Protein AF-0000000067104467 (afdb_homodimer)

Organism: Sus scrofa (NCBI:txid9823)

Sequence (482 aa):
MIQTPDADLDVTNIIQAEEPAALATSAFDLNSVLGKDYGALKDIVINANPASPPLSLLVLHRLLCDHYRVLSAVHTHSAVQRVPPHLLKCFGEQKQQPRHEYQLGFTLIWKDVPKTQMKFSVQTMCPIEGEGNIARFLFSLFGRKQDAVSLTLMDSWVDTAVFQLKEGSSKEKAAVFRSMNSALGKSPWLVGNELTVADVVLWSALRQTGACGAVVPASVQKWMGACENLAPFHTALQLLRMIQTPDADLDVTNIIQAEEPAALATSAFDLNSVLGKDYGALKDIVINANPASPPLSLLVLHRLLCDHYRVLSAVHTHSAVQRVPPHLLKCFGEQKQQPRHEYQLGFTLIWKDVPKTQMKFSVQTMCPIEGEGNIARFLFSLFGRKQDAVSLTLMDSWVDTAVFQLKEGSSKEKAAVFRSMNSALGKSPWLVGNELTVADVVLWSALRQTGACGAVVPASVQKWMGACENLAPFHTALQLLR

Foldseek 3Di:
DPPPPPPVVPPPPVPPPPPPPPPVLVLQPLCVQVNDPQPQEKEKEKEDALVDDLLLVLLLLVVVVVRFQEAEEEEEDPPDDDHDPCVRCSNDDDDDDDPSRGRYYYYYYHDPDPWMWMDIRDPPDDIDTHSLVVLVVSQCSVVDDDDPVLVVQLSVLSCLLRPQCQPHDPVSVVVNLVLQCVCLVVALENRHDDDGSSLSSNLSSPLVNDCPPPDRDPSRVSSNVVQCVDPSSVSSNVSVD/DPPPPPPPPPPPPVPPPPPPPPPVLVLLPLCVQVNDPQPQEKEKEKEDALVDDLLLVLLLLVVVVVRFQEAEEEEEDPPDDDHDPCVRQSNHDDDDDDPSRGRYYYYYYHDPDPWMWMDIRDPPDDIDTHSLVVLVVSQCSVVDDDDPVLVVQLSVLSCLLRPQLLPHDPVSVVVNLVLQCVCLVVALENRHDDDGSSLSSNLSSPLVNDCPPPDRDPSRVSSNVVQCVDPSSVSSNVSVD

Structure (mmCIF, N/CA/C/O backbone):
data_AF-0000000067104467-model_v1
#
loop_
_entity.id
_entity.type
_entity.pdbx_description
1 polymer 'Aminoacyl tRNA synthase complex-interacting multifunctional protein 2'
#
loop_
_atom_site.group_PDB
_atom_site.id
_atom_site.type_symbol
_atom_site.label_atom_id
_atom_site.label_alt_id
_atom_site.label_comp_id
_atom_site.label_asym_id
_atom_site.label_entity_id
_atom_site.label_seq_id
_atom_site.pdbx_PDB_ins_code
_atom_site.Cartn_x
_atom_site.Cartn_y
_atom_site.Cartn_z
_atom_site.occupancy
_atom_site.B_iso_or_equiv
_atom_site.auth_seq_id
_atom_site.auth_comp_id
_atom_site.auth_asym_id
_atom_site.auth_atom_id
_atom_site.pdbx_PDB_model_num
ATOM 1 N N . MET A 1 1 ? 65.875 -35.188 -55.344 1 22.16 1 MET A N 1
ATOM 2 C CA . MET A 1 1 ? 65 -35.75 -54.375 1 22.16 1 MET A CA 1
ATOM 3 C C . MET A 1 1 ? 64.625 -34.719 -53.281 1 22.16 1 MET A C 1
ATOM 5 O O . MET A 1 1 ? 65.438 -34.406 -52.438 1 22.16 1 MET A O 1
ATOM 9 N N . ILE A 1 2 ? 63.969 -33.656 -53.719 1 28.28 2 ILE A N 1
ATOM 10 C CA . ILE A 1 2 ? 63.625 -32.406 -53.094 1 28.28 2 ILE A CA 1
ATOM 11 C C . ILE A 1 2 ? 62.781 -32.656 -51.844 1 28.28 2 ILE A C 1
ATOM 13 O O . ILE A 1 2 ? 61.719 -33.312 -51.938 1 28.28 2 ILE A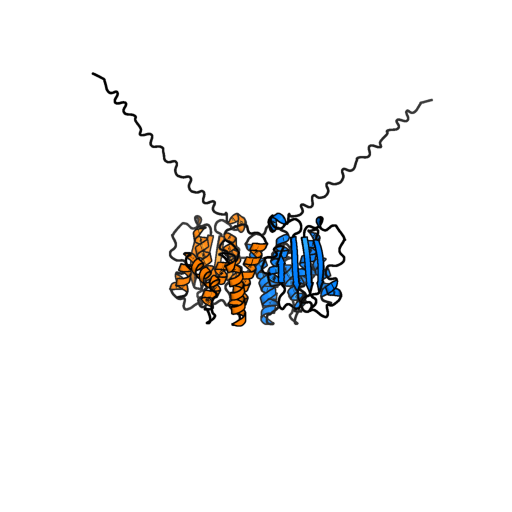 O 1
ATOM 17 N N . GLN A 1 3 ? 63.531 -32.969 -50.781 1 27.98 3 GLN A N 1
ATOM 18 C CA . GLN A 1 3 ? 62.969 -33.375 -49.5 1 27.98 3 GLN A CA 1
ATOM 19 C C . GLN A 1 3 ? 62 -32.312 -48.938 1 27.98 3 GLN A C 1
ATOM 21 O O . GLN A 1 3 ? 62.375 -31.156 -48.812 1 27.98 3 GLN A O 1
ATOM 26 N N . THR A 1 4 ? 60.844 -32.375 -49.5 1 33.62 4 THR A N 1
ATOM 27 C CA . THR A 1 4 ? 59.781 -31.406 -49.188 1 33.62 4 THR A CA 1
ATOM 28 C C . THR A 1 4 ? 59.562 -31.328 -47.688 1 33.62 4 THR A C 1
ATOM 30 O O . THR A 1 4 ? 59.344 -32.344 -47.031 1 33.62 4 THR A O 1
ATOM 33 N N . PRO A 1 5 ? 60.25 -30.391 -47.094 1 32.81 5 PRO A N 1
ATOM 34 C CA . PRO A 1 5 ? 60.188 -30.234 -45.625 1 32.81 5 PRO A CA 1
ATOM 35 C C . PRO A 1 5 ? 58.781 -30.266 -45.094 1 32.81 5 PRO A C 1
ATOM 37 O O . PRO A 1 5 ? 57.875 -29.641 -45.656 1 32.81 5 PRO A O 1
ATOM 40 N N . ASP A 1 6 ? 58.188 -31.406 -44.812 1 25.41 6 ASP A N 1
ATOM 41 C CA . ASP A 1 6 ? 56.875 -31.625 -44.281 1 25.41 6 ASP A CA 1
ATOM 42 C C . ASP A 1 6 ? 56.656 -30.812 -43 1 25.41 6 ASP A C 1
ATOM 44 O O . ASP A 1 6 ? 57.281 -31.094 -41.969 1 25.41 6 ASP A O 1
ATOM 48 N N . ALA A 1 7 ? 56.906 -29.484 -43 1 32.59 7 ALA A N 1
ATOM 49 C CA . ALA A 1 7 ? 56.656 -28.625 -41.844 1 32.59 7 ALA A CA 1
ATOM 50 C C . ALA A 1 7 ? 55.344 -28.984 -41.188 1 32.59 7 ALA A C 1
ATOM 52 O O . ALA A 1 7 ? 54.281 -28.797 -41.812 1 32.59 7 ALA A O 1
ATOM 53 N N . ASP A 1 8 ? 55.156 -30.141 -40.594 1 26.92 8 ASP A N 1
ATOM 54 C CA . ASP A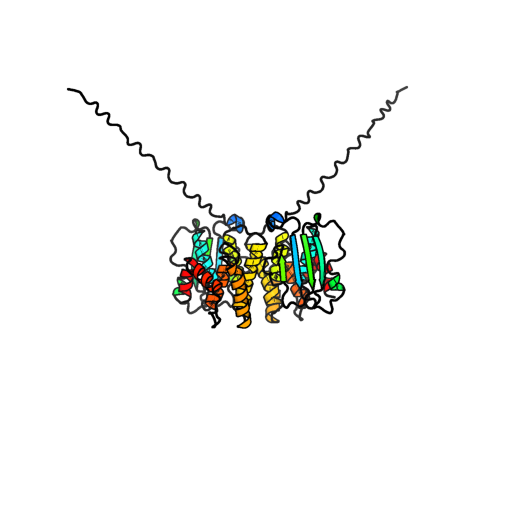 1 8 ? 54 -30.547 -39.812 1 26.92 8 ASP A CA 1
ATOM 55 C C . ASP A 1 8 ? 53.594 -29.438 -38.844 1 26.92 8 ASP A C 1
ATOM 57 O O . ASP A 1 8 ? 54.344 -29.109 -37.906 1 26.92 8 ASP A O 1
ATOM 61 N N . LEU A 1 9 ? 53.188 -28.297 -39.312 1 29.83 9 LEU A N 1
ATOM 62 C CA . LEU A 1 9 ? 52.688 -27.203 -38.5 1 29.83 9 LEU A CA 1
ATOM 63 C C . LEU A 1 9 ? 51.719 -27.703 -37.438 1 29.83 9 LEU A C 1
ATOM 65 O O . LEU A 1 9 ? 50.719 -28.359 -37.75 1 29.83 9 LEU A O 1
ATOM 69 N N . ASP A 1 10 ? 52.188 -28.141 -36.281 1 28.56 10 ASP A N 1
ATOM 70 C CA . ASP A 1 10 ? 51.438 -28.531 -35.094 1 28.56 10 ASP A CA 1
ATOM 71 C C . ASP A 1 10 ? 50.406 -27.484 -34.719 1 28.56 10 ASP A C 1
ATOM 73 O O . ASP A 1 10 ? 50.75 -26.406 -34.219 1 28.56 10 ASP A O 1
ATOM 77 N N . VAL A 1 11 ? 49.406 -27.109 -35.438 1 30.52 11 VAL A N 1
ATOM 78 C CA . VAL A 1 11 ? 48.344 -26.141 -35.281 1 30.52 11 VAL A CA 1
ATOM 79 C C . VAL A 1 11 ? 47.562 -26.438 -33.969 1 30.52 11 VAL A C 1
ATOM 81 O O . VAL A 1 11 ? 46.562 -25.812 -33.688 1 30.52 11 VAL A O 1
ATOM 84 N N . THR A 1 12 ? 47.781 -27.484 -33.25 1 28.33 12 THR A N 1
ATOM 85 C CA . THR A 1 12 ? 46.688 -27.75 -32.344 1 28.33 12 THR A CA 1
ATOM 86 C C . THR A 1 12 ? 46.531 -26.609 -31.328 1 28.33 12 THR A C 1
ATOM 88 O O . THR A 1 12 ? 47.219 -26.594 -30.281 1 28.33 12 THR A O 1
ATOM 91 N N . ASN A 1 13 ? 47 -25.422 -31.578 1 32.75 13 ASN A N 1
ATOM 92 C CA . ASN A 1 13 ? 46.688 -24.516 -30.469 1 32.75 13 ASN A CA 1
ATOM 93 C C . ASN A 1 13 ? 45.219 -24.531 -30.109 1 32.75 13 ASN A C 1
ATOM 95 O O . ASN A 1 13 ? 44.406 -23.984 -30.844 1 32.75 13 ASN A O 1
ATOM 99 N N . ILE A 1 14 ? 44.719 -25.547 -29.469 1 28.72 14 ILE A N 1
ATOM 100 C CA . ILE A 1 14 ? 43.344 -25.578 -28.953 1 28.72 14 ILE A CA 1
ATOM 101 C C . ILE A 1 14 ? 43.094 -24.312 -28.125 1 28.72 14 ILE A C 1
ATOM 103 O O . ILE A 1 14 ? 43.781 -24.062 -27.141 1 28.72 14 ILE A O 1
ATOM 107 N N . ILE A 1 15 ? 42.719 -23.188 -28.703 1 32.84 15 ILE A N 1
ATOM 108 C CA . ILE A 1 15 ? 42.219 -22.047 -27.969 1 32.84 15 ILE A CA 1
ATOM 109 C C . ILE A 1 15 ? 41.312 -22.531 -26.844 1 32.84 15 ILE A C 1
ATOM 111 O O . ILE A 1 15 ? 40.344 -23.25 -27.078 1 32.84 15 ILE A O 1
ATOM 115 N N . GLN A 1 16 ? 41.875 -22.781 -25.719 1 33.44 16 GLN A N 1
ATOM 116 C CA . GLN A 1 16 ? 41.062 -22.984 -24.516 1 33.44 16 GLN A CA 1
ATOM 117 C C . GLN A 1 16 ? 39.938 -21.969 -24.422 1 33.44 16 GLN A C 1
ATOM 119 O O . GLN A 1 16 ? 40.188 -20.766 -24.375 1 33.44 16 GLN A O 1
ATOM 124 N N . ALA A 1 17 ? 38.812 -22.219 -25.141 1 33 17 ALA A N 1
ATOM 125 C CA . ALA A 1 17 ? 37.594 -21.453 -24.922 1 33 17 ALA A CA 1
ATOM 126 C C . ALA A 1 17 ? 37.469 -21.047 -23.453 1 33 17 ALA A C 1
ATOM 128 O O . ALA A 1 17 ? 37.5 -21.906 -22.562 1 33 17 ALA A O 1
ATOM 129 N N . GLU A 1 18 ? 38.031 -19.953 -23.109 1 33.34 18 GLU A N 1
ATOM 130 C CA . GLU A 1 18 ? 37.719 -19.375 -21.797 1 33.34 18 GLU A CA 1
ATOM 131 C C . GLU A 1 18 ? 36.281 -19.672 -21.422 1 33.34 18 GLU A C 1
ATOM 133 O O . GLU A 1 18 ? 35.375 -19.641 -22.266 1 33.34 18 GLU A O 1
ATOM 138 N N . GLU A 1 19 ? 36.094 -20.547 -20.484 1 31.89 19 GLU A N 1
ATOM 139 C CA . GLU A 1 19 ? 34.75 -20.766 -19.938 1 31.89 19 GLU A CA 1
ATOM 140 C C . GLU A 1 19 ? 33.969 -19.453 -19.891 1 31.89 19 GLU A C 1
ATOM 142 O O . GLU A 1 19 ? 34.531 -18.406 -19.531 1 31.89 19 GLU A O 1
ATOM 147 N N . PRO A 1 20 ? 33 -19.234 -20.906 1 31.38 20 PRO A N 1
ATOM 148 C CA . PRO A 1 20 ? 32.25 -18 -20.703 1 31.38 20 PRO A CA 1
ATOM 149 C C . PRO A 1 20 ? 32.094 -17.625 -19.234 1 31.38 20 PRO A C 1
ATOM 151 O O . PRO A 1 20 ? 32.125 -18.5 -18.359 1 31.38 20 PRO A O 1
ATOM 154 N N . ALA A 1 21 ? 32.562 -16.438 -18.859 1 31.23 21 ALA A N 1
ATOM 155 C CA . ALA A 1 21 ? 32.219 -15.836 -17.578 1 31.23 21 ALA A CA 1
ATOM 156 C C . ALA A 1 21 ? 30.812 -16.234 -17.156 1 31.23 21 ALA A C 1
ATOM 158 O O . ALA A 1 21 ? 29.844 -16.047 -17.906 1 31.23 21 ALA A O 1
ATOM 159 N N . ALA A 1 22 ? 30.594 -17.359 -16.547 1 32.41 22 ALA A N 1
ATOM 160 C CA . ALA A 1 22 ? 29.297 -17.547 -15.906 1 32.41 22 ALA A CA 1
ATOM 161 C C . ALA A 1 22 ? 28.594 -16.219 -15.68 1 32.41 22 ALA A C 1
ATOM 163 O O . ALA A 1 22 ? 29.219 -15.25 -15.242 1 32.41 22 ALA A O 1
ATOM 164 N N . LEU A 1 23 ? 27.75 -15.773 -16.547 1 32.22 23 LEU A N 1
ATOM 165 C CA . LEU A 1 23 ? 26.891 -14.617 -16.312 1 32.22 23 LEU A CA 1
ATOM 166 C C . LEU A 1 23 ? 26.734 -14.359 -14.812 1 32.22 23 LEU A C 1
ATOM 168 O O . LEU A 1 23 ? 26.281 -15.234 -14.062 1 32.22 23 LEU A O 1
ATOM 172 N N . ALA A 1 24 ? 27.719 -13.828 -14.211 1 35.34 24 ALA A N 1
ATOM 173 C CA . ALA A 1 24 ? 27.484 -13.203 -12.914 1 35.34 24 ALA A CA 1
ATOM 174 C C . ALA A 1 24 ? 26.016 -12.773 -12.773 1 35.34 24 ALA A C 1
ATOM 176 O O . ALA A 1 24 ? 25.609 -11.766 -13.352 1 35.34 24 ALA A O 1
ATOM 177 N N . THR A 1 25 ? 24.969 -13.57 -13.242 1 38.25 25 THR A N 1
ATOM 178 C CA . THR A 1 25 ? 23.609 -13.211 -12.875 1 38.25 25 THR A CA 1
ATOM 179 C C . THR A 1 25 ? 23.594 -12.422 -11.57 1 38.25 25 THR A C 1
ATOM 181 O O . THR A 1 25 ? 23.953 -12.945 -10.516 1 38.25 25 THR A O 1
ATOM 184 N N . SER A 1 26 ? 24.062 -11.43 -11.461 1 40.94 26 SER A N 1
ATOM 185 C CA . SER A 1 26 ? 24.016 -10.5 -10.336 1 40.94 26 SER A CA 1
ATOM 186 C C . SER A 1 26 ? 22.797 -10.758 -9.461 1 40.94 26 SER A C 1
ATOM 188 O O . SER A 1 26 ? 21.656 -10.477 -9.859 1 40.94 26 SER A O 1
ATOM 190 N N . ALA A 1 27 ? 22.5 -11.969 -8.992 1 47.16 27 ALA A N 1
ATOM 191 C CA . ALA A 1 27 ? 21.516 -12.398 -7.992 1 47.16 27 ALA A CA 1
ATOM 192 C C . ALA A 1 27 ? 21.172 -11.258 -7.043 1 47.16 27 ALA A C 1
ATOM 194 O O . ALA A 1 27 ? 22.031 -10.727 -6.355 1 47.16 27 ALA A O 1
ATOM 195 N N . PHE A 1 28 ? 20.312 -10.352 -7.477 1 59.84 28 PHE A N 1
ATOM 196 C CA . PHE A 1 28 ? 19.812 -9.367 -6.523 1 59.84 28 PHE A CA 1
ATOM 197 C C . PHE A 1 28 ? 19.781 -9.945 -5.113 1 59.84 28 PHE A C 1
ATOM 199 O O . PHE A 1 28 ? 19.328 -11.078 -4.91 1 59.84 28 PHE A O 1
ATOM 206 N N . ASP A 1 29 ? 20.594 -9.516 -4.305 1 76.44 29 ASP A N 1
ATOM 207 C CA . ASP A 1 29 ? 20.812 -9.914 -2.918 1 76.44 29 ASP A CA 1
ATOM 208 C C . ASP A 1 29 ? 19.562 -9.656 -2.068 1 76.44 29 ASP A C 1
ATOM 210 O O . ASP A 1 29 ? 19.203 -8.5 -1.836 1 76.44 29 ASP A O 1
ATOM 214 N N . LEU A 1 30 ? 18.844 -10.758 -1.812 1 85.81 30 LEU A N 1
ATOM 215 C CA . LEU A 1 30 ? 17.688 -10.68 -0.934 1 85.81 30 LEU A CA 1
ATOM 216 C C . LEU A 1 30 ? 18.031 -9.945 0.358 1 85.81 30 LEU A C 1
ATOM 218 O O . LEU A 1 30 ? 17.156 -9.336 0.977 1 85.81 30 LEU A O 1
ATOM 222 N N . ASN A 1 31 ? 19.297 -9.914 0.617 1 82.12 31 ASN A N 1
ATOM 223 C CA . ASN A 1 31 ? 19.719 -9.242 1.839 1 82.12 31 ASN A CA 1
ATOM 224 C C . ASN A 1 31 ? 19.562 -7.727 1.728 1 82.12 31 ASN A C 1
ATOM 226 O O . ASN A 1 31 ? 19.359 -7.047 2.732 1 82.12 31 ASN A O 1
ATOM 230 N N . SER A 1 32 ? 19.656 -7.336 0.573 1 82.62 32 SER A N 1
ATOM 231 C CA . SER A 1 32 ? 19.516 -5.898 0.367 1 82.62 32 SER A CA 1
ATOM 232 C C . SER A 1 32 ? 18.078 -5.449 0.537 1 82.62 32 SER A C 1
ATOM 234 O O . SER A 1 32 ? 17.812 -4.289 0.849 1 82.62 32 SER A O 1
ATOM 236 N N . VAL A 1 33 ? 17.141 -6.348 0.404 1 85.56 33 VAL A N 1
ATOM 237 C CA . VAL A 1 33 ? 15.727 -6.016 0.457 1 85.56 33 VAL A CA 1
ATOM 238 C C . VAL A 1 33 ? 15.164 -6.363 1.833 1 85.56 33 VAL A C 1
ATOM 240 O O . VAL A 1 33 ? 14.398 -5.586 2.412 1 85.56 33 VAL A O 1
ATOM 243 N N . LEU A 1 34 ? 15.648 -7.465 2.35 1 85.12 34 LEU A N 1
ATOM 244 C CA . LEU A 1 34 ? 15.062 -7.98 3.584 1 85.12 34 LEU A CA 1
ATOM 245 C C . LEU A 1 34 ? 15.922 -7.605 4.789 1 85.12 34 LEU A C 1
ATOM 247 O O . LEU A 1 34 ? 15.438 -7.621 5.926 1 85.12 34 LEU A O 1
ATOM 251 N N . GLY A 1 35 ? 17.094 -7.301 4.574 1 76.94 35 GLY A N 1
ATOM 252 C CA . GLY A 1 35 ? 18.047 -7.117 5.66 1 76.94 35 GLY A CA 1
ATOM 253 C C . GLY A 1 35 ? 18.875 -8.359 5.941 1 76.94 35 GLY A C 1
ATOM 254 O O . GLY A 1 35 ? 18.641 -9.414 5.352 1 76.94 35 GLY A O 1
ATOM 255 N N . LYS A 1 36 ? 19.844 -8.266 6.812 1 71.19 36 LYS A N 1
ATOM 256 C CA . LYS A 1 36 ? 20.844 -9.305 7.02 1 71.19 36 LYS A CA 1
ATOM 257 C C . LYS A 1 36 ? 20.469 -10.211 8.188 1 71.19 36 LYS A C 1
ATOM 259 O O . LYS A 1 36 ? 21.109 -11.242 8.422 1 71.19 36 LYS A O 1
ATOM 264 N N . ASP A 1 37 ? 19.328 -9.953 8.703 1 68.88 37 ASP A N 1
ATOM 265 C CA . ASP A 1 37 ? 19.062 -10.586 9.992 1 68.88 37 ASP A CA 1
ATOM 266 C C . ASP A 1 37 ? 18.25 -11.859 9.812 1 68.88 37 ASP A C 1
ATOM 268 O O . ASP A 1 37 ? 17.875 -12.508 10.797 1 68.88 37 ASP A O 1
ATOM 272 N N . TYR A 1 38 ? 18.016 -12.328 8.602 1 68.88 38 TYR A N 1
ATOM 273 C CA . TYR A 1 38 ? 17.047 -13.414 8.484 1 68.88 38 TYR A CA 1
ATOM 274 C C . TYR A 1 38 ? 17.734 -14.703 8.031 1 68.88 38 TYR A C 1
ATOM 276 O O . TYR A 1 38 ? 17.062 -15.648 7.617 1 68.88 38 TYR A O 1
ATOM 284 N N . GLY A 1 39 ? 19 -14.922 8.352 1 65.38 39 GLY A N 1
ATOM 285 C CA . GLY A 1 39 ? 19.688 -16.172 8.07 1 65.38 39 GLY A CA 1
ATOM 286 C C . GLY A 1 39 ? 19.844 -16.453 6.59 1 65.38 39 GLY A C 1
ATOM 287 O O . GLY A 1 39 ? 19.547 -15.602 5.754 1 65.38 39 GLY A O 1
ATOM 288 N N . ALA A 1 40 ? 20.219 -17.75 6.375 1 64.81 40 ALA A N 1
ATOM 289 C CA . ALA A 1 40 ? 20.578 -18.156 5.02 1 64.81 40 ALA A CA 1
ATOM 290 C C . ALA A 1 40 ? 19.344 -18.375 4.164 1 64.81 40 ALA A C 1
ATOM 292 O O . ALA A 1 40 ? 19.266 -17.906 3.023 1 64.81 40 ALA A O 1
ATOM 293 N N . LEU A 1 41 ? 18.391 -19.125 4.754 1 74.94 41 LEU A N 1
ATOM 294 C CA . LEU A 1 41 ? 17.141 -19.344 4.016 1 74.94 41 LEU A CA 1
ATOM 295 C C . LEU A 1 41 ? 16 -18.531 4.625 1 74.94 41 LEU A C 1
ATOM 297 O O . LEU A 1 41 ? 15.695 -18.688 5.809 1 74.94 41 LEU A O 1
ATOM 301 N N . LYS A 1 42 ? 15.477 -17.641 3.844 1 84.62 42 LYS A N 1
ATOM 302 C CA . LYS A 1 42 ? 14.32 -16.828 4.242 1 84.62 42 LYS A CA 1
ATOM 303 C C . LYS A 1 42 ? 13.016 -17.531 3.893 1 84.62 42 LYS A C 1
ATOM 305 O O . LYS A 1 42 ? 12.734 -17.781 2.717 1 84.62 42 LYS A O 1
ATOM 310 N N . ASP A 1 43 ? 12.234 -17.812 4.859 1 89.5 43 ASP A N 1
ATOM 311 C CA . ASP A 1 43 ? 11.047 -18.625 4.629 1 89.5 43 ASP A CA 1
ATOM 312 C C . ASP A 1 43 ? 9.789 -17.781 4.605 1 89.5 43 ASP A C 1
ATOM 314 O O . ASP A 1 43 ? 9.531 -17.016 5.539 1 89.5 43 ASP A O 1
ATOM 318 N N . ILE A 1 44 ? 9.086 -17.953 3.584 1 93.75 44 ILE A N 1
ATOM 319 C CA . ILE A 1 44 ? 7.762 -17.359 3.445 1 93.75 44 ILE A CA 1
ATOM 320 C C . ILE A 1 44 ? 6.695 -18.453 3.518 1 93.75 44 ILE A C 1
ATOM 322 O O . ILE A 1 44 ? 6.758 -19.438 2.781 1 93.75 44 ILE A O 1
ATOM 326 N N . VAL A 1 45 ? 5.77 -18.266 4.418 1 95.44 45 VAL A N 1
ATOM 327 C CA . VAL A 1 45 ? 4.664 -19.219 4.551 1 95.44 45 VAL A CA 1
ATOM 328 C C . VAL A 1 45 ? 3.34 -18.5 4.289 1 95.44 45 VAL A C 1
ATOM 330 O O . VAL A 1 45 ? 3.035 -17.484 4.926 1 95.44 45 VAL A O 1
ATOM 333 N N . ILE A 1 46 ? 2.572 -19.031 3.385 1 97 46 ILE A N 1
ATOM 334 C CA . ILE A 1 46 ? 1.296 -18.422 3.012 1 97 46 ILE A CA 1
ATOM 335 C C . ILE A 1 46 ? 0.161 -19.406 3.311 1 97 46 ILE A C 1
ATOM 337 O O . ILE A 1 46 ? 0.197 -20.562 2.877 1 97 46 ILE A O 1
ATOM 341 N N . ASN A 1 47 ? -0.807 -18.969 4.086 1 97.19 47 ASN A N 1
ATOM 342 C CA . ASN A 1 47 ? -2.064 -19.688 4.281 1 97.19 47 ASN A CA 1
ATOM 343 C C . ASN A 1 47 ? -3.156 -19.156 3.355 1 97.19 47 ASN A C 1
ATOM 345 O O . ASN A 1 47 ? -3.438 -17.969 3.338 1 97.19 47 ASN A O 1
ATOM 349 N N . ALA A 1 48 ? -3.746 -20 2.572 1 97.69 48 ALA A N 1
ATOM 350 C CA . ALA A 1 48 ? -4.785 -19.578 1.631 1 97.69 48 ALA A CA 1
ATOM 351 C C . ALA A 1 48 ? -5.926 -20.594 1.597 1 97.69 48 ALA A C 1
ATOM 353 O O . ALA A 1 48 ? -5.719 -21.781 1.875 1 97.69 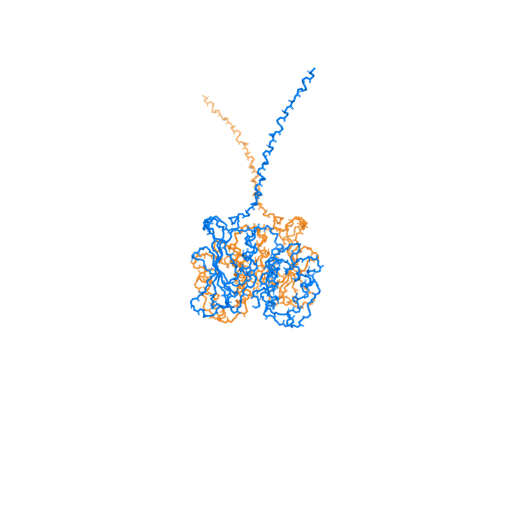48 ALA A O 1
ATOM 354 N N . ASN A 1 49 ? -7.094 -20.109 1.292 1 96.69 49 ASN A N 1
ATOM 355 C CA . ASN A 1 49 ? -8.281 -20.938 1.159 1 96.69 49 ASN A CA 1
ATOM 356 C C . ASN A 1 49 ? -8.359 -21.609 -0.216 1 96.69 49 ASN A C 1
ATOM 358 O O . ASN A 1 49 ? -8.328 -20.922 -1.239 1 96.69 49 ASN A O 1
ATOM 362 N N . PRO A 1 50 ? -8.5 -22.922 -0.249 1 95.38 50 PRO A N 1
ATOM 363 C CA . PRO A 1 50 ? -8.578 -23.594 -1.552 1 95.38 50 PRO A CA 1
ATOM 364 C C . PRO A 1 50 ? -9.82 -23.203 -2.348 1 95.38 50 PRO A C 1
ATOM 366 O O . PRO A 1 50 ? -9.844 -23.344 -3.572 1 95.38 50 PRO A O 1
ATOM 369 N N . ALA A 1 51 ? -10.812 -22.703 -1.683 1 93.44 51 ALA A N 1
ATOM 370 C CA . ALA A 1 51 ? -12.031 -22.281 -2.357 1 93.44 51 ALA A CA 1
ATOM 371 C C . ALA A 1 51 ? -11.82 -20.953 -3.084 1 93.44 51 ALA A C 1
ATOM 373 O O . ALA A 1 51 ? -12.602 -20.578 -3.961 1 93.44 51 ALA A O 1
ATOM 374 N N . SER A 1 52 ? -10.797 -20.203 -2.695 1 93.25 52 SER A N 1
ATOM 375 C CA . SER A 1 52 ? -10.43 -18.922 -3.318 1 93.25 52 SER A CA 1
ATOM 376 C C . SER A 1 52 ? -8.922 -18.797 -3.477 1 93.25 52 SER A C 1
ATOM 378 O O . SER A 1 52 ? -8.297 -17.953 -2.838 1 93.25 52 SER A O 1
ATOM 380 N N . PRO A 1 53 ? -8.406 -19.578 -4.391 1 95.5 53 PRO A N 1
ATOM 381 C CA . PRO A 1 53 ? -6.949 -19.578 -4.555 1 95.5 53 PRO A CA 1
ATOM 382 C C . PRO A 1 53 ? -6.402 -18.203 -4.957 1 95.5 53 PRO A C 1
ATOM 384 O O . PRO A 1 53 ? -6.953 -17.562 -5.848 1 95.5 53 PRO A O 1
ATOM 387 N N . PRO A 1 54 ? -5.359 -17.734 -4.301 1 96.94 54 PRO A N 1
ATOM 388 C CA . PRO A 1 54 ? -4.777 -16.438 -4.637 1 96.94 54 PRO A CA 1
ATOM 389 C C . PRO A 1 54 ? -3.957 -16.469 -5.922 1 96.94 54 PRO A C 1
ATOM 391 O O . PRO A 1 54 ? -2.734 -16.625 -5.875 1 96.94 54 PRO A O 1
ATOM 394 N N . LEU A 1 55 ? -4.574 -16.219 -7.004 1 96.88 55 LEU A N 1
ATOM 395 C CA . LEU A 1 55 ? -3.982 -16.344 -8.336 1 96.88 55 LEU A CA 1
ATOM 396 C C . LEU A 1 55 ? -2.762 -15.438 -8.469 1 96.88 55 LEU A C 1
ATOM 398 O O . LEU A 1 55 ? -1.75 -15.836 -9.055 1 96.88 55 LEU A O 1
ATOM 402 N N . SER A 1 56 ? -2.852 -14.211 -7.961 1 98.38 56 SER A N 1
ATOM 403 C CA . SER A 1 56 ? -1.743 -13.266 -8.055 1 98.38 56 SER A CA 1
ATOM 404 C C . SER A 1 56 ? -0.492 -13.812 -7.375 1 98.38 56 SER A C 1
ATOM 406 O O . SER A 1 56 ? 0.621 -13.625 -7.871 1 98.38 56 SER A O 1
ATOM 408 N N . LEU A 1 57 ? -0.667 -14.492 -6.258 1 98.31 57 LEU A N 1
ATOM 409 C CA . LEU A 1 57 ? 0.477 -15.008 -5.516 1 98.31 57 LEU A CA 1
ATOM 410 C C . LEU A 1 57 ? 1.113 -16.188 -6.246 1 98.31 57 LEU A C 1
ATOM 412 O O . LEU A 1 57 ? 2.33 -16.375 -6.184 1 98.31 57 LEU A O 1
ATOM 416 N N . LEU A 1 58 ? 0.305 -16.938 -6.949 1 97.62 58 LEU A N 1
ATOM 417 C CA . LEU A 1 58 ? 0.836 -18.031 -7.758 1 97.62 58 LEU A CA 1
ATOM 418 C C . LEU A 1 58 ? 1.669 -17.5 -8.914 1 97.62 58 LEU A C 1
ATOM 420 O O . LEU A 1 58 ? 2.736 -18.031 -9.219 1 97.62 58 LEU A O 1
ATOM 424 N N . VAL A 1 59 ? 1.233 -16.422 -9.555 1 98.31 59 VAL A N 1
ATOM 425 C CA . VAL A 1 59 ? 1.993 -15.781 -10.617 1 98.31 59 VAL A CA 1
ATOM 426 C C . VAL A 1 59 ? 3.307 -15.234 -10.055 1 98.31 59 VAL A C 1
ATOM 428 O O . VAL A 1 59 ? 4.371 -15.438 -10.648 1 98.31 59 VAL A O 1
ATOM 431 N N . LEU A 1 60 ? 3.219 -14.594 -8.922 1 98.62 60 LEU A N 1
ATOM 432 C CA . LEU A 1 60 ? 4.402 -14 -8.312 1 98.62 60 LEU A CA 1
ATOM 433 C C . LEU A 1 60 ? 5.41 -15.07 -7.91 1 98.62 60 LEU A C 1
ATOM 435 O O . LEU A 1 60 ? 6.621 -14.859 -8.016 1 98.62 60 LEU A O 1
ATOM 439 N N . HIS A 1 61 ? 4.898 -16.203 -7.387 1 97.69 61 HIS A N 1
ATOM 440 C CA . HIS A 1 61 ? 5.785 -17.312 -7.078 1 97.69 61 HIS A CA 1
ATOM 441 C C . HIS A 1 61 ? 6.602 -17.719 -8.297 1 97.69 61 HIS A C 1
ATOM 443 O O . HIS A 1 61 ? 7.816 -17.922 -8.203 1 97.69 61 HIS A O 1
ATOM 449 N N . ARG A 1 62 ? 5.969 -17.844 -9.406 1 96.94 62 ARG A N 1
ATOM 450 C CA . ARG A 1 62 ? 6.656 -18.25 -10.633 1 96.94 62 ARG A CA 1
ATOM 451 C C . ARG A 1 62 ? 7.676 -17.203 -11.062 1 96.94 62 ARG A C 1
ATOM 453 O O . ARG A 1 62 ? 8.773 -17.547 -11.5 1 96.94 62 ARG A O 1
ATOM 460 N N . LEU A 1 63 ? 7.285 -15.961 -10.992 1 97.31 63 LEU A N 1
ATOM 461 C CA . LEU A 1 63 ? 8.219 -14.891 -11.328 1 97.31 63 LEU A CA 1
ATOM 462 C C . LEU A 1 63 ? 9.445 -14.945 -10.422 1 97.31 63 LEU A C 1
ATOM 464 O O . LEU A 1 63 ? 10.57 -14.742 -10.891 1 97.31 63 LEU A O 1
ATOM 468 N N . LEU A 1 64 ? 9.227 -15.203 -9.141 1 96.25 64 LEU A N 1
ATOM 469 C CA . LEU A 1 64 ? 10.328 -15.289 -8.195 1 96.25 64 LEU A CA 1
ATOM 470 C C . LEU A 1 64 ? 11.234 -16.469 -8.523 1 96.25 64 LEU A C 1
ATOM 472 O O . LEU A 1 64 ? 12.461 -16.375 -8.391 1 96.25 64 LEU A O 1
ATOM 476 N N . CYS A 1 65 ? 10.641 -17.562 -8.953 1 94.88 65 CYS A N 1
ATOM 477 C CA . CYS A 1 65 ? 11.414 -18.734 -9.32 1 94.88 65 CYS A CA 1
ATOM 478 C C . CYS A 1 65 ? 12.305 -18.453 -10.516 1 94.88 65 CYS A C 1
ATOM 480 O O . CYS A 1 65 ? 13.328 -19.125 -10.703 1 94.88 65 CYS A O 1
ATOM 482 N N . ASP A 1 66 ? 11.93 -17.5 -11.336 1 94.06 66 ASP A N 1
ATOM 483 C CA . ASP A 1 66 ? 12.742 -17.109 -12.477 1 94.06 66 ASP A CA 1
ATOM 484 C C . ASP A 1 66 ? 13.945 -16.281 -12.039 1 94.06 66 ASP A C 1
ATOM 486 O O . ASP A 1 66 ? 14.906 -16.125 -12.797 1 94.06 66 ASP A O 1
ATOM 490 N N . HIS A 1 67 ? 13.883 -15.812 -10.836 1 92.31 67 HIS A N 1
ATOM 491 C CA . HIS A 1 67 ? 14.891 -14.852 -10.414 1 92.31 67 HIS A CA 1
ATOM 492 C C . HIS A 1 67 ? 15.758 -15.422 -9.289 1 92.31 67 HIS A C 1
ATOM 494 O O . HIS A 1 67 ? 16.891 -14.984 -9.102 1 92.31 67 HIS A O 1
ATOM 500 N N . TYR A 1 68 ? 15.141 -16.359 -8.523 1 91.94 68 TYR A N 1
ATOM 501 C CA . TYR A 1 68 ? 15.805 -16.969 -7.379 1 91.94 68 TYR A CA 1
ATOM 502 C C . TYR A 1 68 ? 15.68 -18.484 -7.414 1 91.94 68 TYR A C 1
ATOM 504 O O . TYR A 1 68 ? 14.805 -19.031 -8.086 1 91.94 68 TYR A O 1
ATOM 512 N N . ARG A 1 69 ? 16.688 -19.109 -6.676 1 92.75 69 ARG A N 1
ATOM 513 C CA . ARG A 1 69 ? 16.469 -20.516 -6.352 1 92.75 69 ARG A CA 1
ATOM 514 C C . ARG A 1 69 ? 15.508 -20.656 -5.184 1 92.75 69 ARG A C 1
ATOM 516 O O . ARG A 1 69 ? 15.875 -20.438 -4.031 1 92.75 69 ARG A O 1
ATOM 523 N N . VAL A 1 70 ? 14.289 -21.062 -5.523 1 94.25 70 VAL A N 1
ATOM 524 C CA . VAL A 1 70 ? 13.211 -21.078 -4.539 1 94.25 70 VAL A CA 1
ATOM 525 C C . VAL A 1 70 ? 12.852 -22.531 -4.191 1 94.25 70 VAL A C 1
ATOM 527 O O . VAL A 1 70 ? 12.602 -23.344 -5.082 1 94.25 70 VAL A O 1
ATOM 530 N N . LEU A 1 71 ? 12.977 -22.812 -2.887 1 94.44 71 LEU A N 1
ATOM 531 C CA . LEU A 1 71 ? 12.445 -24.078 -2.391 1 94.44 71 LEU A CA 1
ATOM 532 C C . LEU A 1 71 ? 10.945 -23.984 -2.146 1 94.44 71 LEU A C 1
ATOM 534 O O . LEU A 1 71 ? 10.508 -23.375 -1.168 1 94.44 71 LEU A O 1
ATOM 538 N N . SER A 1 72 ? 10.141 -24.656 -3.018 1 96.06 72 SER A N 1
ATOM 539 C CA . SER A 1 72 ? 8.688 -24.531 -2.961 1 96.06 72 SER A CA 1
ATOM 540 C C . SER A 1 72 ? 8.055 -25.766 -2.338 1 96.06 72 SER A C 1
ATOM 542 O O . SER A 1 72 ? 8.484 -26.891 -2.59 1 96.06 72 SER A O 1
ATOM 544 N N . ALA A 1 73 ? 7.086 -25.516 -1.465 1 95.31 73 ALA A N 1
ATOM 545 C CA . ALA A 1 73 ? 6.344 -26.609 -0.845 1 95.31 73 ALA A CA 1
ATOM 546 C C . ALA A 1 73 ? 4.859 -26.266 -0.733 1 95.31 73 ALA A C 1
ATOM 548 O O . ALA A 1 73 ? 4.496 -25.109 -0.508 1 95.31 73 ALA A O 1
ATOM 549 N N . VAL A 1 74 ? 4.02 -27.297 -0.951 1 96.5 74 VAL A N 1
ATOM 550 C CA . VAL A 1 74 ? 2.576 -27.172 -0.769 1 96.5 74 VAL A CA 1
ATOM 551 C C . VAL A 1 74 ? 2.102 -28.172 0.285 1 96.5 74 VAL A C 1
ATOM 553 O O . VAL A 1 74 ? 2.434 -29.359 0.219 1 96.5 74 VAL A O 1
ATOM 556 N N . HIS A 1 75 ? 1.368 -27.625 1.281 1 96.88 75 HIS A N 1
ATOM 557 C CA . HIS A 1 75 ? 0.773 -28.469 2.314 1 96.88 75 HIS A CA 1
ATOM 558 C C . HIS A 1 75 ? -0.723 -28.203 2.445 1 96.88 75 HIS A C 1
ATOM 560 O O . HIS A 1 75 ? -1.227 -27.203 1.942 1 96.88 75 HIS A O 1
ATOM 566 N N . THR A 1 76 ? -1.421 -29.156 2.943 1 97.06 76 THR A N 1
ATOM 567 C CA . THR A 1 76 ? -2.832 -29.016 3.289 1 97.06 76 THR A CA 1
ATOM 568 C C . THR A 1 76 ? -3.029 -29.109 4.801 1 97.06 76 THR A C 1
ATOM 570 O O . THR A 1 76 ? -2.525 -30.031 5.445 1 97.06 76 THR A O 1
ATOM 573 N N . HIS A 1 77 ? -3.691 -28.047 5.289 1 96.06 77 HIS A N 1
ATOM 574 C CA . HIS A 1 77 ? -4.008 -28.078 6.715 1 96.06 77 HIS A CA 1
ATOM 575 C C . HIS A 1 77 ? -4.922 -29.25 7.051 1 96.06 77 HIS A C 1
ATOM 577 O O . HIS A 1 77 ? -5.824 -29.578 6.273 1 96.06 77 HIS A O 1
ATOM 583 N N . SER A 1 78 ? -4.793 -29.875 8.203 1 90.75 78 SER A N 1
ATOM 584 C CA . SER A 1 78 ? -5.473 -31.109 8.602 1 90.75 78 SER A CA 1
ATOM 585 C C . SER A 1 78 ? -6.984 -30.922 8.641 1 90.75 78 SER A C 1
ATOM 587 O O . SER A 1 78 ? -7.742 -31.859 8.406 1 90.75 78 SER A O 1
ATOM 589 N N . ALA A 1 79 ? -7.402 -29.609 8.812 1 92.62 79 ALA A N 1
ATOM 590 C CA . ALA A 1 79 ? -8.828 -29.328 8.953 1 92.62 79 ALA A CA 1
ATOM 591 C C . ALA A 1 79 ? -9.5 -29.219 7.59 1 92.62 79 ALA A C 1
ATOM 593 O O . ALA A 1 79 ? -10.727 -29.141 7.5 1 92.62 79 ALA A O 1
ATOM 594 N N . VAL A 1 80 ? -8.695 -29.141 6.574 1 93.38 80 VAL A N 1
ATOM 595 C CA . VAL A 1 80 ? -9.242 -29.031 5.227 1 93.38 80 VAL A CA 1
ATOM 596 C C . VAL A 1 80 ? -9.461 -30.422 4.633 1 93.38 80 VAL A C 1
ATOM 598 O O . VAL A 1 80 ? -8.539 -31.219 4.566 1 93.38 80 VAL A O 1
ATOM 601 N N . GLN A 1 81 ? -10.648 -30.703 4.215 1 87.19 81 GLN A N 1
ATOM 602 C CA . GLN A 1 81 ? -11.039 -32.031 3.812 1 87.19 81 GLN A CA 1
ATOM 603 C C . GLN A 1 81 ? -10.656 -32.312 2.361 1 87.19 81 GLN A C 1
ATOM 605 O O . GLN A 1 81 ? -10.188 -33.406 2.035 1 87.19 81 GLN A O 1
ATOM 610 N N . ARG A 1 82 ? -10.945 -31.375 1.499 1 90.69 82 ARG A N 1
ATOM 611 C CA . ARG A 1 82 ? -10.719 -31.641 0.081 1 90.69 82 ARG A CA 1
ATOM 612 C C . ARG A 1 82 ? -10.039 -30.453 -0.591 1 90.69 82 ARG A C 1
ATOM 614 O O . ARG A 1 82 ? -10.516 -29.312 -0.492 1 90.69 82 ARG A O 1
ATOM 621 N N . VAL A 1 83 ? -8.906 -30.734 -1.195 1 94.88 83 VAL A N 1
ATOM 622 C CA . VAL A 1 83 ? -8.211 -29.766 -2.045 1 94.88 83 VAL A CA 1
ATOM 623 C C . VAL A 1 83 ? -8.07 -30.344 -3.455 1 94.88 83 VAL A C 1
ATOM 625 O O . VAL A 1 83 ? -7.551 -31.438 -3.635 1 94.88 83 VAL A O 1
ATOM 628 N N . PRO A 1 84 ? -8.57 -29.641 -4.477 1 93.81 84 PRO A N 1
ATOM 629 C CA . PRO A 1 84 ? -8.414 -30.125 -5.844 1 93.81 84 PRO A CA 1
ATOM 630 C C . PRO A 1 84 ? -6.965 -30.469 -6.188 1 93.81 84 PRO A C 1
ATOM 632 O O . PRO A 1 84 ? -6.043 -29.766 -5.773 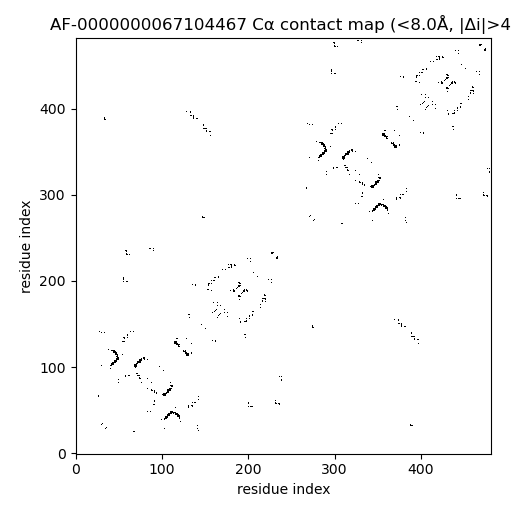1 93.81 84 PRO A O 1
ATOM 635 N N . PRO A 1 85 ? -6.773 -31.5 -6.98 1 92.81 85 PRO A N 1
ATOM 636 C CA . PRO A 1 85 ? -5.422 -31.969 -7.305 1 92.81 85 PRO A CA 1
ATOM 637 C C . PRO A 1 85 ? -4.582 -30.906 -8 1 92.81 85 PRO A C 1
ATOM 639 O O . PRO A 1 85 ? -3.373 -30.828 -7.781 1 92.81 85 PRO A O 1
ATOM 642 N N . HIS A 1 86 ? -5.211 -30.094 -8.844 1 92.12 86 HIS A N 1
ATOM 643 C CA . HIS A 1 86 ? -4.441 -29.094 -9.57 1 92.12 86 HIS A CA 1
ATOM 644 C C . HIS A 1 86 ? -3.881 -28.031 -8.617 1 92.12 86 HIS A C 1
ATOM 646 O O . HIS A 1 86 ? -2.842 -27.438 -8.898 1 92.12 86 HIS A O 1
ATOM 652 N N . LEU A 1 87 ? -4.531 -27.812 -7.477 1 94.88 87 LEU A N 1
ATOM 653 C CA . LEU A 1 87 ? -4.039 -26.859 -6.488 1 94.88 87 LEU A CA 1
ATOM 654 C C . LEU A 1 87 ? -2.881 -27.453 -5.691 1 94.88 87 LEU A C 1
ATOM 656 O O . LEU A 1 87 ? -1.975 -26.719 -5.277 1 94.88 87 LEU A O 1
ATOM 660 N N . LEU A 1 88 ? -2.9 -28.766 -5.523 1 94.38 88 LEU A N 1
ATOM 661 C CA . LEU A 1 88 ? -1.834 -29.453 -4.797 1 94.38 88 LEU A CA 1
ATOM 662 C C . LEU A 1 88 ? -0.542 -29.453 -5.605 1 94.38 88 LEU A C 1
ATOM 664 O O . LEU A 1 88 ? 0.551 -29.531 -5.039 1 94.38 88 LEU A O 1
ATOM 668 N N . LYS A 1 89 ? -0.645 -29.266 -6.883 1 93.44 89 LYS A N 1
ATOM 669 C CA . LYS A 1 89 ? 0.509 -29.297 -7.777 1 93.44 89 LYS A CA 1
ATOM 670 C C . LYS A 1 89 ? 0.766 -27.922 -8.383 1 93.44 89 LYS A C 1
ATOM 672 O O . LYS A 1 89 ? 1.365 -27.797 -9.453 1 93.44 89 LYS A O 1
ATOM 677 N N . CYS A 1 90 ? 0.276 -26.891 -7.711 1 94.81 90 CYS A N 1
ATOM 678 C CA . CYS A 1 90 ? 0.265 -25.562 -8.312 1 94.81 90 CYS A CA 1
ATOM 679 C C . CYS A 1 90 ? 1.683 -25.016 -8.469 1 94.81 90 CYS A C 1
ATOM 681 O O . CYS A 1 90 ? 1.925 -24.125 -9.281 1 94.81 90 CYS A O 1
ATOM 683 N N . PHE A 1 91 ? 2.713 -25.516 -7.727 1 95.12 91 PHE A N 1
ATOM 684 C CA . PHE A 1 91 ? 4.086 -25.031 -7.855 1 95.12 91 PHE A CA 1
ATOM 685 C C . PHE A 1 91 ? 4.875 -25.906 -8.812 1 95.12 91 PHE A C 1
ATOM 687 O O . PHE A 1 91 ? 6.023 -25.609 -9.148 1 95.12 91 PHE A O 1
ATOM 694 N N . GLY A 1 92 ? 4.305 -26.906 -9.32 1 87.75 92 GLY A N 1
ATOM 695 C CA . GLY A 1 92 ? 4.977 -27.797 -10.25 1 87.75 92 GLY A CA 1
ATOM 696 C C . GLY A 1 92 ? 6.02 -28.688 -9.586 1 87.75 92 GLY A C 1
ATOM 697 O O . GLY A 1 92 ? 6.125 -28.703 -8.359 1 87.75 92 GLY A O 1
ATOM 698 N N . GLU A 1 93 ? 6.77 -29.391 -10.383 1 84.12 93 GLU A N 1
ATOM 699 C CA . GLU A 1 93 ? 7.82 -30.281 -9.891 1 84.12 93 GLU A CA 1
ATOM 700 C C . GLU A 1 93 ? 9.062 -29.484 -9.492 1 84.12 93 GLU A C 1
ATOM 702 O O . GLU A 1 93 ? 9.43 -28.516 -10.156 1 84.12 93 GLU A O 1
ATOM 707 N N . GLN A 1 94 ? 9.477 -29.828 -8.289 1 80.12 94 GLN A N 1
ATOM 708 C CA . GLN A 1 94 ? 10.664 -29.125 -7.805 1 80.12 94 GLN A CA 1
ATOM 709 C C . GLN A 1 94 ? 11.898 -30.016 -7.906 1 80.12 94 GLN A C 1
ATOM 711 O O . GLN A 1 94 ? 11.812 -31.234 -7.723 1 80.12 94 GLN A O 1
ATOM 716 N N . LYS A 1 95 ? 12.953 -29.344 -8.281 1 75.56 95 LYS A N 1
ATOM 717 C CA . LYS A 1 95 ? 14.219 -30.078 -8.297 1 75.56 95 LYS A CA 1
ATOM 718 C C . LYS A 1 95 ? 14.758 -30.266 -6.879 1 75.56 95 LYS A C 1
ATOM 720 O O . LYS A 1 95 ? 14.633 -29.391 -6.031 1 75.56 95 LYS A O 1
ATOM 725 N N . GLN A 1 96 ? 15.094 -31.469 -6.625 1 77.88 96 GLN A N 1
ATOM 726 C CA . GLN A 1 96 ? 15.625 -31.781 -5.297 1 77.88 96 GLN A CA 1
ATOM 727 C C . GLN A 1 96 ? 17.062 -31.312 -5.156 1 77.88 96 GLN A C 1
ATOM 729 O O . GLN A 1 96 ? 17.953 -31.797 -5.844 1 77.88 96 GLN A O 1
ATOM 734 N N . GLN A 1 97 ? 17.266 -30.188 -4.637 1 84 97 GLN A N 1
ATOM 735 C CA . GLN A 1 97 ? 18.578 -29.672 -4.23 1 84 97 GLN A CA 1
ATOM 736 C C . GLN A 1 97 ? 18.672 -29.547 -2.715 1 84 97 GLN A C 1
ATOM 738 O O . GLN A 1 97 ? 17.656 -29.5 -2.021 1 84 97 GLN A O 1
ATOM 743 N N . PRO A 1 98 ? 19.984 -29.609 -2.309 1 86.19 98 PRO A N 1
ATOM 744 C CA . PRO A 1 98 ? 20.125 -29.375 -0.869 1 86.19 98 PRO A CA 1
ATOM 745 C C . PRO A 1 98 ? 19.562 -28.031 -0.425 1 86.19 98 PRO A C 1
ATOM 747 O O . PRO A 1 98 ? 19.656 -27.047 -1.156 1 86.19 98 PRO A O 1
ATOM 750 N N . ARG A 1 99 ? 18.984 -28 0.68 1 85.69 99 ARG A N 1
ATOM 751 C CA . ARG A 1 99 ? 18.25 -26.844 1.21 1 85.69 99 ARG A CA 1
ATOM 752 C C . ARG A 1 99 ? 19.141 -25.609 1.22 1 85.69 99 ARG A C 1
ATOM 754 O O . ARG A 1 99 ? 18.656 -24.5 0.958 1 85.69 99 ARG A O 1
ATOM 761 N N . HIS A 1 100 ? 20.422 -25.812 1.493 1 84.56 100 HIS A N 1
ATOM 762 C CA . HIS A 1 100 ? 21.328 -24.688 1.656 1 84.56 100 HIS A CA 1
ATOM 763 C C . HIS A 1 100 ? 21.594 -24 0.319 1 84.56 100 HIS A C 1
ATOM 765 O O . HIS A 1 100 ? 22.141 -22.891 0.281 1 84.56 100 HIS A O 1
ATOM 771 N N . GLU A 1 101 ? 21.172 -24.641 -0.738 1 88.19 101 GLU A N 1
ATOM 772 C CA . GLU A 1 101 ? 21.391 -24.078 -2.066 1 88.19 101 GLU A CA 1
ATOM 773 C C . GLU A 1 101 ? 20.281 -23.109 -2.455 1 88.19 101 GLU A C 1
ATOM 775 O O . GLU A 1 101 ? 20.438 -22.312 -3.391 1 88.19 101 GLU A O 1
ATOM 780 N N . TYR A 1 102 ? 19.25 -23.188 -1.733 1 90.44 102 TYR A N 1
ATOM 781 C CA . TYR A 1 102 ? 18.125 -22.312 -2.047 1 90.44 102 TYR A CA 1
ATOM 782 C C . TYR A 1 102 ? 18.266 -20.969 -1.364 1 90.44 102 TYR A C 1
ATOM 784 O O . TYR A 1 102 ? 18.875 -20.859 -0.3 1 90.44 102 TYR A O 1
ATOM 792 N N . GLN A 1 103 ? 17.734 -19.953 -1.978 1 89.31 103 GLN A N 1
ATOM 793 C CA . GLN A 1 103 ? 17.797 -18.594 -1.463 1 89.31 103 GLN A CA 1
ATOM 794 C C . GLN A 1 103 ? 16.531 -18.219 -0.71 1 89.31 103 GLN A C 1
ATOM 796 O O . GLN A 1 103 ? 16.547 -17.391 0.198 1 89.31 103 GLN A O 1
ATOM 801 N N . LEU A 1 104 ? 15.461 -18.812 -1.161 1 92.06 104 LEU A N 1
ATOM 802 C CA . LEU A 1 104 ? 14.148 -18.484 -0.619 1 92.06 104 LEU A CA 1
ATOM 803 C C . LEU A 1 104 ? 13.297 -19.734 -0.451 1 92.06 104 LEU A C 1
ATOM 805 O O . LEU A 1 104 ? 13.258 -20.594 -1.34 1 92.06 104 LEU A O 1
ATOM 809 N N . GLY A 1 105 ? 12.781 -19.844 0.747 1 93.12 105 GLY A N 1
ATOM 810 C CA . GLY A 1 105 ? 11.734 -20.844 0.951 1 93.12 105 GLY A CA 1
ATOM 811 C C . GLY A 1 105 ? 10.336 -20.281 0.756 1 93.12 105 GLY A C 1
ATOM 812 O O . GLY A 1 105 ? 10.031 -19.188 1.22 1 93.12 105 GLY A O 1
ATOM 813 N N . PHE A 1 106 ? 9.484 -20.984 0.014 1 95.38 106 PHE A N 1
ATOM 814 C CA . PHE A 1 106 ? 8.117 -20.578 -0.289 1 95.38 106 PHE A CA 1
ATOM 815 C C . PHE A 1 106 ? 7.148 -21.719 -0.045 1 95.38 106 PHE A C 1
ATOM 817 O O . PHE A 1 106 ? 7.105 -22.688 -0.82 1 95.38 106 PHE A O 1
ATOM 824 N N . THR A 1 107 ? 6.371 -21.562 1.043 1 96.12 107 THR A N 1
ATOM 825 C CA . THR A 1 107 ? 5.461 -22.641 1.433 1 96.12 107 THR A CA 1
ATOM 826 C C . THR A 1 107 ? 4.008 -22.172 1.354 1 96.12 107 THR A C 1
ATOM 828 O O . THR A 1 107 ? 3.658 -21.125 1.896 1 96.12 107 THR A O 1
ATOM 831 N N . LEU A 1 108 ? 3.215 -22.891 0.647 1 97.75 108 LEU A N 1
ATOM 832 C CA . LEU A 1 108 ? 1.776 -22.656 0.587 1 97.75 108 LEU A CA 1
ATOM 833 C C . LEU A 1 108 ? 1.022 -23.703 1.396 1 97.75 108 LEU A C 1
ATOM 835 O O . LEU A 1 108 ? 1.244 -24.906 1.225 1 97.75 108 LEU A O 1
ATOM 839 N N . ILE A 1 109 ? 0.25 -23.25 2.322 1 97.5 109 ILE A N 1
ATOM 840 C CA . ILE A 1 109 ? -0.608 -24.141 3.107 1 97.5 109 ILE A CA 1
ATOM 841 C C . ILE A 1 109 ? -2.074 -23.844 2.791 1 97.5 109 ILE A C 1
ATOM 843 O O . ILE A 1 109 ? -2.572 -22.75 3.074 1 97.5 109 ILE A O 1
ATOM 847 N N . TRP A 1 110 ? -2.756 -24.844 2.174 1 98.19 110 TRP A N 1
ATOM 848 C CA . TRP A 1 110 ? -4.199 -24.734 1.998 1 98.19 110 TRP A CA 1
ATOM 849 C C . TRP A 1 110 ? -4.926 -24.906 3.33 1 98.19 110 TRP A C 1
ATOM 851 O O . TRP A 1 110 ? -4.812 -25.938 3.979 1 98.19 110 TRP A O 1
ATOM 861 N N . LYS A 1 111 ? -5.523 -23.875 3.764 1 97.44 111 LYS A N 1
ATOM 862 C CA . LYS A 1 111 ? -6.2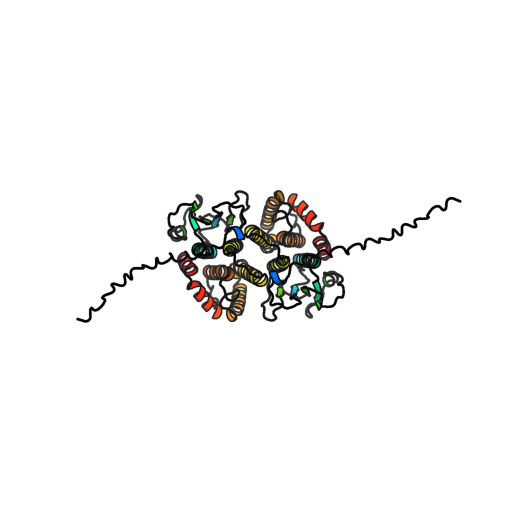07 -23.781 5.051 1 97.44 111 LYS A CA 1
ATOM 863 C C . LYS A 1 111 ? -7.516 -23 4.926 1 97.44 111 LYS A C 1
ATOM 865 O O . LYS A 1 111 ? -7.637 -22.125 4.078 1 97.44 111 LYS A O 1
ATOM 870 N N . ASP A 1 112 ? -8.57 -23.375 5.746 1 96.06 112 ASP A N 1
ATOM 871 C CA . ASP A 1 112 ? -9.836 -22.656 5.734 1 96.06 112 ASP A CA 1
ATOM 872 C C . ASP A 1 112 ? -9.711 -21.312 6.469 1 96.06 112 ASP A C 1
ATOM 874 O O . ASP A 1 112 ? -10.141 -21.188 7.617 1 96.06 112 ASP A O 1
ATOM 878 N N . VAL A 1 113 ? -9.125 -20.344 5.781 1 95.31 113 VAL A N 1
ATOM 879 C CA . VAL A 1 113 ? -8.945 -19 6.328 1 95.31 113 VAL A CA 1
ATOM 880 C C . VAL A 1 113 ? -9.82 -18.016 5.562 1 95.31 113 VAL A C 1
ATOM 882 O O . VAL A 1 113 ? -9.969 -18.125 4.344 1 95.31 113 VAL A O 1
ATOM 885 N N . PRO A 1 114 ? -10.383 -17.078 6.281 1 91.5 114 PRO A N 1
ATOM 886 C CA . PRO A 1 114 ? -11.227 -16.094 5.598 1 91.5 114 PRO A CA 1
ATOM 887 C C . PRO A 1 114 ? -10.422 -15.148 4.711 1 91.5 114 PRO A C 1
ATOM 889 O O . PRO A 1 114 ? -10.93 -14.656 3.695 1 91.5 114 PRO A O 1
ATOM 892 N N . LYS A 1 115 ? -9.156 -14.867 5.125 1 92.5 115 LYS A N 1
ATOM 893 C CA . LYS A 1 115 ? -8.234 -14.023 4.371 1 92.5 115 LYS A CA 1
ATOM 894 C C . LYS A 1 115 ? -6.883 -14.703 4.195 1 92.5 115 LYS A C 1
ATOM 896 O O . LYS A 1 115 ? -6.406 -15.398 5.098 1 92.5 115 LYS A O 1
ATOM 901 N N . THR A 1 116 ? -6.34 -14.492 2.99 1 96.88 116 THR A N 1
ATOM 902 C CA . THR A 1 116 ? -4.98 -14.984 2.783 1 96.88 116 THR A CA 1
ATOM 903 C C . THR A 1 116 ? -4.02 -14.344 3.779 1 96.88 116 THR A C 1
ATOM 905 O O . THR A 1 116 ? -4.098 -13.141 4.043 1 96.88 116 THR A O 1
ATOM 908 N N . GLN A 1 117 ? -3.068 -15.18 4.332 1 95.5 117 GLN A N 1
ATOM 909 C CA . GLN A 1 117 ? -2.135 -14.703 5.352 1 95.5 117 GLN A CA 1
ATOM 910 C C . GLN A 1 117 ? -0.704 -15.117 5.02 1 95.5 117 GLN A C 1
ATOM 912 O O . GLN A 1 117 ? -0.479 -16.172 4.426 1 95.5 117 GLN A O 1
ATOM 917 N N . MET A 1 118 ? 0.193 -14.266 5.477 1 95.62 118 MET A N 1
ATOM 918 C CA . MET A 1 118 ? 1.605 -14.562 5.258 1 95.62 118 MET A CA 1
ATOM 919 C C . MET A 1 118 ? 2.402 -14.406 6.547 1 95.62 118 MET A C 1
ATOM 921 O O . MET A 1 118 ? 2.182 -13.453 7.305 1 95.62 118 MET A O 1
ATOM 925 N N . LYS A 1 119 ? 3.303 -15.32 6.754 1 91.06 119 LYS A N 1
ATOM 926 C CA . LYS A 1 119 ? 4.316 -15.219 7.797 1 91.06 119 LYS A CA 1
ATOM 927 C C . LYS A 1 119 ? 5.723 -15.273 7.207 1 91.06 119 LYS A C 1
ATOM 929 O O . LYS A 1 119 ? 5.988 -16.062 6.301 1 91.06 119 LYS A O 1
ATOM 934 N N . PHE A 1 120 ? 6.535 -14.328 7.617 1 85.5 120 PHE A N 1
ATOM 935 C CA . PHE A 1 120 ? 7.926 -14.289 7.18 1 85.5 120 PHE A CA 1
ATOM 936 C C . PHE A 1 120 ? 8.867 -14.531 8.352 1 85.5 120 PHE A C 1
ATOM 938 O O . PHE A 1 120 ? 8.781 -13.852 9.375 1 85.5 120 PHE A O 1
ATOM 945 N N . SER A 1 121 ? 9.977 -15.5 8.062 1 67.44 121 SER A N 1
ATOM 946 C CA . SER A 1 121 ? 11.102 -15.961 8.875 1 67.44 121 SER A CA 1
ATOM 947 C C . SER A 1 121 ? 10.742 -15.969 10.359 1 67.44 121 SER A C 1
ATOM 949 O O . SER A 1 121 ? 11.055 -16.922 11.07 1 67.44 121 SER A O 1
ATOM 951 N N . VAL A 1 122 ? 10.273 -14.734 11.031 1 57.66 122 VAL A N 1
ATOM 952 C CA . VAL A 1 122 ? 10.43 -14.57 12.477 1 57.66 122 VAL A CA 1
ATOM 953 C C . VAL A 1 122 ? 9.211 -15.133 13.195 1 57.66 122 VAL A C 1
ATOM 955 O O . VAL A 1 122 ? 8.086 -15.008 12.703 1 57.66 122 VAL A O 1
ATOM 958 N N . GLN A 1 123 ? 9.5 -16.234 13.82 1 53.53 123 GLN A N 1
ATOM 959 C CA . GLN A 1 123 ? 8.539 -16.906 14.688 1 53.53 123 GLN A CA 1
ATOM 960 C C . GLN A 1 123 ? 7.672 -15.883 15.43 1 53.53 123 GLN A C 1
ATOM 962 O O . GLN A 1 123 ? 6.547 -16.188 15.828 1 53.53 123 GLN A O 1
ATOM 967 N N . THR A 1 124 ? 8.133 -14.656 15.492 1 54.25 124 THR A N 1
ATOM 968 C CA . THR A 1 124 ? 7.398 -13.797 16.422 1 54.25 124 THR A CA 1
ATOM 969 C C . THR A 1 124 ? 6.625 -12.719 15.664 1 54.25 124 THR A C 1
ATOM 971 O O . THR A 1 124 ? 5.988 -11.859 16.281 1 54.25 124 THR A O 1
ATOM 974 N N . MET A 1 125 ? 6.516 -13.008 14.281 1 60.97 125 MET A N 1
ATOM 975 C CA . MET A 1 125 ? 5.867 -11.898 13.586 1 60.97 125 MET A CA 1
ATOM 976 C C . MET A 1 125 ? 4.383 -12.188 13.375 1 60.97 125 MET A C 1
ATOM 978 O O . MET A 1 125 ? 3.994 -13.336 13.156 1 60.97 125 MET A O 1
ATOM 982 N N . CYS A 1 126 ? 3.631 -11.211 13.742 1 69.25 126 CYS A N 1
ATOM 983 C CA . CYS A 1 126 ? 2.213 -11.289 13.414 1 69.25 126 CYS A CA 1
ATOM 984 C C . CYS A 1 126 ? 2.01 -11.461 11.914 1 69.25 126 CYS A C 1
ATOM 986 O O . CYS A 1 126 ? 2.74 -10.875 11.109 1 69.25 126 CYS A O 1
ATOM 988 N N . PRO A 1 127 ? 1.068 -12.328 11.547 1 85.75 127 PRO A N 1
ATOM 989 C CA . PRO A 1 127 ? 0.82 -12.57 10.125 1 85.75 127 PRO A CA 1
ATOM 990 C C . PRO A 1 127 ? 0.348 -11.32 9.391 1 85.75 127 PRO A C 1
ATOM 992 O O . PRO A 1 127 ? -0.381 -10.5 9.961 1 85.75 127 PRO A O 1
ATOM 995 N N . ILE A 1 128 ? 0.893 -11.125 8.242 1 90.62 128 ILE A N 1
ATOM 996 C CA . ILE A 1 128 ? 0.373 -10.125 7.316 1 90.62 128 ILE A CA 1
ATOM 997 C C . ILE A 1 128 ? -0.841 -10.68 6.578 1 90.62 128 ILE A C 1
ATOM 999 O O . ILE A 1 128 ? -0.793 -11.789 6.039 1 90.62 128 ILE A O 1
ATOM 1003 N N . GLU A 1 129 ? -1.88 -9.891 6.613 1 93.12 129 GLU A N 1
ATOM 1004 C CA . GLU A 1 129 ? -3.098 -10.383 5.977 1 93.12 129 GLU A CA 1
ATOM 1005 C C . GLU A 1 129 ? -3.395 -9.617 4.691 1 93.12 129 GLU A C 1
ATOM 1007 O O . GLU A 1 129 ? -3.047 -8.438 4.566 1 93.12 129 GLU A O 1
ATOM 1012 N N . GLY A 1 130 ? -4.129 -10.344 3.758 1 95.38 130 GLY A N 1
ATOM 1013 C CA . GLY A 1 130 ? -4.605 -9.719 2.531 1 95.38 130 GLY A CA 1
ATOM 1014 C C . GLY A 1 130 ? -3.711 -9.992 1.339 1 95.38 130 GLY A C 1
ATOM 1015 O O . GLY A 1 130 ? -2.508 -9.727 1.387 1 95.38 130 GLY A O 1
ATOM 1016 N N . GLU A 1 131 ? -4.328 -10.422 0.318 1 97.12 131 GLU A N 1
ATOM 1017 C CA . GLU A 1 131 ? -3.602 -10.797 -0.889 1 97.12 131 GLU A CA 1
ATOM 1018 C C . GLU A 1 131 ? -2.83 -9.617 -1.464 1 97.12 131 GLU A C 1
ATOM 1020 O O . GLU A 1 131 ? -1.706 -9.773 -1.945 1 97.12 131 GLU A O 1
ATOM 1025 N N . GLY A 1 132 ? -3.412 -8.406 -1.419 1 97.5 132 GLY A N 1
ATOM 1026 C CA . GLY A 1 132 ? -2.734 -7.219 -1.914 1 97.5 132 GLY A CA 1
ATOM 1027 C C . GLY A 1 132 ? -1.439 -6.922 -1.181 1 97.5 132 GLY A C 1
ATOM 1028 O O . GLY A 1 132 ? -0.414 -6.648 -1.807 1 97.5 132 GLY A O 1
ATOM 1029 N N . ASN A 1 133 ? -1.44 -6.965 0.138 1 96.62 133 ASN A N 1
ATOM 1030 C CA . ASN A 1 133 ? -0.252 -6.73 0.951 1 96.62 133 ASN A CA 1
ATOM 1031 C C . ASN A 1 133 ? 0.824 -7.777 0.687 1 96.62 133 ASN A C 1
ATOM 1033 O O . ASN A 1 133 ? 2.006 -7.449 0.58 1 96.62 133 ASN A O 1
ATOM 1037 N N . ILE A 1 134 ? 0.384 -8.984 0.589 1 97.56 134 ILE A N 1
ATOM 1038 C CA . ILE A 1 134 ? 1.32 -10.078 0.364 1 97.56 134 ILE A CA 1
ATOM 1039 C C . ILE A 1 134 ? 1.953 -9.945 -1.019 1 97.56 134 ILE A C 1
ATOM 1041 O O . ILE A 1 134 ? 3.158 -10.148 -1.181 1 97.56 134 ILE A O 1
ATOM 1045 N N . ALA A 1 135 ? 1.136 -9.539 -1.979 1 98.5 135 ALA A N 1
ATOM 1046 C CA . ALA A 1 135 ? 1.65 -9.336 -3.33 1 98.5 135 ALA A CA 1
ATOM 1047 C C . ALA A 1 135 ? 2.693 -8.219 -3.355 1 98.5 135 ALA A C 1
ATOM 1049 O O . ALA A 1 135 ? 3.73 -8.344 -4.008 1 98.5 135 ALA A O 1
ATOM 1050 N N . ARG A 1 136 ? 2.422 -7.113 -2.664 1 97.31 136 ARG A N 1
ATOM 1051 C CA . ARG A 1 136 ? 3.387 -6.023 -2.568 1 97.31 136 ARG A CA 1
ATOM 1052 C C . ARG A 1 136 ? 4.707 -6.508 -1.981 1 97.31 136 ARG A C 1
ATOM 1054 O O . ARG A 1 136 ? 5.781 -6.18 -2.494 1 97.31 136 ARG A O 1
ATOM 1061 N N . PHE A 1 137 ? 4.664 -7.32 -0.979 1 96.25 137 PHE A N 1
ATOM 1062 C CA . PHE A 1 137 ? 5.855 -7.863 -0.337 1 96.25 137 PHE A CA 1
ATOM 1063 C C . PHE A 1 137 ? 6.656 -8.719 -1.314 1 96.25 137 PHE A C 1
ATOM 1065 O O . PHE A 1 137 ? 7.852 -8.492 -1.506 1 96.25 137 PHE A O 1
ATOM 1072 N N . LEU A 1 138 ? 5.973 -9.672 -1.918 1 97.19 138 LEU A N 1
ATOM 1073 C CA . LEU A 1 138 ? 6.652 -10.586 -2.824 1 97.19 138 LEU A CA 1
ATOM 1074 C C . LEU A 1 138 ? 7.305 -9.836 -3.977 1 97.19 138 LEU A C 1
ATOM 1076 O O . LEU A 1 138 ? 8.438 -10.125 -4.359 1 97.19 138 LEU A O 1
ATOM 1080 N N . PHE A 1 139 ? 6.613 -8.852 -4.496 1 97.38 139 PHE A N 1
ATOM 1081 C CA . PHE A 1 139 ? 7.164 -8.094 -5.609 1 97.38 139 PHE A CA 1
ATOM 1082 C C . PHE A 1 139 ? 8.375 -7.277 -5.168 1 97.38 139 PHE A C 1
ATOM 1084 O O . PHE A 1 139 ? 9.328 -7.105 -5.93 1 97.38 139 PHE A O 1
ATOM 1091 N N . SER A 1 140 ? 8.367 -6.809 -3.967 1 94.88 140 SER A N 1
ATOM 1092 C CA . SER A 1 140 ? 9.477 -6.008 -3.461 1 94.88 140 SER A CA 1
ATOM 1093 C C . SER A 1 140 ? 10.766 -6.816 -3.416 1 94.88 140 SER A C 1
ATOM 1095 O O . SER A 1 140 ? 11.859 -6.25 -3.393 1 94.88 140 SER A O 1
ATOM 1097 N N . LEU A 1 141 ? 10.68 -8.094 -3.408 1 94.19 141 LEU A N 1
ATOM 1098 C CA . LEU A 1 141 ? 11.852 -8.953 -3.301 1 94.19 141 LEU A CA 1
ATOM 1099 C C . LEU A 1 141 ? 12.695 -8.875 -4.566 1 94.19 141 LEU A C 1
ATOM 1101 O O . LEU A 1 141 ? 13.852 -9.305 -4.57 1 94.19 141 LEU A O 1
ATOM 1105 N N . PHE A 1 142 ? 12.148 -8.352 -5.652 1 94.44 142 PHE A N 1
ATOM 1106 C CA . PHE A 1 142 ? 12.922 -8.211 -6.875 1 94.44 142 PHE A CA 1
ATOM 1107 C C . PHE A 1 142 ? 13.953 -7.09 -6.738 1 94.44 142 PHE A C 1
ATOM 1109 O O . PHE A 1 142 ? 14.898 -7.012 -7.523 1 94.44 142 PHE A O 1
ATOM 1116 N N . GLY A 1 143 ? 13.805 -6.195 -5.801 1 89.06 143 GLY A N 1
ATOM 1117 C CA . GLY A 1 143 ? 14.812 -5.223 -5.414 1 89.06 143 GLY A CA 1
ATOM 1118 C C . GLY A 1 143 ? 14.961 -4.086 -6.406 1 89.06 143 GLY A C 1
ATOM 1119 O O . GLY A 1 143 ? 15.945 -3.35 -6.371 1 89.06 143 GLY A O 1
ATOM 1120 N N . ARG A 1 144 ? 14.062 -3.943 -7.266 1 85.69 144 ARG A N 1
ATOM 1121 C CA . ARG A 1 144 ? 14.156 -2.857 -8.234 1 85.69 144 ARG A CA 1
ATOM 1122 C C . ARG A 1 144 ? 13.852 -1.514 -7.586 1 85.69 144 ARG A C 1
ATOM 1124 O O . ARG A 1 144 ? 12.875 -1.388 -6.836 1 85.69 144 ARG A O 1
ATOM 1131 N N . LYS A 1 145 ? 14.719 -0.668 -7.844 1 83.38 145 LYS A N 1
ATOM 1132 C CA . LYS A 1 145 ? 14.484 0.68 -7.336 1 83.38 145 LYS A CA 1
ATOM 1133 C C . LYS A 1 145 ? 13.344 1.355 -8.086 1 83.38 145 LYS A C 1
ATOM 1135 O O . LYS A 1 145 ? 13.312 1.348 -9.32 1 83.38 145 LYS A O 1
ATOM 1140 N N . GLN A 1 146 ? 12.375 1.783 -7.375 1 86.81 146 GLN A N 1
ATOM 1141 C CA . GLN A 1 146 ? 11.234 2.516 -7.922 1 86.81 146 GLN A CA 1
ATOM 1142 C C . GLN A 1 146 ? 11.133 3.91 -7.312 1 86.81 146 GLN A C 1
ATOM 1144 O O . GLN A 1 146 ? 11.438 4.102 -6.133 1 86.81 146 GLN A O 1
ATOM 1149 N N . ASP A 1 147 ? 10.852 4.902 -8.18 1 88.75 147 ASP A N 1
ATOM 1150 C CA . ASP A 1 147 ? 10.609 6.23 -7.629 1 88.75 147 ASP A CA 1
ATOM 1151 C C . ASP A 1 147 ? 9.281 6.285 -6.887 1 88.75 147 ASP A C 1
ATOM 1153 O O . ASP A 1 147 ? 8.438 5.402 -7.047 1 88.75 147 ASP A O 1
ATOM 1157 N N . ALA A 1 148 ? 9.062 7.297 -6.102 1 90.25 148 ALA A N 1
ATOM 1158 C CA . ALA A 1 148 ? 7.91 7.43 -5.219 1 90.25 148 ALA A CA 1
ATOM 1159 C C . ALA A 1 148 ? 6.609 7.461 -6.016 1 90.25 148 ALA A C 1
ATOM 1161 O O . ALA A 1 148 ? 5.598 6.898 -5.586 1 90.25 148 ALA A O 1
ATOM 1162 N N . VAL A 1 149 ? 6.617 8.07 -7.148 1 89.12 149 VAL A N 1
ATOM 1163 C CA . VAL A 1 149 ? 5.414 8.18 -7.965 1 89.12 149 VAL A CA 1
ATOM 1164 C C . VAL A 1 149 ? 5.008 6.805 -8.484 1 89.12 149 VAL A C 1
ATOM 1166 O O . VAL A 1 149 ? 3.846 6.406 -8.375 1 89.12 149 VAL A O 1
ATOM 1169 N N . SER A 1 150 ? 5.969 6.082 -8.977 1 91.75 150 SER A N 1
ATOM 1170 C CA . SER A 1 150 ? 5.695 4.746 -9.492 1 91.75 150 SER A CA 1
ATOM 1171 C C . SER A 1 150 ? 5.184 3.822 -8.391 1 91.75 150 SER A C 1
ATOM 1173 O O . SER A 1 150 ? 4.234 3.064 -8.602 1 91.75 150 SER A O 1
ATOM 1175 N N . LEU A 1 151 ? 5.801 3.914 -7.258 1 92.69 151 LEU A N 1
ATOM 1176 C CA . LEU A 1 151 ? 5.379 3.09 -6.129 1 92.69 151 LEU A CA 1
ATOM 1177 C C . LEU A 1 151 ? 3.941 3.404 -5.734 1 92.69 151 LEU A C 1
ATOM 1179 O O . LEU A 1 151 ? 3.156 2.494 -5.457 1 92.69 151 LEU A O 1
ATOM 1183 N N . THR A 1 152 ? 3.598 4.59 -5.758 1 93.62 152 THR A N 1
ATOM 1184 C CA . THR A 1 152 ? 2.252 5.02 -5.391 1 93.62 152 THR A CA 1
ATOM 1185 C C . THR A 1 152 ? 1.229 4.531 -6.41 1 93.62 152 THR A C 1
ATOM 1187 O O . THR A 1 152 ? 0.141 4.086 -6.043 1 93.62 152 THR A O 1
ATOM 1190 N N . LEU A 1 153 ? 1.606 4.641 -7.672 1 94.12 153 LEU A N 1
ATOM 1191 C CA . LEU A 1 153 ? 0.712 4.16 -8.719 1 94.12 153 LEU A CA 1
ATOM 1192 C C . LEU A 1 153 ? 0.485 2.658 -8.594 1 94.12 153 LEU A C 1
ATOM 1194 O O . LEU A 1 153 ? -0.647 2.186 -8.719 1 94.12 153 LEU A O 1
ATOM 1198 N N . MET A 1 154 ? 1.511 1.952 -8.305 1 96.5 154 MET A N 1
ATOM 1199 C CA . MET A 1 154 ? 1.387 0.515 -8.078 1 96.5 154 MET A CA 1
ATOM 1200 C C . MET A 1 154 ? 0.417 0.224 -6.941 1 96.5 154 MET A C 1
ATOM 1202 O O . MET A 1 154 ? -0.505 -0.579 -7.094 1 96.5 154 MET A O 1
ATOM 1206 N N . ASP A 1 155 ? 0.623 0.897 -5.848 1 95.44 155 ASP A N 1
ATOM 1207 C CA . ASP A 1 155 ? -0.226 0.704 -4.676 1 95.44 155 ASP A CA 1
ATOM 1208 C C . ASP A 1 155 ? -1.683 1.035 -4.992 1 95.44 155 ASP A C 1
ATOM 1210 O O . ASP A 1 155 ? -2.594 0.331 -4.555 1 95.44 155 ASP A O 1
ATOM 1214 N N . SER A 1 156 ? -1.869 2.072 -5.727 1 95.56 156 SER A N 1
ATOM 1215 C CA . SER A 1 156 ? -3.219 2.496 -6.082 1 95.56 156 SER A CA 1
ATOM 1216 C C . SER A 1 156 ? -3.926 1.437 -6.922 1 95.56 156 SER A C 1
ATOM 1218 O O . SER A 1 156 ? -5.102 1.141 -6.699 1 95.56 156 SER A O 1
ATOM 1220 N N . TRP A 1 157 ? -3.256 0.866 -7.867 1 97.5 157 TRP A N 1
ATOM 1221 C CA . TRP A 1 157 ? -3.844 -0.169 -8.711 1 97.5 157 TRP A CA 1
ATOM 1222 C C . TRP A 1 157 ? -4.129 -1.433 -7.91 1 97.5 157 TRP A C 1
ATOM 1224 O O . TRP A 1 157 ? -5.145 -2.096 -8.125 1 97.5 157 TRP A O 1
ATOM 1234 N N . VAL A 1 158 ? -3.201 -1.776 -6.988 1 97.56 158 VAL A N 1
ATOM 1235 C CA . VAL A 1 158 ? -3.424 -2.941 -6.141 1 97.56 158 VAL A CA 1
ATOM 1236 C C . VAL A 1 158 ? -4.684 -2.738 -5.301 1 97.56 158 VAL A C 1
ATOM 1238 O O . VAL A 1 158 ? -5.527 -3.633 -5.211 1 97.56 158 VAL A O 1
ATOM 1241 N N . ASP A 1 159 ? -4.828 -1.547 -4.754 1 95.06 159 ASP A N 1
ATOM 1242 C CA . ASP A 1 159 ? -6.023 -1.233 -3.977 1 95.06 159 ASP A CA 1
ATOM 1243 C C . ASP A 1 159 ? -7.277 -1.301 -4.844 1 95.06 159 ASP A C 1
ATOM 1245 O O . ASP A 1 159 ? -8.305 -1.837 -4.422 1 95.06 159 ASP A O 1
ATOM 1249 N N . THR A 1 160 ? -7.195 -0.77 -6.016 1 95.38 160 THR A N 1
ATOM 1250 C CA . THR A 1 160 ? -8.312 -0.789 -6.953 1 95.38 160 THR A CA 1
ATOM 1251 C C . THR A 1 160 ? -8.734 -2.223 -7.266 1 95.38 160 THR A C 1
ATOM 1253 O O . THR A 1 160 ? -9.93 -2.533 -7.285 1 95.38 160 THR A O 1
ATOM 1256 N N . ALA A 1 161 ? -7.766 -3.057 -7.434 1 96.75 161 ALA A N 1
ATOM 1257 C CA . ALA A 1 161 ? -8.047 -4.453 -7.758 1 96.75 161 ALA A CA 1
ATOM 1258 C C . ALA A 1 161 ? -8.734 -5.16 -6.594 1 96.75 161 ALA A C 1
ATOM 1260 O O . ALA A 1 161 ? -9.75 -5.828 -6.777 1 96.75 161 ALA A O 1
ATOM 1261 N N . VAL A 1 162 ? -8.195 -4.926 -5.391 1 95.06 162 VAL A N 1
ATOM 1262 C CA . VAL A 1 162 ? -8.586 -5.715 -4.227 1 95.06 162 VAL A CA 1
ATOM 1263 C C . VAL A 1 162 ? -9.883 -5.172 -3.643 1 95.06 162 VAL A C 1
ATOM 1265 O O . VAL A 1 162 ? -10.781 -5.938 -3.283 1 95.06 162 VAL A O 1
ATOM 1268 N N . PHE A 1 163 ? -10.078 -3.842 -3.682 1 90.62 163 PHE A N 1
ATOM 1269 C CA . PHE A 1 163 ? -11.156 -3.275 -2.879 1 90.62 163 PHE A CA 1
ATOM 1270 C C . PHE A 1 163 ? -12.234 -2.68 -3.77 1 90.62 163 PHE A C 1
ATOM 1272 O O . PHE A 1 163 ? -13.344 -2.396 -3.307 1 90.62 163 PHE A O 1
ATOM 1279 N N . GLN A 1 164 ? -11.938 -2.484 -4.992 1 92.31 164 GLN A N 1
ATOM 1280 C CA . GLN A 1 164 ? -12.945 -1.904 -5.879 1 92.31 164 GLN A CA 1
ATOM 1281 C C . GLN A 1 164 ? -13.422 -2.922 -6.91 1 92.31 164 GLN A C 1
ATOM 1283 O O . GLN A 1 164 ? -14.625 -3.129 -7.074 1 92.31 164 GLN A O 1
ATOM 1288 N N . LEU A 1 165 ? -12.562 -3.59 -7.582 1 94.75 165 LEU A N 1
ATOM 1289 C CA . LEU A 1 165 ? -12.906 -4.504 -8.664 1 94.75 165 LEU A CA 1
ATOM 1290 C C . LEU A 1 165 ? -13.547 -5.777 -8.117 1 94.75 165 LEU A C 1
ATOM 1292 O O . LEU A 1 165 ? -14.656 -6.145 -8.516 1 94.75 165 LEU A O 1
ATOM 1296 N N . LYS A 1 166 ? -12.898 -6.418 -7.152 1 92.31 166 LYS A N 1
ATOM 1297 C CA . LYS A 1 166 ? -13.336 -7.719 -6.652 1 92.31 166 LYS A CA 1
ATOM 1298 C C . LYS A 1 166 ? -14.641 -7.594 -5.867 1 92.31 166 LYS A C 1
ATOM 1300 O O . LYS A 1 166 ? -15.492 -8.484 -5.934 1 92.31 166 LYS A O 1
ATOM 1305 N N . GLU A 1 167 ? -14.852 -6.469 -5.191 1 86 167 GLU A N 1
ATOM 1306 C CA . GLU A 1 167 ? -15.977 -6.336 -4.27 1 86 167 GLU A CA 1
ATOM 1307 C C . GLU A 1 167 ? -17 -5.344 -4.793 1 86 167 GLU A C 1
ATOM 1309 O O . GLU A 1 167 ? -18.047 -5.141 -4.172 1 86 167 GLU A O 1
ATOM 1314 N N . GLY A 1 168 ? -16.75 -4.816 -5.98 1 88 168 GLY A N 1
ATOM 1315 C CA . GLY A 1 168 ? -17.531 -3.66 -6.379 1 88 168 GLY A CA 1
ATOM 1316 C C . GLY A 1 168 ? -18.734 -4.02 -7.234 1 88 168 GLY A C 1
ATOM 1317 O O . GLY A 1 168 ? -18.844 -5.148 -7.719 1 88 168 GLY A O 1
ATOM 1318 N N . SER A 1 169 ? -19.641 -3.053 -7.348 1 90.94 169 SER A N 1
ATOM 1319 C CA . SER A 1 169 ? -20.812 -3.129 -8.227 1 90.94 169 SER A CA 1
ATOM 1320 C C . SER A 1 169 ? -20.391 -3.064 -9.695 1 90.94 169 SER A C 1
ATOM 1322 O O . SER A 1 169 ? -19.234 -2.83 -10.008 1 90.94 169 SER A O 1
ATOM 1324 N N . SER A 1 170 ? -21.391 -3.287 -10.539 1 90.75 170 SER A N 1
ATOM 1325 C CA . SER A 1 170 ? -21.156 -3.16 -11.977 1 90.75 170 SER A CA 1
ATOM 1326 C C . SER A 1 170 ? -20.672 -1.762 -12.336 1 90.75 170 SER A C 1
ATOM 1328 O O . SER A 1 170 ? -19.828 -1.602 -13.227 1 90.75 170 SER A O 1
ATOM 1330 N N . LYS A 1 171 ? -21.156 -0.836 -11.578 1 90.94 171 LYS A N 1
ATOM 1331 C CA . LYS A 1 171 ? -20.75 0.543 -11.82 1 90.94 171 LYS A CA 1
ATOM 1332 C C . LYS A 1 171 ? -19.281 0.749 -11.445 1 90.94 171 LYS A C 1
ATOM 1334 O O . LYS A 1 171 ? -18.531 1.412 -12.172 1 90.94 171 LYS A O 1
ATOM 1339 N N . GLU A 1 172 ? -18.844 0.163 -10.359 1 91.25 172 GLU A N 1
ATOM 1340 C CA . GLU A 1 172 ? -17.469 0.249 -9.906 1 91.25 172 GLU A CA 1
ATOM 1341 C C . GLU A 1 172 ? -16.516 -0.468 -10.875 1 91.25 172 GLU A C 1
ATOM 1343 O O . GLU A 1 172 ? -15.438 0.034 -11.18 1 91.25 172 GLU A O 1
ATOM 1348 N N . LYS A 1 173 ? -17 -1.537 -11.352 1 93.31 173 LYS A N 1
ATOM 1349 C CA . LYS A 1 173 ? -16.203 -2.297 -12.305 1 93.31 173 LYS A CA 1
ATOM 1350 C C . LYS A 1 173 ? -16.016 -1.523 -13.609 1 93.31 173 LYS A C 1
ATOM 1352 O O . LYS A 1 173 ? -14.922 -1.501 -14.172 1 93.31 173 LYS A O 1
ATOM 1357 N N . ALA A 1 174 ? -17.047 -0.877 -14.039 1 93.19 174 ALA A N 1
ATOM 1358 C CA . ALA A 1 174 ? -16.969 -0.053 -15.242 1 93.19 174 ALA A CA 1
ATOM 1359 C C . ALA A 1 174 ? -15.984 1.098 -15.055 1 93.19 174 ALA A C 1
ATOM 1361 O O . ALA A 1 174 ? -15.242 1.443 -15.977 1 93.19 174 ALA A O 1
ATOM 1362 N N . ALA A 1 175 ? -15.984 1.67 -13.852 1 92.56 175 ALA A N 1
ATOM 1363 C CA . ALA A 1 175 ? -15.055 2.758 -13.555 1 92.56 175 ALA A CA 1
ATOM 1364 C C . ALA A 1 175 ? -13.609 2.271 -13.586 1 92.56 175 ALA A C 1
ATOM 1366 O O . ALA A 1 175 ? -12.719 2.984 -14.055 1 92.56 175 ALA A O 1
ATOM 1367 N N . VAL A 1 176 ? -13.391 1.095 -13.141 1 95.06 176 VAL A N 1
ATOM 1368 C CA . VAL A 1 176 ? -12.055 0.515 -13.164 1 95.06 176 VAL A CA 1
ATOM 1369 C C . VAL A 1 176 ? -11.602 0.31 -14.609 1 95.06 176 VAL A C 1
ATOM 1371 O O . VAL A 1 176 ? -10.477 0.656 -14.977 1 95.06 176 VAL A O 1
ATOM 1374 N N . PHE A 1 177 ? -12.5 -0.183 -15.461 1 95.31 177 PHE A N 1
ATOM 1375 C CA . PHE A 1 177 ? -12.172 -0.403 -16.859 1 95.31 177 PHE A CA 1
ATOM 1376 C C . PHE A 1 177 ? -11.828 0.913 -17.547 1 95.31 177 PHE A C 1
ATOM 1378 O O . PHE A 1 177 ? -10.906 0.97 -18.375 1 95.31 177 PHE A O 1
ATOM 1385 N N . ARG A 1 178 ? -12.484 1.906 -17.188 1 94.5 178 ARG A N 1
ATOM 1386 C CA . ARG A 1 178 ? -12.188 3.213 -17.766 1 94.5 178 ARG A CA 1
ATOM 1387 C C . ARG A 1 178 ? -10.797 3.693 -17.344 1 94.5 178 ARG A C 1
ATOM 1389 O O . ARG A 1 178 ? -10.031 4.184 -18.188 1 94.5 178 ARG A O 1
ATOM 1396 N N . SER A 1 179 ? -10.547 3.537 -16.109 1 94.75 179 SER A N 1
ATOM 1397 C CA . SER A 1 179 ? -9.234 3.932 -15.602 1 94.75 179 SER A CA 1
ATOM 1398 C C . SER A 1 179 ? -8.125 3.109 -16.25 1 94.75 179 SER A C 1
ATOM 1400 O O . SER A 1 179 ? -7.078 3.65 -16.609 1 94.75 179 SER A O 1
ATOM 1402 N N . MET A 1 180 ? -8.344 1.854 -16.391 1 96.62 180 MET A N 1
ATOM 1403 C CA . MET A 1 180 ? -7.367 0.981 -17.031 1 96.62 180 MET A CA 1
ATOM 1404 C C . MET A 1 180 ? -7.148 1.392 -18.484 1 96.62 180 MET A C 1
ATOM 1406 O O . MET A 1 180 ? -6.008 1.474 -18.953 1 96.62 180 MET A O 1
ATOM 1410 N N . ASN A 1 181 ? -8.266 1.586 -19.125 1 96.62 181 ASN A N 1
ATOM 1411 C CA . ASN A 1 181 ? -8.18 1.969 -20.531 1 96.62 181 ASN A CA 1
ATOM 1412 C C . ASN A 1 181 ? -7.371 3.248 -20.719 1 96.62 181 ASN A C 1
ATOM 1414 O O . ASN A 1 181 ? -6.574 3.354 -21.656 1 96.62 181 ASN A O 1
ATOM 1418 N N . SER A 1 182 ? -7.582 4.184 -19.875 1 94.5 182 SER A N 1
ATOM 1419 C CA . SER A 1 182 ? -6.84 5.441 -19.922 1 94.5 182 SER A CA 1
ATOM 1420 C C . SER A 1 182 ? -5.348 5.207 -19.703 1 94.5 182 SER A C 1
ATOM 1422 O O . SER A 1 182 ? -4.52 5.73 -20.453 1 94.5 182 SER A O 1
ATOM 1424 N N . ALA A 1 183 ? -4.961 4.418 -18.766 1 95.31 183 ALA A N 1
ATOM 1425 C CA . ALA A 1 183 ? -3.561 4.137 -18.453 1 95.31 183 ALA A CA 1
ATOM 1426 C C . ALA A 1 183 ? -2.91 3.33 -19.578 1 95.31 183 ALA A C 1
ATOM 1428 O O . ALA A 1 183 ? -1.805 3.65 -20.016 1 95.31 183 ALA A O 1
ATOM 1429 N N . LEU A 1 184 ? -3.621 2.371 -20.062 1 97.69 184 LEU A N 1
ATOM 1430 C CA . LEU A 1 184 ? -3.076 1.425 -21.031 1 97.69 184 LEU A CA 1
ATOM 1431 C C . LEU A 1 184 ? -3.109 2.006 -22.438 1 97.69 184 LEU A C 1
ATOM 1433 O O . LEU A 1 184 ? -2.506 1.449 -23.359 1 97.69 184 LEU A O 1
ATOM 1437 N N . GLY A 1 185 ? -3.814 3.033 -22.562 1 95.62 185 GLY A N 1
ATOM 1438 C CA . GLY A 1 185 ? -3.725 3.791 -23.797 1 95.62 185 GLY A CA 1
ATOM 1439 C C . GLY A 1 185 ? -2.404 4.523 -23.969 1 95.62 185 GLY A C 1
ATOM 1440 O O . GLY A 1 185 ? -1.997 4.844 -25.078 1 95.62 185 GLY A O 1
ATOM 1441 N N . LYS A 1 186 ? -1.716 4.746 -22.891 1 93.56 186 LYS A N 1
ATOM 1442 C CA . LYS A 1 186 ? -0.503 5.562 -22.875 1 93.56 186 LYS A CA 1
ATOM 1443 C C . LYS A 1 186 ? 0.741 4.691 -22.719 1 93.56 186 LYS A C 1
ATOM 1445 O O . LYS A 1 186 ? 1.839 5.09 -23.109 1 93.56 186 LYS A O 1
ATOM 1450 N N . SER A 1 187 ? 0.605 3.539 -22.109 1 96.12 187 SER A N 1
ATOM 1451 C CA . SER A 1 187 ? 1.744 2.678 -21.797 1 96.12 187 SER A CA 1
ATOM 1452 C C . SER A 1 187 ? 1.371 1.204 -21.938 1 96.12 187 SER A C 1
ATOM 1454 O O . SER A 1 187 ? 0.193 0.849 -21.859 1 96.12 187 SER A O 1
ATOM 1456 N N . PRO A 1 188 ? 2.328 0.353 -22.172 1 97.81 188 PRO A N 1
ATOM 1457 C CA . PRO A 1 188 ? 2.023 -1.067 -22.359 1 97.81 188 PRO A CA 1
ATOM 1458 C C . PRO A 1 188 ? 1.562 -1.746 -21.062 1 97.81 188 PRO A C 1
ATOM 1460 O O . PRO A 1 188 ? 0.837 -2.742 -21.109 1 97.81 188 PRO A O 1
ATOM 1463 N N . TRP A 1 189 ? 2.049 -1.231 -19.922 1 98.44 189 TRP A N 1
ATOM 1464 C CA . TRP A 1 189 ? 1.657 -1.769 -18.609 1 98.44 189 TRP A CA 1
ATOM 1465 C C . TRP A 1 189 ? 0.961 -0.704 -17.781 1 98.44 189 TRP A C 1
ATOM 1467 O O . TRP A 1 189 ? 0.937 0.471 -18.141 1 98.44 189 TRP A O 1
ATOM 1477 N N . LEU A 1 190 ? 0.37 -1.108 -16.703 1 97.62 190 LEU A N 1
ATOM 1478 C CA . LEU A 1 190 ? -0.474 -0.217 -15.914 1 97.62 190 LEU A CA 1
ATOM 1479 C C . LEU A 1 190 ? 0.335 0.956 -15.367 1 97.62 190 LEU A C 1
ATOM 1481 O O . LEU A 1 190 ? -0.181 2.07 -15.25 1 97.62 190 LEU A O 1
ATOM 1485 N N . VAL A 1 191 ? 1.63 0.542 -14.945 1 95.75 191 VAL A N 1
ATOM 1486 C CA . VAL A 1 191 ? 2.494 1.577 -14.391 1 95.75 191 VAL A CA 1
ATOM 1487 C C . VAL A 1 191 ? 3.656 1.848 -15.344 1 95.75 191 VAL A C 1
ATOM 1489 O O . VAL A 1 191 ? 4.793 1.458 -15.07 1 95.75 191 VAL A O 1
ATOM 1492 N N . GLY A 1 192 ? 3.42 2.098 -16.609 1 94.5 192 GLY A N 1
ATOM 1493 C CA . GLY A 1 192 ? 4.477 2.504 -17.516 1 94.5 192 GLY A CA 1
ATOM 1494 C C . GLY A 1 192 ? 4.938 1.384 -18.438 1 94.5 192 GLY A C 1
ATOM 1495 O O . GLY A 1 192 ? 4.117 0.626 -18.953 1 94.5 192 GLY A O 1
ATOM 1496 N N . ASN A 1 193 ? 6.32 1.272 -18.5 1 96.19 193 ASN A N 1
ATOM 1497 C CA . ASN A 1 193 ? 6.863 0.442 -19.562 1 96.19 193 ASN A CA 1
ATOM 1498 C C . ASN A 1 193 ? 7.293 -0.929 -19.047 1 96.19 193 ASN A C 1
ATOM 1500 O O . ASN A 1 193 ? 7.746 -1.775 -19.828 1 96.19 193 ASN A O 1
ATOM 1504 N N . GLU A 1 194 ? 7.129 -1.156 -17.812 1 96.44 194 GLU A N 1
ATOM 1505 C CA . GLU A 1 194 ? 7.535 -2.438 -17.25 1 96.44 194 GLU A CA 1
ATOM 1506 C C . GLU A 1 194 ? 6.395 -3.082 -16.469 1 96.44 194 GLU A C 1
ATOM 1508 O O . GLU A 1 194 ? 5.543 -2.385 -15.906 1 96.44 194 GLU A O 1
ATOM 1513 N N . LEU A 1 195 ? 6.445 -4.398 -16.438 1 97.88 195 LEU A N 1
ATOM 1514 C CA . LEU A 1 195 ? 5.504 -5.164 -15.633 1 97.88 195 LEU A CA 1
ATOM 1515 C C . LEU A 1 195 ? 5.742 -4.918 -14.141 1 97.88 195 LEU A C 1
ATOM 1517 O O . LEU A 1 195 ? 6.887 -4.93 -13.688 1 97.88 195 LEU A O 1
ATOM 1521 N N . THR A 1 196 ? 4.684 -4.625 -13.438 1 98.25 196 THR A N 1
ATOM 1522 C CA . THR A 1 196 ? 4.797 -4.453 -12 1 98.25 196 THR A CA 1
ATOM 1523 C C . THR A 1 196 ? 3.754 -5.297 -11.266 1 98.25 196 THR A C 1
ATOM 1525 O O . THR A 1 196 ? 3.008 -6.051 -11.898 1 98.25 196 THR A O 1
ATOM 1528 N N . VAL A 1 197 ? 3.713 -5.195 -9.945 1 98.56 197 VAL A N 1
ATOM 1529 C CA . VAL A 1 197 ? 2.748 -5.902 -9.117 1 98.56 197 VAL A CA 1
ATOM 1530 C C . VAL A 1 197 ? 1.331 -5.465 -9.477 1 98.56 197 VAL A C 1
ATOM 1532 O O . VAL A 1 197 ? 0.383 -6.242 -9.352 1 98.56 197 VAL A O 1
ATOM 1535 N N . ALA A 1 198 ? 1.175 -4.242 -9.969 1 98.56 198 ALA A N 1
ATOM 1536 C CA . ALA A 1 198 ? -0.129 -3.746 -10.398 1 98.56 198 ALA A CA 1
ATOM 1537 C C . ALA A 1 198 ? -0.731 -4.645 -11.469 1 98.56 198 ALA A C 1
ATOM 1539 O O . ALA A 1 198 ? -1.912 -4.992 -11.406 1 98.56 198 ALA A O 1
ATOM 1540 N N . ASP A 1 199 ? 0.076 -5.02 -12.414 1 98.81 199 ASP A N 1
ATOM 1541 C CA . ASP A 1 199 ? -0.387 -5.863 -13.508 1 98.81 199 ASP A CA 1
ATOM 1542 C C . ASP A 1 199 ? -0.775 -7.25 -13.008 1 98.81 199 ASP A C 1
ATOM 1544 O O . ASP A 1 199 ? -1.801 -7.801 -13.414 1 98.81 199 ASP A O 1
ATOM 1548 N N . VAL A 1 200 ? -0.007 -7.781 -12.125 1 98.75 200 VAL A N 1
ATOM 1549 C CA . VAL A 1 200 ? -0.219 -9.133 -11.625 1 98.75 200 VAL A CA 1
ATOM 1550 C C . VAL A 1 200 ? -1.535 -9.195 -10.852 1 98.75 200 VAL A C 1
ATOM 1552 O O . VAL A 1 200 ? -2.369 -10.07 -11.102 1 98.75 200 VAL A O 1
ATOM 1555 N N . VAL A 1 201 ? -1.736 -8.258 -9.961 1 98.62 201 VAL A N 1
ATOM 1556 C CA . VAL A 1 201 ? -2.889 -8.289 -9.07 1 98.62 201 VAL A CA 1
ATOM 1557 C C . VAL A 1 201 ? -4.156 -7.949 -9.844 1 98.62 201 VAL A C 1
ATOM 1559 O O . VAL A 1 201 ? -5.199 -8.586 -9.664 1 98.62 201 VAL A O 1
ATOM 1562 N N . LEU A 1 202 ? -4.055 -6.961 -10.734 1 98.25 202 LEU A N 1
ATOM 1563 C CA . LEU A 1 202 ? -5.242 -6.57 -11.484 1 98.25 202 LEU A CA 1
ATOM 1564 C C . LEU A 1 202 ? -5.656 -7.668 -12.461 1 98.25 202 LEU A C 1
ATOM 1566 O O . LEU A 1 202 ? -6.844 -7.969 -12.594 1 98.25 202 LEU A O 1
ATOM 1570 N N . TRP A 1 203 ? -4.711 -8.25 -13.156 1 97.5 203 TRP A N 1
ATOM 1571 C CA . TRP A 1 203 ? -5.008 -9.367 -14.055 1 97.5 203 TRP A CA 1
ATOM 1572 C C . TRP A 1 203 ? -5.688 -10.5 -13.297 1 97.5 203 TRP A C 1
ATOM 1574 O O . TRP A 1 203 ? -6.695 -11.047 -13.758 1 97.5 203 TRP A O 1
ATOM 1584 N N . SER A 1 204 ? -5.152 -10.852 -12.133 1 97.19 204 SER A N 1
ATOM 1585 C CA . SER A 1 204 ? -5.703 -11.93 -11.32 1 97.19 204 SER A CA 1
ATOM 1586 C C . SER A 1 204 ? -7.137 -11.625 -10.898 1 97.19 204 SER A C 1
ATOM 1588 O O . SER A 1 204 ? -8.008 -12.5 -10.961 1 97.19 204 SER A O 1
ATOM 1590 N N . ALA A 1 205 ? -7.344 -10.391 -10.461 1 96.38 205 ALA A N 1
ATOM 1591 C CA . ALA A 1 205 ? -8.688 -9.992 -10.047 1 96.38 205 ALA A CA 1
ATOM 1592 C C . ALA A 1 205 ? -9.672 -10.094 -11.203 1 96.38 205 ALA A C 1
ATOM 1594 O O . ALA A 1 205 ? -10.797 -10.57 -11.023 1 96.38 205 ALA A O 1
ATOM 1595 N N . LEU A 1 206 ? -9.25 -9.68 -12.375 1 95.19 206 LEU A N 1
ATOM 1596 C CA . LEU A 1 206 ? -10.125 -9.727 -13.539 1 95.19 206 LEU A CA 1
ATOM 1597 C C . LEU A 1 206 ? -10.477 -11.164 -13.898 1 95.19 206 LEU A C 1
ATOM 1599 O O . LEU A 1 206 ? -11.625 -11.461 -14.234 1 95.19 206 LEU A O 1
ATOM 1603 N N . ARG A 1 207 ? -9.539 -12.031 -13.789 1 94.44 207 ARG A N 1
ATOM 1604 C CA . ARG A 1 207 ? -9.773 -13.422 -14.141 1 94.44 207 ARG A CA 1
ATOM 1605 C C . ARG A 1 207 ? -10.68 -14.102 -13.125 1 94.44 207 ARG A C 1
ATOM 1607 O O . ARG A 1 207 ? -11.461 -14.992 -13.469 1 94.44 207 ARG A O 1
ATOM 1614 N N . GLN A 1 208 ? -10.656 -13.648 -11.93 1 92.25 208 GLN A N 1
ATOM 1615 C CA . GLN A 1 208 ? -11.422 -14.289 -10.867 1 92.25 208 GLN A CA 1
ATOM 1616 C C . GLN A 1 208 ? -12.836 -13.711 -10.781 1 92.25 208 GLN A C 1
ATOM 1618 O O . GLN A 1 208 ? -13.766 -14.391 -10.352 1 92.25 208 GLN A O 1
ATOM 1623 N N . THR A 1 209 ? -13.023 -12.461 -11.07 1 88.81 209 THR A N 1
ATOM 1624 C CA . THR A 1 209 ? -14.336 -11.828 -10.992 1 88.81 209 THR A CA 1
ATOM 1625 C C . THR A 1 209 ? -15.117 -12.062 -12.281 1 88.81 209 THR A C 1
ATOM 1627 O O . THR A 1 209 ? -16.344 -12.008 -12.281 1 88.81 209 THR A O 1
ATOM 1630 N N . GLY A 1 210 ? -14.531 -12.578 -13.227 1 77.31 210 GLY A N 1
ATOM 1631 C CA . GLY A 1 210 ? -15.203 -12.758 -14.5 1 77.31 210 GLY A CA 1
ATOM 1632 C C . GLY A 1 210 ? -15.625 -11.453 -15.148 1 77.31 210 GLY A C 1
ATOM 1633 O O . GLY A 1 210 ? -15.625 -10.406 -14.5 1 77.31 210 GLY A O 1
ATOM 1634 N N . ALA A 1 211 ? -15.633 -11.352 -16.438 1 64.06 211 ALA A N 1
ATOM 1635 C CA . ALA A 1 211 ? -16.078 -10.148 -17.141 1 64.06 211 ALA A CA 1
ATOM 1636 C C . ALA A 1 211 ? -17.578 -9.93 -16.938 1 64.06 211 ALA A C 1
ATOM 1638 O O . ALA A 1 211 ? -18.141 -8.93 -17.391 1 64.06 211 ALA A O 1
ATOM 1639 N N . CYS A 1 212 ? -18.078 -10.211 -15.867 1 57.06 212 CYS A N 1
ATOM 1640 C CA . CYS A 1 212 ? -19.5 -10.148 -15.555 1 57.06 212 CYS A CA 1
ATOM 1641 C C . CYS A 1 212 ? -20.281 -9.453 -16.656 1 57.06 212 CYS A C 1
ATOM 1643 O O . CYS A 1 212 ? -21.047 -8.523 -16.391 1 57.06 212 CYS A O 1
ATOM 1645 N N . GLY A 1 213 ? -20 -9.805 -17.938 1 64.12 213 GLY A N 1
ATOM 1646 C CA . GLY A 1 213 ? -20.812 -9.258 -19.016 1 64.12 213 GLY A CA 1
ATOM 1647 C C . GLY A 1 213 ? -20.344 -7.891 -19.484 1 64.12 213 GLY A C 1
ATOM 1648 O O . GLY A 1 213 ? -20.906 -7.328 -20.422 1 64.12 213 GLY A O 1
ATOM 1649 N N . ALA A 1 214 ? -19.453 -7.277 -18.703 1 70.12 214 ALA A N 1
ATOM 1650 C CA . ALA A 1 214 ? -19.016 -5.941 -19.109 1 70.12 214 ALA A CA 1
ATOM 1651 C C . ALA A 1 214 ? -18.125 -5.996 -20.344 1 70.12 214 ALA A C 1
ATOM 1653 O O . ALA A 1 214 ? -17.453 -6.996 -20.594 1 70.12 214 ALA A O 1
ATOM 1654 N N . VAL A 1 215 ? -18.359 -5.016 -21.172 1 83.81 215 VAL A N 1
ATOM 1655 C CA . VAL A 1 215 ? -17.5 -4.852 -22.344 1 83.81 215 VAL A CA 1
ATOM 1656 C C . VAL A 1 215 ? -16.109 -4.438 -21.891 1 83.81 215 VAL A C 1
ATOM 1658 O O . VAL A 1 215 ? -15.93 -3.396 -21.25 1 83.81 215 VAL A O 1
ATOM 1661 N N . VAL A 1 216 ? -15.148 -5.242 -22.172 1 92.38 216 VAL A N 1
ATOM 1662 C CA . VAL A 1 216 ? -13.758 -4.945 -21.844 1 92.38 216 VAL A CA 1
ATOM 1663 C C . VAL A 1 216 ? -13.141 -4.086 -22.953 1 92.38 216 VAL A C 1
ATOM 1665 O O . VAL A 1 216 ? -13.109 -4.488 -24.109 1 92.38 216 VAL A O 1
ATOM 1668 N N . PRO A 1 217 ? -12.664 -2.896 -22.562 1 95.75 217 PRO A N 1
ATOM 1669 C CA . PRO A 1 217 ? -12.062 -2.018 -23.578 1 95.75 217 PRO A CA 1
ATOM 1670 C C . PRO A 1 217 ? -10.906 -2.678 -24.312 1 95.75 217 PRO A C 1
ATOM 1672 O O . PRO A 1 217 ? -10.258 -3.582 -23.781 1 95.75 217 PRO A O 1
ATOM 1675 N N . ALA A 1 218 ? -10.594 -2.197 -25.516 1 96.19 218 ALA A N 1
ATOM 1676 C CA . ALA A 1 218 ? -9.602 -2.795 -26.422 1 96.19 218 ALA A CA 1
ATOM 1677 C C . ALA A 1 218 ? -8.211 -2.787 -25.781 1 96.19 218 ALA A C 1
ATOM 1679 O O . ALA A 1 218 ? -7.484 -3.781 -25.844 1 96.19 218 ALA A O 1
ATOM 1680 N N . SER A 1 219 ? -7.832 -1.66 -25.188 1 97.88 219 SER A N 1
ATOM 1681 C CA . SER A 1 219 ? -6.508 -1.566 -24.578 1 97.88 219 SER A CA 1
ATOM 1682 C C . SER A 1 219 ? -6.355 -2.561 -23.438 1 97.88 219 SER A C 1
ATOM 1684 O O . SER A 1 219 ? -5.27 -3.105 -23.219 1 97.88 219 SER A O 1
ATOM 1686 N N . VAL A 1 220 ? -7.469 -2.777 -22.781 1 97.62 220 VAL A N 1
ATOM 1687 C CA . VAL A 1 220 ? -7.449 -3.719 -21.656 1 97.62 220 VAL A CA 1
ATOM 1688 C C . VAL A 1 220 ? -7.332 -5.145 -22.188 1 97.62 220 VAL A C 1
ATOM 1690 O O . VAL A 1 220 ? -6.586 -5.961 -21.641 1 97.62 220 VAL A O 1
ATOM 1693 N N . GLN A 1 221 ? -8.031 -5.441 -23.234 1 96.44 221 GLN A N 1
ATOM 1694 C CA . GLN A 1 221 ? -7.949 -6.758 -23.859 1 96.44 221 GLN A CA 1
ATOM 1695 C C . GLN A 1 221 ? -6.531 -7.055 -24.328 1 96.44 221 GLN A C 1
ATOM 1697 O O . GLN A 1 221 ? -6.012 -8.148 -24.109 1 96.44 221 GLN A O 1
ATOM 1702 N N . LYS A 1 222 ? -5.984 -6.086 -24.953 1 97.88 222 LYS A N 1
ATOM 1703 C CA . LYS A 1 222 ? -4.609 -6.23 -25.438 1 97.88 222 LYS A CA 1
ATOM 1704 C C . LYS A 1 222 ? -3.65 -6.492 -24.281 1 97.88 222 LYS A C 1
ATOM 1706 O O . LYS A 1 222 ? -2.779 -7.359 -24.375 1 97.88 222 LYS A O 1
ATOM 1711 N N . TRP A 1 223 ? -3.791 -5.727 -23.219 1 98.5 223 TRP A N 1
ATOM 1712 C CA . TRP A 1 223 ? -2.979 -5.871 -22.031 1 98.5 223 TRP A CA 1
ATOM 1713 C C . TRP A 1 223 ? -3.15 -7.258 -21.406 1 98.5 223 TRP A C 1
ATOM 1715 O O . TRP A 1 223 ? -2.17 -7.895 -21.016 1 98.5 223 TRP A O 1
ATOM 1725 N N . MET A 1 224 ? -4.359 -7.742 -21.375 1 97.19 224 MET A N 1
ATOM 1726 C CA . MET A 1 224 ? -4.617 -9.078 -20.859 1 97.19 224 MET A CA 1
ATOM 1727 C C . MET A 1 224 ? -3.902 -10.141 -21.688 1 97.19 224 MET A C 1
ATOM 1729 O O . MET A 1 224 ? -3.322 -11.078 -21.141 1 97.19 224 MET A O 1
ATOM 1733 N N . GLY A 1 225 ? -4.023 -9.961 -22.953 1 97.25 225 GLY A N 1
ATOM 1734 C CA . GLY A 1 225 ? -3.295 -10.859 -23.828 1 97.25 225 GLY A CA 1
ATOM 1735 C C . GLY A 1 225 ? -1.797 -10.836 -23.594 1 97.25 225 GLY A C 1
ATOM 1736 O O . GLY A 1 225 ? -1.146 -11.883 -23.609 1 97.25 225 GLY A O 1
ATOM 1737 N N . ALA A 1 226 ? -1.22 -9.633 -23.422 1 98.31 226 ALA A N 1
ATOM 1738 C CA . ALA A 1 226 ? 0.207 -9.484 -23.156 1 98.31 226 ALA A CA 1
ATOM 1739 C C . ALA A 1 226 ? 0.594 -10.211 -21.875 1 98.31 226 ALA A C 1
ATOM 1741 O O . ALA A 1 226 ? 1.625 -10.883 -21.812 1 98.31 226 ALA A O 1
ATOM 1742 N N . CYS A 1 227 ? -0.224 -10.078 -20.859 1 98.19 227 CYS A N 1
ATOM 1743 C CA . CYS A 1 227 ? 0.016 -10.805 -19.609 1 98.19 227 CYS A CA 1
ATOM 1744 C C . CYS A 1 227 ? 0.034 -12.312 -19.844 1 98.19 227 CYS A C 1
ATOM 1746 O O . CYS A 1 227 ? 0.989 -12.992 -19.484 1 98.19 227 CYS A O 1
ATOM 1748 N N . GLU A 1 228 ? -0.924 -12.805 -20.547 1 97.19 228 GLU A N 1
ATOM 1749 C CA . GLU A 1 228 ? -1.129 -14.242 -20.688 1 97.19 228 GLU A CA 1
ATOM 1750 C C . GLU A 1 228 ? -0.099 -14.852 -21.625 1 97.19 228 GLU A C 1
ATOM 1752 O O . GLU A 1 228 ? 0.082 -16.078 -21.656 1 97.19 228 GLU A O 1
ATOM 1757 N N . ASN A 1 229 ? 0.537 -14.023 -22.359 1 97.62 229 ASN A N 1
ATOM 1758 C CA . ASN A 1 229 ? 1.635 -14.484 -23.203 1 97.62 229 ASN A CA 1
ATOM 1759 C C . ASN A 1 229 ? 2.885 -14.781 -22.391 1 97.62 229 ASN A C 1
ATOM 1761 O O . ASN A 1 229 ? 3.814 -15.43 -22.875 1 97.62 229 ASN A O 1
ATOM 1765 N N . LEU A 1 230 ? 2.973 -14.242 -21.203 1 97.75 230 LEU A N 1
ATOM 1766 C CA . LEU A 1 230 ? 4.07 -14.562 -20.297 1 97.75 230 LEU A CA 1
ATOM 1767 C C . LEU A 1 230 ? 3.816 -15.875 -19.578 1 97.75 230 LEU A C 1
ATOM 1769 O O . LEU A 1 230 ? 2.703 -16.125 -19.109 1 97.75 230 LEU A O 1
ATOM 1773 N N . ALA A 1 231 ? 4.824 -16.703 -19.406 1 96.62 231 ALA A N 1
ATOM 1774 C CA . ALA A 1 231 ? 4.711 -18.062 -18.891 1 96.62 231 ALA A CA 1
ATOM 1775 C C . ALA A 1 231 ? 4.113 -18.078 -17.484 1 96.62 231 ALA A C 1
ATOM 1777 O O . ALA A 1 231 ? 3.217 -18.859 -17.188 1 96.62 231 ALA A O 1
ATOM 1778 N N . PRO A 1 232 ? 4.477 -17.172 -16.594 1 97.19 232 PRO A N 1
ATOM 1779 C CA . PRO A 1 232 ? 3.939 -17.219 -15.234 1 97.19 232 PRO A CA 1
ATOM 1780 C C . PRO A 1 232 ? 2.426 -17.016 -15.195 1 97.19 232 PRO A C 1
ATOM 1782 O O . PRO A 1 232 ? 1.733 -17.703 -14.43 1 97.19 232 PRO A O 1
ATOM 1785 N N . PHE A 1 233 ? 1.91 -16.156 -16.047 1 97.88 233 PHE A N 1
ATOM 1786 C CA . PHE A 1 233 ? 0.474 -15.906 -16.109 1 97.88 233 PHE A CA 1
ATOM 1787 C C . PHE A 1 233 ? -0.247 -17.078 -16.781 1 97.88 233 PHE A C 1
ATOM 1789 O O . PHE A 1 233 ? -1.3 -17.516 -16.312 1 97.88 233 PHE A O 1
ATOM 1796 N N . HIS A 1 234 ? 0.357 -17.578 -17.797 1 95.44 234 HIS A N 1
ATOM 1797 C CA . HIS A 1 234 ? -0.245 -18.672 -18.547 1 95.44 234 HIS A CA 1
ATOM 1798 C C . HIS A 1 234 ? -0.408 -19.906 -17.672 1 95.44 234 HIS A C 1
ATOM 1800 O O . HIS A 1 234 ? -1.455 -20.562 -17.703 1 95.44 234 HIS A O 1
ATOM 1806 N N . THR A 1 235 ? 0.607 -20.203 -16.969 1 93.62 235 THR A N 1
ATOM 1807 C CA . THR A 1 235 ? 0.569 -21.375 -16.094 1 93.62 235 THR A CA 1
ATOM 1808 C C . THR A 1 235 ? -0.509 -21.203 -15.031 1 93.62 235 THR A C 1
ATOM 1810 O O . THR A 1 235 ? -1.216 -22.156 -14.703 1 93.62 235 THR A O 1
ATOM 1813 N N . ALA A 1 236 ? -0.621 -20 -14.477 1 93.25 236 ALA A N 1
ATOM 1814 C CA . ALA A 1 236 ? -1.612 -19.734 -13.438 1 93.25 236 ALA A CA 1
ATOM 1815 C C . ALA A 1 236 ? -3.029 -19.875 -13.984 1 93.25 236 ALA A C 1
ATOM 1817 O O . ALA A 1 236 ? -3.947 -20.25 -13.25 1 93.25 236 ALA A O 1
ATOM 1818 N N . LEU A 1 237 ? -3.195 -19.578 -15.273 1 90.44 237 LEU A N 1
ATOM 1819 C CA . LEU A 1 237 ? -4.504 -19.719 -15.906 1 90.44 237 LEU A CA 1
ATOM 1820 C C . LEU A 1 237 ? -4.984 -21.156 -15.867 1 90.44 237 LEU A C 1
ATOM 1822 O O . LEU A 1 237 ? -6.184 -21.422 -15.727 1 90.44 237 LEU A O 1
ATOM 1826 N N . GLN A 1 238 ? -4.078 -22.016 -15.922 1 86.69 238 GLN A N 1
ATOM 1827 C CA . GLN A 1 238 ? -4.414 -23.438 -15.953 1 86.69 238 GLN A CA 1
ATOM 1828 C C . GLN A 1 238 ? -4.945 -23.922 -14.609 1 86.69 238 GLN A C 1
ATOM 1830 O O . GLN A 1 238 ? -5.586 -24.969 -14.516 1 86.69 238 GLN A O 1
ATOM 1835 N N . LEU A 1 239 ? -4.68 -23.109 -13.562 1 85 239 LEU A N 1
ATOM 1836 C CA . LEU A 1 239 ? -5.113 -23.469 -12.219 1 85 239 LEU A CA 1
ATOM 1837 C C . LEU A 1 239 ? -6.57 -23.078 -11.992 1 85 239 LEU A C 1
ATOM 1839 O O . LEU A 1 239 ? -7.195 -23.531 -11.031 1 85 239 LEU A O 1
ATOM 1843 N N . LEU A 1 240 ? -7.051 -22.141 -12.781 1 78.25 240 LEU A N 1
ATOM 1844 C CA . LEU A 1 240 ? -8.43 -21.688 -12.656 1 78.25 240 LEU A CA 1
ATOM 1845 C C . LEU A 1 240 ? -9.391 -22.688 -13.297 1 78.25 240 LEU A C 1
ATOM 1847 O O . LEU A 1 240 ? -10.602 -22.625 -13.086 1 78.25 240 LEU A O 1
ATOM 1851 N N . ARG A 1 241 ? -8.922 -23.734 -14.047 1 65.94 241 ARG A N 1
ATOM 1852 C CA . ARG A 1 241 ? -9.773 -24.703 -14.719 1 65.94 241 ARG A CA 1
ATOM 1853 C C . ARG A 1 241 ? -10.195 -25.812 -13.766 1 65.94 241 ARG A C 1
ATOM 1855 O O . ARG A 1 241 ? -9.492 -26.109 -12.797 1 65.94 241 ARG A O 1
ATOM 1862 N N . MET B 1 1 ? 64.125 47.969 41.656 1 22.45 1 MET B N 1
ATOM 1863 C CA . MET B 1 1 ? 63.125 48.531 40.75 1 22.45 1 MET B CA 1
ATOM 1864 C C . MET B 1 1 ? 62.688 47.5 39.688 1 22.45 1 MET B C 1
ATOM 1866 O O . MET B 1 1 ? 63.406 47.25 38.75 1 22.45 1 MET B O 1
ATOM 1870 N N . ILE B 1 2 ? 62.281 46.344 40.156 1 28.44 2 ILE B N 1
ATOM 1871 C CA . ILE B 1 2 ? 61.906 45.125 39.5 1 28.44 2 ILE B CA 1
ATOM 1872 C C . ILE B 1 2 ? 60.781 45.375 38.5 1 28.44 2 ILE B C 1
ATOM 1874 O O . ILE B 1 2 ? 59.719 45.875 38.844 1 28.44 2 ILE B O 1
ATOM 1878 N N . GLN B 1 3 ? 61.281 45.938 37.344 1 26.97 3 GLN B N 1
ATOM 1879 C CA . GLN B 1 3 ? 60.406 46.344 36.25 1 26.97 3 GLN B CA 1
ATOM 1880 C C . GLN B 1 3 ? 59.5 45.219 35.812 1 26.97 3 GLN B C 1
ATOM 1882 O O . GLN B 1 3 ? 59.938 44.094 35.594 1 26.97 3 GLN B O 1
ATOM 1887 N N . THR B 1 4 ? 58.312 45.188 36.438 1 32.25 4 THR B N 1
ATOM 1888 C CA . THR B 1 4 ? 57.219 44.281 36.219 1 32.25 4 THR B CA 1
ATOM 1889 C C . THR B 1 4 ? 56.812 44.25 34.75 1 32.25 4 THR B C 1
ATOM 1891 O O . THR B 1 4 ? 56.469 45.281 34.188 1 32.25 4 THR B O 1
ATOM 1894 N N . PRO B 1 5 ? 57.625 43.469 33.969 1 30.73 5 PRO B N 1
ATOM 1895 C CA . PRO B 1 5 ? 57.344 43.5 32.531 1 30.73 5 PRO B CA 1
ATOM 1896 C C . PRO B 1 5 ? 55.844 43.344 32.219 1 30.73 5 PRO B C 1
ATOM 1898 O O . PRO B 1 5 ? 55.188 42.469 32.781 1 30.73 5 PRO B O 1
ATOM 1901 N N . ASP B 1 6 ? 55.094 44.344 32.25 1 25.67 6 ASP B N 1
ATOM 1902 C CA . ASP B 1 6 ? 53.656 44.375 31.938 1 25.67 6 ASP B CA 1
ATOM 1903 C C . ASP B 1 6 ? 53.375 43.844 30.531 1 25.67 6 ASP B C 1
ATOM 1905 O O . ASP B 1 6 ? 53.625 44.531 29.531 1 25.67 6 ASP B O 1
ATOM 1909 N N . ALA B 1 7 ? 54.156 42.812 30.047 1 32.03 7 ALA B N 1
ATOM 1910 C CA . ALA B 1 7 ? 53.844 42.406 28.672 1 32.03 7 ALA B CA 1
ATOM 1911 C C . ALA B 1 7 ? 52.344 42.375 28.438 1 32.03 7 ALA B C 1
ATOM 1913 O O . ALA B 1 7 ? 51.594 41.75 29.219 1 32.03 7 ALA B O 1
ATOM 1914 N N . ASP B 1 8 ? 51.688 43.438 28 1 26.98 8 ASP B N 1
ATOM 1915 C CA . ASP B 1 8 ? 50.375 43.656 27.406 1 26.98 8 ASP B CA 1
ATOM 1916 C C . ASP B 1 8 ? 50.062 42.531 26.406 1 26.98 8 ASP B C 1
ATOM 1918 O O . ASP B 1 8 ? 50.688 42.438 25.344 1 26.98 8 ASP B O 1
ATOM 1922 N N . LEU B 1 9 ? 50.062 41.312 26.812 1 29.75 9 LEU B N 1
ATOM 1923 C CA . LEU B 1 9 ? 49.688 40.188 25.938 1 29.75 9 LEU B CA 1
ATOM 1924 C C . LEU B 1 9 ? 48.438 40.562 25.141 1 29.75 9 LEU B C 1
ATOM 1926 O O . LEU B 1 9 ? 47.406 40.906 25.719 1 29.75 9 LEU B O 1
ATOM 1930 N N . ASP B 1 10 ? 48.625 41.219 24.016 1 29.02 10 ASP B N 1
ATOM 1931 C CA . ASP B 1 10 ? 47.594 41.5 23.016 1 29.02 10 ASP B CA 1
ATOM 1932 C C . ASP B 1 10 ? 46.781 40.25 22.734 1 29.02 10 ASP B C 1
ATOM 1934 O O . ASP B 1 10 ? 47.25 39.312 22.109 1 29.02 10 ASP B O 1
ATOM 1938 N N . VAL B 1 11 ? 46.031 39.656 23.641 1 30.41 11 VAL B N 1
ATOM 1939 C CA . VAL B 1 11 ? 45.156 38.5 23.594 1 30.41 11 VAL B CA 1
ATOM 1940 C C . VAL B 1 11 ? 44.156 38.656 22.484 1 30.41 11 VAL B C 1
ATOM 1942 O O . VAL B 1 11 ? 43.25 37.812 22.344 1 30.41 11 VAL B O 1
ATOM 1945 N N . THR B 1 12 ? 44.062 39.812 21.844 1 28.66 12 THR B N 1
ATOM 1946 C CA . THR B 1 12 ? 42.75 39.875 21.203 1 28.66 12 THR B CA 1
ATOM 1947 C C . THR B 1 12 ? 42.656 38.844 20.094 1 28.66 12 THR B C 1
ATOM 1949 O O . THR B 1 12 ? 43.031 39.094 18.953 1 28.66 12 THR B O 1
ATOM 1952 N N . ASN B 1 13 ? 43.594 37.875 20.031 1 32.69 13 ASN B N 1
ATOM 1953 C CA . ASN B 1 13 ? 43.25 37.062 18.859 1 32.69 13 ASN B CA 1
ATOM 1954 C C . ASN B 1 13 ? 41.812 36.594 18.906 1 32.69 13 ASN B C 1
ATOM 1956 O O . ASN B 1 13 ? 41.438 35.781 19.734 1 32.69 13 ASN B O 1
ATOM 1960 N N . ILE B 1 14 ? 40.875 37.469 18.641 1 27.88 14 ILE B N 1
ATOM 1961 C CA . ILE B 1 14 ? 39.469 37.094 18.453 1 27.88 14 ILE B CA 1
ATOM 1962 C C . ILE B 1 14 ? 39.375 35.875 17.547 1 27.88 14 ILE B C 1
ATOM 1964 O O . ILE B 1 14 ? 39.844 35.906 16.406 1 27.88 14 ILE B O 1
ATOM 1968 N N . ILE B 1 15 ? 39.656 34.656 18.062 1 31.38 15 ILE B N 1
ATOM 1969 C CA . ILE B 1 15 ? 39.312 33.469 17.297 1 31.38 15 ILE B CA 1
ATOM 1970 C C . ILE B 1 15 ? 38 33.719 16.516 1 31.38 15 ILE B C 1
ATOM 1972 O O . ILE B 1 15 ? 36.969 34.062 17.094 1 31.38 15 ILE B O 1
ATOM 1976 N N . GLN B 1 16 ? 38.188 34.25 15.336 1 32.78 16 GLN B N 1
ATOM 1977 C CA . GLN B 1 16 ? 37.062 34.25 14.43 1 32.78 16 GLN B CA 1
ATOM 1978 C C . GLN B 1 16 ? 36.25 32.969 14.531 1 32.78 16 GLN B C 1
ATOM 1980 O O . GLN B 1 16 ? 36.781 31.875 14.359 1 32.78 16 GLN B O 1
ATOM 1985 N N . ALA B 1 17 ? 35.344 32.938 15.523 1 32.84 17 ALA B N 1
ATOM 1986 C CA . ALA B 1 17 ? 34.312 31.875 15.555 1 32.84 17 ALA B CA 1
ATOM 1987 C C . ALA B 1 17 ? 33.969 31.406 14.148 1 32.84 17 ALA B C 1
ATOM 1989 O O . ALA B 1 17 ? 33.562 32.219 13.305 1 32.84 17 ALA B O 1
ATOM 1990 N N . GLU B 1 18 ? 34.844 30.547 13.602 1 33.41 18 GLU B N 1
ATOM 1991 C CA . GLU B 1 18 ? 34.344 29.875 12.391 1 33.41 18 GLU B CA 1
ATOM 1992 C C . GLU B 1 18 ? 32.844 29.75 12.406 1 33.41 18 GLU B C 1
ATOM 1994 O O . GLU B 1 18 ? 32.219 29.5 13.453 1 33.41 18 GLU B O 1
ATOM 1999 N N . GLU B 1 19 ? 32.188 30.562 11.625 1 31.66 19 GLU B N 1
ATOM 2000 C CA . GLU B 1 19 ? 30.75 30.359 11.461 1 31.66 19 GLU B CA 1
ATOM 2001 C C . GLU B 1 19 ? 30.375 28.891 11.547 1 31.66 19 GLU B C 1
ATOM 2003 O O . GLU B 1 19 ? 31.094 28.031 11.039 1 31.66 19 GLU B O 1
ATOM 2008 N N . PRO B 1 20 ? 29.812 28.484 12.789 1 31.09 20 PRO B N 1
ATOM 2009 C CA . PRO B 1 20 ? 29.406 27.078 12.75 1 31.09 20 PRO B CA 1
ATOM 2010 C C . PRO B 1 20 ? 29.031 26.609 11.344 1 31.09 20 PRO B C 1
ATOM 2012 O O . PRO B 1 20 ? 28.578 27.422 10.523 1 31.09 20 PRO B O 1
ATOM 2015 N N . ALA B 1 21 ? 29.75 25.609 10.852 1 31.53 21 ALA B N 1
ATOM 2016 C CA . ALA B 1 21 ? 29.281 24.891 9.664 1 31.53 21 ALA B CA 1
ATOM 2017 C C . ALA B 1 21 ? 27.75 24.859 9.625 1 31.53 21 ALA B C 1
ATOM 2019 O O . ALA B 1 21 ? 27.109 24.453 10.602 1 31.53 21 ALA B O 1
ATOM 2020 N N . ALA B 1 22 ? 27.078 25.844 9.117 1 32.78 22 ALA B N 1
ATOM 2021 C CA . ALA B 1 22 ? 25.656 25.609 8.836 1 32.78 22 ALA B CA 1
ATOM 2022 C C . ALA B 1 22 ? 25.344 24.125 8.797 1 32.78 22 ALA B C 1
ATOM 2024 O O . ALA B 1 22 ? 26.062 23.344 8.172 1 32.78 22 ALA B O 1
ATOM 2025 N N . LEU B 1 23 ? 24.938 23.516 9.859 1 32.06 23 LEU B N 1
ATOM 2026 C CA . LEU B 1 23 ? 24.422 22.156 9.836 1 32.06 23 LEU B CA 1
ATOM 2027 C C . LEU B 1 23 ? 24 21.75 8.43 1 32.06 23 LEU B C 1
ATOM 2029 O O . LEU B 1 23 ? 23.125 22.406 7.832 1 32.06 23 LEU B O 1
ATOM 2033 N N . ALA B 1 24 ? 24.922 21.484 7.625 1 35.5 24 ALA B N 1
ATOM 2034 C CA . ALA B 1 24 ? 24.578 20.734 6.422 1 35.5 24 ALA B CA 1
ATOM 2035 C C . ALA B 1 24 ? 23.344 19.875 6.645 1 35.5 24 ALA B C 1
ATOM 2037 O O . ALA B 1 24 ? 23.406 18.828 7.293 1 35.5 24 ALA B O 1
ATOM 2038 N N . THR B 1 25 ? 22.25 20.344 7.398 1 38.12 25 THR B N 1
ATOM 2039 C CA . THR B 1 25 ? 21.016 19.578 7.367 1 38.12 25 THR B CA 1
ATOM 2040 C C . THR B 1 25 ? 20.922 18.75 6.086 1 38.12 25 THR B C 1
ATOM 2042 O O . THR B 1 25 ? 20.844 19.312 4.988 1 38.12 25 THR B O 1
ATOM 2045 N N . SER B 1 26 ? 21.625 17.938 5.867 1 40.53 26 SER B N 1
ATOM 2046 C CA . SER B 1 26 ? 21.594 16.984 4.758 1 40.53 26 SER B CA 1
ATOM 2047 C C . SER B 1 26 ? 20.188 16.859 4.176 1 40.53 26 SER B C 1
ATOM 2049 O O . SER B 1 26 ? 19.297 16.281 4.805 1 40.53 26 SER B O 1
ATOM 2051 N N . ALA B 1 27 ? 19.453 17.906 3.838 1 46.81 27 ALA B N 1
ATOM 2052 C CA . ALA B 1 27 ? 18.203 18.016 3.098 1 46.81 27 ALA B CA 1
ATOM 2053 C C . ALA B 1 27 ? 17.984 16.797 2.201 1 46.81 27 ALA B C 1
ATOM 2055 O O . ALA B 1 27 ? 18.797 16.516 1.323 1 46.81 27 ALA B O 1
ATOM 2056 N N . PHE B 1 28 ? 17.531 15.711 2.791 1 59.31 28 PHE B N 1
ATOM 2057 C CA . PHE B 1 28 ? 17.141 14.594 1.939 1 59.31 28 PHE B CA 1
ATOM 2058 C C . PHE B 1 28 ? 16.641 15.094 0.585 1 59.31 28 PHE B C 1
ATOM 2060 O O . PHE B 1 28 ? 15.859 16.047 0.516 1 59.31 28 PHE B O 1
ATOM 2067 N N . ASP B 1 29 ? 17.359 14.898 -0.379 1 76 29 ASP B N 1
ATOM 2068 C CA . ASP B 1 29 ? 17.156 15.305 -1.769 1 76 29 ASP B CA 1
ATOM 2069 C C . ASP B 1 29 ? 15.891 14.688 -2.346 1 76 29 ASP B C 1
ATOM 2071 O O . ASP B 1 29 ? 15.812 13.469 -2.531 1 76 29 ASP B O 1
ATOM 2075 N N . LEU B 1 30 ? 14.844 15.523 -2.381 1 85.75 30 LEU B N 1
ATOM 2076 C CA . LEU B 1 30 ? 13.594 15.102 -3.002 1 85.75 30 LEU B CA 1
ATOM 2077 C C . LEU B 1 30 ? 13.852 14.461 -4.363 1 85.75 30 LEU B C 1
ATOM 2079 O O . LEU B 1 30 ? 13.086 13.609 -4.805 1 85.75 30 LEU B O 1
ATOM 2083 N N . ASN B 1 31 ? 15.008 14.797 -4.875 1 82.06 31 ASN B N 1
ATOM 2084 C CA . ASN B 1 31 ? 15.336 14.242 -6.184 1 82.06 31 ASN B CA 1
ATOM 2085 C C . ASN B 1 31 ? 15.648 12.75 -6.094 1 82.06 31 ASN B C 1
ATOM 2087 O O . ASN B 1 31 ? 15.43 12.016 -7.055 1 82.06 31 ASN B O 1
ATOM 2091 N N . SER B 1 32 ? 16.094 12.438 -5.004 1 82.94 32 SER B N 1
ATOM 2092 C CA . SER B 1 32 ? 16.422 11.023 -4.828 1 82.94 32 SER B CA 1
ATOM 2093 C C . SER B 1 32 ? 15.164 10.18 -4.703 1 82.94 32 SER B C 1
ATOM 2095 O O . SER B 1 32 ? 1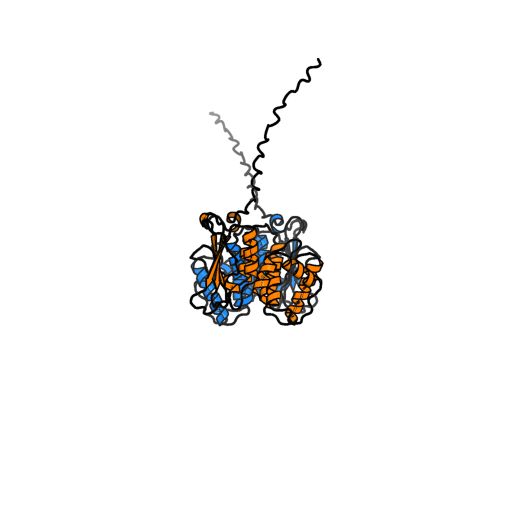5.188 8.977 -4.992 1 82.94 32 SER B O 1
ATOM 2097 N N . VAL B 1 33 ? 14.062 10.773 -4.34 1 85.62 33 VAL B N 1
ATOM 2098 C CA . VAL B 1 33 ? 12.828 10.039 -4.098 1 85.62 33 VAL B CA 1
ATOM 2099 C C . VAL B 1 33 ? 11.906 10.164 -5.309 1 85.62 33 VAL B C 1
ATOM 2101 O O . VAL B 1 33 ? 11.289 9.188 -5.734 1 85.62 33 VAL B O 1
ATOM 2104 N N . LEU B 1 34 ? 11.914 11.336 -5.887 1 85.19 34 LEU B N 1
ATOM 2105 C CA . LEU B 1 34 ? 10.953 11.625 -6.949 1 85.19 34 LEU B CA 1
ATOM 2106 C C . LEU B 1 34 ? 11.602 11.469 -8.32 1 85.19 34 LEU B C 1
ATOM 2108 O O . LEU B 1 34 ? 10.906 11.305 -9.328 1 85.19 34 LEU B O 1
ATOM 2112 N N . GLY B 1 35 ? 12.836 11.523 -8.367 1 76.75 35 GLY B N 1
ATOM 2113 C CA . GLY B 1 35 ? 13.547 11.586 -9.641 1 76.75 35 GLY B CA 1
ATOM 2114 C C . GLY B 1 35 ? 13.898 13.008 -10.055 1 76.75 35 GLY B C 1
ATOM 2115 O O . GLY B 1 35 ? 13.508 13.969 -9.383 1 76.75 35 GLY B O 1
ATOM 2116 N N . LYS B 1 36 ? 14.656 13.172 -11.109 1 71.12 36 LYS B N 1
ATOM 2117 C CA . LYS B 1 36 ? 15.25 14.445 -11.492 1 71.12 36 LYS B CA 1
ATOM 2118 C C . LYS B 1 36 ? 14.375 15.172 -12.523 1 71.12 36 LYS B C 1
ATOM 2120 O O . LYS B 1 36 ? 14.633 16.328 -12.852 1 71.12 36 LYS B O 1
ATOM 2125 N N . ASP B 1 37 ? 13.281 14.586 -12.797 1 69.06 37 ASP B N 1
ATOM 2126 C CA . ASP B 1 37 ? 12.57 15.078 -13.977 1 69.06 37 ASP B CA 1
ATOM 2127 C C . ASP B 1 37 ? 11.477 16.062 -13.586 1 69.06 37 ASP B C 1
ATOM 2129 O O . ASP B 1 37 ? 10.719 16.531 -14.445 1 69.06 37 ASP B O 1
ATOM 2133 N N . TYR B 1 38 ? 11.391 16.484 -12.336 1 68.88 38 TYR B N 1
ATOM 2134 C CA . TYR B 1 38 ? 10.203 17.25 -11.984 1 68.88 38 TYR B CA 1
ATOM 2135 C C . TYR B 1 38 ? 10.555 18.688 -11.648 1 68.88 38 TYR B C 1
ATOM 2137 O O . TYR B 1 38 ? 9.75 19.406 -11.055 1 68.88 38 TYR B O 1
ATOM 2145 N N . GLY B 1 39 ? 11.609 19.266 -12.219 1 65.62 39 GLY B N 1
ATOM 2146 C CA . GLY B 1 39 ? 11.945 20.672 -12.047 1 65.62 39 GLY B CA 1
ATOM 2147 C C . GLY B 1 39 ? 12.312 21.031 -10.625 1 65.62 39 GLY B C 1
ATOM 2148 O O . GLY B 1 39 ? 12.453 20.141 -9.773 1 65.62 39 GLY B O 1
ATOM 2149 N N . ALA B 1 40 ? 12.336 22.375 -10.453 1 64.81 40 ALA B N 1
ATOM 2150 C CA . ALA B 1 40 ? 12.844 22.906 -9.195 1 64.81 40 ALA B CA 1
ATOM 2151 C C . ALA B 1 40 ? 11.805 22.781 -8.086 1 64.81 40 ALA B C 1
ATOM 2153 O O . ALA B 1 40 ? 12.117 22.359 -6.973 1 64.81 40 ALA B O 1
ATOM 2154 N N . LEU B 1 41 ? 10.586 23.203 -8.43 1 74.75 41 LEU B N 1
ATOM 2155 C CA . LEU B 1 41 ? 9.523 23.078 -7.441 1 74.75 41 LEU B CA 1
ATOM 2156 C C . LEU B 1 41 ? 8.562 21.953 -7.816 1 74.75 41 LEU B C 1
ATOM 2158 O O . LEU B 1 41 ? 7.984 21.969 -8.906 1 74.75 41 LEU B O 1
ATOM 2162 N N . LYS B 1 42 ? 8.5 20.984 -6.973 1 84.81 42 LYS B N 1
ATOM 2163 C CA . LYS B 1 42 ? 7.57 19.859 -7.141 1 84.81 42 LYS B CA 1
ATOM 2164 C C . LYS B 1 42 ? 6.223 20.172 -6.496 1 84.81 42 LYS B C 1
ATOM 2166 O O . LYS B 1 42 ? 6.137 20.359 -5.281 1 84.81 42 LYS B O 1
ATOM 2171 N N . ASP B 1 43 ? 5.211 20.172 -7.277 1 89.5 43 ASP B N 1
ATOM 2172 C CA . ASP B 1 43 ? 3.916 20.625 -6.77 1 89.5 43 ASP B CA 1
ATOM 2173 C C . ASP B 1 43 ? 2.99 19.438 -6.508 1 89.5 43 ASP B C 1
ATOM 2175 O O . ASP B 1 43 ? 2.775 18.594 -7.391 1 89.5 43 ASP B O 1
ATOM 2179 N N . ILE B 1 44 ? 2.502 19.438 -5.348 1 93.81 44 ILE B N 1
ATOM 2180 C CA . ILE B 1 44 ? 1.469 18.484 -4.953 1 93.81 44 ILE B CA 1
ATOM 2181 C C . ILE B 1 44 ? 0.142 19.219 -4.762 1 93.81 44 ILE B C 1
ATOM 2183 O O . ILE B 1 44 ? 0.07 20.203 -4.027 1 93.81 44 ILE B O 1
ATOM 2187 N N . VAL B 1 45 ? -0.856 18.75 -5.457 1 95.44 45 VAL B N 1
ATOM 2188 C CA . VAL B 1 45 ? -2.188 19.328 -5.324 1 95.44 45 VAL B CA 1
ATOM 2189 C C . VAL B 1 45 ? -3.164 18.266 -4.812 1 95.44 45 VAL B C 1
ATOM 2191 O O . VAL B 1 45 ? -3.291 17.203 -5.402 1 95.44 45 VAL B O 1
ATOM 2194 N N . ILE B 1 46 ? -3.846 18.578 -3.746 1 97 46 ILE B N 1
ATOM 2195 C CA . ILE B 1 46 ? -4.785 17.641 -3.133 1 97 46 ILE B CA 1
ATOM 2196 C C . ILE B 1 46 ? -6.191 18.234 -3.154 1 97 46 ILE B C 1
ATOM 2198 O O . ILE B 1 46 ? -6.398 19.359 -2.703 1 97 46 ILE B O 1
ATOM 2202 N N . ASN B 1 47 ? -7.133 17.531 -3.725 1 97.19 47 ASN B N 1
ATOM 2203 C CA . ASN B 1 47 ? -8.555 17.844 -3.625 1 97.19 47 ASN B CA 1
ATOM 2204 C C . ASN B 1 47 ? -9.227 17.047 -2.506 1 97.19 47 ASN B C 1
ATOM 2206 O O . ASN B 1 47 ? -9.133 15.82 -2.469 1 97.19 47 ASN B O 1
ATOM 2210 N N . ALA B 1 48 ? -9.844 17.688 -1.581 1 97.69 48 ALA B N 1
ATOM 2211 C CA . ALA B 1 48 ? -10.492 17.031 -0.455 1 97.69 48 ALA B CA 1
ATOM 2212 C C . ALA B 1 48 ? -11.844 17.672 -0.149 1 97.69 48 ALA B C 1
ATOM 2214 O O . ALA B 1 48 ? -12.062 18.844 -0.426 1 97.69 48 ALA B O 1
ATOM 2215 N N . ASN B 1 49 ? -12.734 16.859 0.379 1 96.69 49 ASN B N 1
ATOM 2216 C CA . ASN B 1 49 ? -14.055 17.312 0.788 1 96.69 49 ASN B CA 1
ATOM 2217 C C . ASN B 1 49 ? -14.023 17.969 2.168 1 96.69 49 ASN B C 1
ATOM 2219 O O . ASN B 1 49 ? -13.578 17.359 3.139 1 96.69 49 ASN B O 1
ATOM 2223 N N . PRO B 1 50 ? -14.539 19.188 2.27 1 95.31 50 PRO B N 1
ATOM 2224 C CA . PRO B 1 50 ? -14.523 19.844 3.58 1 95.31 50 PRO B CA 1
ATOM 2225 C C . PRO B 1 50 ? -15.406 19.141 4.605 1 95.31 50 PRO B C 1
ATOM 2227 O O . PRO B 1 50 ? -15.211 19.297 5.812 1 95.31 50 PRO B O 1
ATOM 2230 N N . ALA B 1 51 ? -16.328 18.359 4.152 1 93.38 51 ALA B N 1
ATOM 2231 C CA . ALA B 1 51 ? -17.203 17.609 5.055 1 93.38 51 ALA B CA 1
ATOM 2232 C C . ALA B 1 51 ? -16.469 16.422 5.676 1 93.38 51 ALA B C 1
ATOM 2234 O O . ALA B 1 51 ? -16.906 15.875 6.688 1 93.38 51 ALA B O 1
ATOM 2235 N N . SER B 1 52 ? -15.367 15.992 5.066 1 93.25 52 SER B N 1
ATOM 2236 C CA . SER B 1 52 ? -14.531 14.906 5.559 1 93.25 52 SER B CA 1
ATOM 2237 C C . SER B 1 52 ? -13.055 15.227 5.387 1 93.25 52 SER B C 1
ATOM 2239 O O . SER B 1 52 ? -12.359 14.578 4.602 1 93.25 52 SER B O 1
ATOM 2241 N N . PRO B 1 53 ? -12.602 16.156 6.191 1 95.44 53 PRO B N 1
ATOM 2242 C CA . PRO B 1 53 ? -11.211 16.594 6.043 1 95.44 53 PRO B CA 1
ATOM 2243 C C . PRO B 1 53 ? -10.219 15.453 6.277 1 95.44 53 PRO B C 1
ATOM 2245 O O . PRO B 1 53 ? -10.352 14.703 7.246 1 95.44 53 PRO B O 1
ATOM 2248 N N . PRO B 1 54 ? -9.242 15.273 5.395 1 96.94 54 PRO B N 1
ATOM 2249 C CA . PRO B 1 54 ? -8.25 14.211 5.562 1 96.94 54 PRO B CA 1
ATOM 2250 C C . PRO B 1 54 ? -7.219 14.523 6.645 1 96.94 54 PRO B C 1
ATOM 2252 O O . PRO B 1 54 ? -6.133 15.016 6.34 1 96.94 54 PRO B O 1
ATOM 2255 N N . LEU B 1 55 ? -7.504 14.141 7.832 1 96.88 55 LEU B N 1
ATOM 2256 C CA . LEU B 1 55 ? -6.707 14.477 9.008 1 96.88 55 LEU B CA 1
ATOM 2257 C C . LEU B 1 55 ? -5.277 13.969 8.859 1 96.88 55 LEU B C 1
ATOM 2259 O O . LEU B 1 55 ? -4.324 14.656 9.219 1 96.88 55 LEU B O 1
ATOM 2263 N N . SER B 1 56 ? -5.109 12.75 8.336 1 98.31 56 SER B N 1
ATOM 2264 C CA . SER B 1 56 ? -3.779 12.172 8.164 1 98.31 56 SER B CA 1
ATOM 2265 C C . SER B 1 56 ? -2.914 13.039 7.258 1 98.31 56 SER B C 1
ATOM 2267 O O . SER B 1 56 ? -1.717 13.195 7.5 1 98.31 56 SER B O 1
ATOM 2269 N N . LEU B 1 57 ? -3.518 13.586 6.223 1 98.31 57 LEU B N 1
ATOM 2270 C CA . LEU B 1 57 ? -2.756 14.391 5.273 1 98.31 57 LEU B CA 1
ATOM 2271 C C . LEU B 1 57 ? -2.348 15.727 5.891 1 98.31 57 LEU B C 1
ATOM 2273 O O . LEU B 1 57 ? -1.283 16.266 5.578 1 98.31 57 LEU B O 1
ATOM 2277 N N . LEU B 1 58 ? -3.172 16.234 6.77 1 97.62 58 LEU B N 1
ATOM 2278 C CA . LEU B 1 58 ? -2.824 17.469 7.477 1 97.62 58 LEU B CA 1
ATOM 2279 C C . LEU B 1 58 ? -1.648 17.234 8.422 1 97.62 58 LEU B C 1
ATOM 2281 O O . LEU B 1 58 ? -0.745 18.062 8.508 1 97.62 58 LEU B O 1
ATOM 2285 N N . VAL B 1 59 ? -1.603 16.109 9.094 1 98.31 59 VAL B N 1
ATOM 2286 C CA . VAL B 1 59 ? -0.48 15.734 9.953 1 98.31 59 VAL B CA 1
ATOM 2287 C C . VAL B 1 59 ? 0.785 15.578 9.117 1 98.31 59 VAL B C 1
ATOM 2289 O O . VAL B 1 59 ? 1.845 16.094 9.477 1 98.31 59 VAL B O 1
ATOM 2292 N N . LEU B 1 60 ? 0.649 14.906 8 1 98.62 60 LEU B N 1
ATOM 2293 C CA . LEU B 1 60 ? 1.8 14.656 7.141 1 98.62 60 LEU B CA 1
ATOM 2294 C C . LEU B 1 60 ? 2.344 15.961 6.566 1 98.62 60 LEU B C 1
ATOM 2296 O O . LEU B 1 60 ? 3.557 16.109 6.406 1 98.62 60 LEU B O 1
ATOM 2300 N N . HIS B 1 61 ? 1.426 16.875 6.203 1 97.69 61 HIS B N 1
ATOM 2301 C CA . HIS B 1 61 ? 1.862 18.188 5.75 1 97.69 61 HIS B CA 1
ATOM 2302 C C . HIS B 1 61 ? 2.766 18.859 6.781 1 97.69 61 HIS B C 1
ATOM 2304 O O . HIS B 1 61 ? 3.82 19.391 6.438 1 97.69 61 HIS B O 1
ATOM 2310 N N . ARG B 1 62 ? 2.381 18.828 8.008 1 96.94 62 ARG B N 1
ATOM 2311 C CA . ARG B 1 62 ? 3.164 19.453 9.07 1 96.94 62 ARG B CA 1
ATOM 2312 C C . ARG B 1 62 ? 4.512 18.75 9.242 1 96.94 62 ARG B C 1
ATOM 2314 O O . ARG B 1 62 ? 5.531 19.406 9.445 1 96.94 62 ARG B O 1
ATOM 2321 N N . LEU B 1 63 ? 4.488 17.453 9.211 1 97.38 63 LEU B N 1
ATOM 2322 C CA . LEU B 1 63 ? 5.738 16.703 9.305 1 97.38 63 LEU B CA 1
ATOM 2323 C C . LEU B 1 63 ? 6.68 17.094 8.164 1 97.38 63 LEU B C 1
ATOM 2325 O O . LEU B 1 63 ? 7.887 17.234 8.375 1 97.38 63 LEU B O 1
ATOM 2329 N N . LEU B 1 64 ? 6.129 17.219 6.957 1 96.31 64 LEU B N 1
ATOM 2330 C CA . LEU B 1 64 ? 6.934 17.594 5.801 1 96.31 64 LEU B CA 1
ATOM 2331 C C . LEU B 1 64 ? 7.508 19 5.965 1 96.31 64 LEU B C 1
ATOM 2333 O O . LEU B 1 64 ? 8.648 19.266 5.578 1 96.31 64 LEU B O 1
ATOM 2337 N N . CYS B 1 65 ? 6.719 19.875 6.555 1 94.88 65 CYS B N 1
ATOM 2338 C CA . CYS B 1 65 ? 7.176 21.25 6.785 1 94.88 65 CYS B CA 1
ATOM 2339 C C . CYS B 1 65 ? 8.344 21.281 7.762 1 94.88 65 CYS B C 1
ATOM 2341 O O . CYS B 1 65 ? 9.148 22.203 7.746 1 94.88 65 CYS B O 1
ATOM 2343 N N . ASP B 1 66 ? 8.438 20.297 8.609 1 94.12 66 ASP B N 1
ATOM 2344 C CA . ASP B 1 66 ? 9.555 20.188 9.547 1 94.12 66 ASP B CA 1
ATOM 2345 C C . ASP B 1 66 ? 10.82 19.719 8.836 1 94.12 66 ASP B C 1
ATOM 2347 O O . ASP B 1 66 ? 11.922 19.875 9.367 1 94.12 66 ASP B O 1
ATOM 2351 N N . HIS B 1 67 ? 10.648 19.234 7.656 1 92.25 67 HIS B N 1
ATOM 2352 C CA . HIS B 1 67 ? 11.781 18.594 6.996 1 92.25 67 HIS B CA 1
ATOM 2353 C C . HIS B 1 67 ? 12.188 19.359 5.738 1 92.25 67 HIS B C 1
ATOM 2355 O O . HIS B 1 67 ? 13.336 19.281 5.305 1 92.25 67 HIS B O 1
ATOM 2361 N N . TYR B 1 68 ? 11.18 20.031 5.152 1 91.94 68 TYR B N 1
ATOM 2362 C CA . TYR B 1 68 ? 11.383 20.781 3.91 1 91.94 68 TYR B CA 1
ATOM 2363 C C . TYR B 1 68 ? 10.836 22.188 4.016 1 91.94 68 TYR B C 1
ATOM 2365 O O . TYR B 1 68 ? 9.992 22.469 4.871 1 91.94 68 TYR B O 1
ATOM 2373 N N . ARG B 1 69 ? 11.438 23.062 3.094 1 92.75 69 ARG B N 1
ATOM 2374 C CA . ARG B 1 69 ? 10.758 24.328 2.867 1 92.75 69 ARG B CA 1
ATOM 2375 C C . ARG B 1 69 ? 9.562 24.156 1.938 1 92.75 69 ARG B C 1
ATOM 2377 O O . ARG B 1 69 ? 9.727 24 0.725 1 92.75 69 ARG B O 1
ATOM 2384 N N . VAL B 1 70 ? 8.383 24.203 2.545 1 94.31 70 VAL B N 1
ATOM 2385 C CA . VAL B 1 70 ? 7.16 23.875 1.815 1 94.31 70 VAL B CA 1
ATOM 2386 C C . VAL B 1 70 ? 6.336 25.141 1.598 1 94.31 70 VAL B C 1
ATOM 2388 O O . VAL B 1 70 ? 6.051 25.875 2.547 1 94.31 70 VAL B O 1
ATOM 2391 N N . LEU B 1 71 ? 6.094 25.406 0.308 1 94.5 71 LEU B N 1
ATOM 2392 C CA . LEU B 1 71 ? 5.129 26.453 -0.023 1 94.5 71 LEU B CA 1
ATOM 2393 C C . LEU B 1 71 ? 3.703 25.922 0.052 1 94.5 71 LEU B C 1
ATOM 2395 O O . LEU B 1 71 ? 3.268 25.172 -0.831 1 94.5 71 LEU B O 1
ATOM 2399 N N . SER B 1 72 ? 2.943 26.344 1.098 1 96.06 72 SER B N 1
ATOM 2400 C CA . SER B 1 72 ? 1.612 25.812 1.347 1 96.06 72 SER B CA 1
ATOM 2401 C C . SER B 1 72 ? 0.526 26.781 0.912 1 96.06 72 SER B C 1
ATOM 2403 O O . SER B 1 72 ? 0.66 28 1.104 1 96.06 72 SER B O 1
ATOM 2405 N N . ALA B 1 73 ? -0.487 26.25 0.255 1 95.31 73 ALA B N 1
ATOM 2406 C CA . ALA B 1 73 ? -1.628 27.062 -0.157 1 95.31 73 ALA B CA 1
ATOM 2407 C C . ALA B 1 73 ? -2.939 26.297 0.033 1 95.31 73 ALA B C 1
ATOM 2409 O O . ALA B 1 73 ? -2.99 25.078 -0.144 1 95.31 73 ALA B O 1
ATOM 2410 N N . VAL B 1 74 ? -3.975 27.031 0.458 1 96.5 74 VAL B N 1
ATOM 2411 C CA . VAL B 1 74 ? -5.324 26.5 0.58 1 96.5 74 VAL B CA 1
ATOM 2412 C C . VAL B 1 74 ? -6.277 27.281 -0.318 1 96.5 74 VAL B C 1
ATOM 2414 O O . VAL B 1 74 ? -6.297 28.516 -0.288 1 96.5 74 VAL B O 1
ATOM 2417 N N . HIS B 1 75 ? -7.023 26.516 -1.155 1 96.88 75 HIS B N 1
ATOM 2418 C CA . HIS B 1 75 ? -8.039 27.125 -2.012 1 96.88 75 HIS B CA 1
ATOM 2419 C C . HIS B 1 75 ? -9.391 26.422 -1.832 1 96.88 75 HIS B C 1
ATOM 2421 O O . HIS B 1 75 ? -9.461 25.328 -1.271 1 96.88 75 HIS B O 1
ATOM 2427 N N . THR B 1 76 ? -10.422 27.109 -2.145 1 97.06 76 THR B N 1
ATOM 2428 C CA . THR B 1 76 ? -11.773 26.562 -2.191 1 97.06 76 THR B CA 1
ATOM 2429 C C . THR B 1 76 ? -12.297 26.547 -3.623 1 97.06 76 THR B C 1
ATOM 2431 O O . THR B 1 76 ? -12.234 27.547 -4.328 1 97.06 76 THR B O 1
ATOM 2434 N N . HIS B 1 77 ? -12.711 25.328 -3.992 1 96.12 77 HIS B N 1
ATOM 2435 C CA . HIS B 1 77 ? -13.312 25.219 -5.316 1 96.12 77 HIS B CA 1
ATOM 2436 C C . HIS B 1 77 ? -14.578 26.062 -5.414 1 96.12 77 HIS B C 1
ATOM 2438 O O . HIS B 1 77 ? -15.352 26.141 -4.457 1 96.12 77 HIS B O 1
ATOM 2444 N N . SER B 1 78 ? -14.891 26.656 -6.543 1 90.81 78 SER B N 1
ATOM 2445 C CA . SER B 1 78 ? -15.961 27.625 -6.75 1 90.81 78 SER B CA 1
ATOM 2446 C C . SER B 1 78 ? -17.328 27 -6.48 1 90.81 78 SER B C 1
ATOM 2448 O O . SER B 1 78 ? -18.266 27.688 -6.059 1 90.81 78 SER B O 1
ATOM 2450 N N . ALA B 1 79 ? -17.375 25.625 -6.598 1 92.69 79 ALA B N 1
ATOM 2451 C CA . ALA B 1 79 ? -18.656 24.938 -6.445 1 92.69 79 ALA B CA 1
ATOM 2452 C C . ALA B 1 79 ? -18.969 24.672 -4.973 1 92.69 79 ALA B C 1
ATOM 2454 O O . ALA B 1 79 ? -20.078 24.25 -4.629 1 92.69 79 ALA B O 1
ATOM 2455 N N . VAL B 1 80 ? -17.969 24.875 -4.164 1 93.5 80 VAL B N 1
ATOM 2456 C CA . VAL B 1 80 ? -18.156 24.641 -2.736 1 93.5 80 VAL B CA 1
ATOM 2457 C C . VAL B 1 80 ? -18.656 25.922 -2.066 1 93.5 80 VAL B C 1
ATOM 2459 O O . VAL B 1 80 ? -18.016 26.969 -2.166 1 93.5 80 VAL B O 1
ATOM 2462 N N . GLN B 1 81 ? -19.75 25.844 -1.385 1 87.31 81 GLN B N 1
ATOM 2463 C CA . GLN B 1 81 ? -20.438 27.031 -0.866 1 87.31 81 GLN B CA 1
ATOM 2464 C C . GLN B 1 81 ? -19.844 27.469 0.475 1 87.31 81 GLN B C 1
ATOM 2466 O O . GLN B 1 81 ? -19.656 28.656 0.723 1 87.31 81 GLN B O 1
ATOM 2471 N N . ARG B 1 82 ? -19.656 26.5 1.354 1 90.81 82 ARG B N 1
ATOM 2472 C CA . ARG B 1 82 ? -19.203 26.875 2.697 1 90.81 82 ARG B CA 1
ATOM 2473 C C . ARG B 1 82 ? -18.078 25.953 3.17 1 90.81 82 ARG B C 1
ATOM 2475 O O . ARG B 1 82 ? -18.219 24.734 3.129 1 90.81 82 ARG B O 1
ATOM 2482 N N . VAL B 1 83 ? -16.984 26.562 3.545 1 94.88 83 VAL B N 1
ATOM 2483 C CA . VAL B 1 83 ? -15.883 25.875 4.195 1 94.88 83 VAL B CA 1
ATOM 2484 C C . VAL B 1 83 ? -15.609 26.516 5.562 1 94.88 83 VAL B C 1
ATOM 2486 O O . VAL B 1 83 ? -15.414 27.719 5.664 1 94.88 83 VAL B O 1
ATOM 2489 N N . PRO B 1 84 ? -15.672 25.719 6.637 1 93.81 84 PRO B N 1
ATOM 2490 C CA . PRO B 1 84 ? -15.375 26.281 7.957 1 93.81 84 PRO B CA 1
ATOM 2491 C C . PRO B 1 84 ? -14.055 27.047 8 1 93.81 84 PRO B C 1
ATOM 2493 O O . PRO B 1 84 ? -13.078 26.625 7.375 1 93.81 84 PRO B O 1
ATOM 2496 N N . PRO B 1 85 ? -14 28.109 8.766 1 92.75 85 PRO B N 1
ATOM 2497 C CA . PRO B 1 85 ? -12.812 28.953 8.812 1 92.75 85 PRO B CA 1
ATOM 2498 C C . PRO B 1 85 ? -11.562 28.203 9.281 1 92.75 85 PRO B C 1
ATOM 2500 O O . PRO B 1 85 ? -10.461 28.484 8.805 1 92.75 85 PRO B O 1
ATOM 2503 N N . HIS B 1 86 ? -11.734 27.281 10.211 1 92.12 86 HIS B N 1
ATOM 2504 C CA . HIS B 1 86 ? -10.57 26.562 10.719 1 92.12 86 HIS B CA 1
ATOM 2505 C C . HIS B 1 86 ? -9.945 25.703 9.633 1 92.12 86 HIS B C 1
ATOM 2507 O O . HIS B 1 86 ? -8.734 25.438 9.664 1 92.12 86 HIS B O 1
ATOM 2513 N N . LEU B 1 87 ? -10.727 25.25 8.656 1 94.81 87 LEU B N 1
ATOM 2514 C CA . LEU B 1 87 ? -10.195 24.453 7.555 1 94.81 87 LEU B CA 1
ATOM 2515 C C . LEU B 1 87 ? -9.461 25.328 6.555 1 94.81 87 LEU B C 1
ATOM 2517 O O . LEU B 1 87 ? -8.492 24.891 5.93 1 94.81 87 LEU B O 1
ATOM 2521 N N . LEU B 1 88 ? -9.898 26.578 6.438 1 94.38 88 LEU B N 1
ATOM 2522 C CA . LEU B 1 88 ? -9.258 27.531 5.523 1 94.38 88 LEU B CA 1
ATOM 2523 C C . LEU B 1 88 ? -7.879 27.922 6.039 1 94.38 88 LEU B C 1
ATOM 2525 O O . LEU B 1 88 ? -7.004 28.297 5.258 1 94.38 88 LEU B O 1
ATOM 2529 N N . LYS B 1 89 ? -7.648 27.766 7.301 1 93.44 89 LYS B N 1
ATOM 2530 C CA . LYS B 1 89 ? -6.387 28.141 7.93 1 93.44 89 LYS B CA 1
ATOM 2531 C C . LYS B 1 89 ? -5.625 26.922 8.422 1 93.44 89 LYS B C 1
ATOM 2533 O O . LYS B 1 89 ? -4.805 27.016 9.336 1 93.44 89 LYS B O 1
ATOM 2538 N N . CYS B 1 90 ? -5.918 25.781 7.832 1 94.81 90 CYS B N 1
ATOM 2539 C CA . CYS B 1 90 ? -5.414 24.516 8.383 1 94.81 90 CYS B CA 1
ATOM 2540 C C . CYS B 1 90 ? -3.902 24.422 8.219 1 94.81 90 CYS B C 1
ATOM 2542 O O . CYS B 1 90 ? -3.246 23.656 8.93 1 94.81 90 CYS B O 1
ATOM 2544 N N . PHE B 1 91 ? -3.234 25.172 7.293 1 95.12 91 PHE B N 1
ATOM 2545 C CA . PHE B 1 91 ? -1.788 25.109 7.113 1 95.12 91 PHE B CA 1
ATOM 2546 C C . PHE B 1 91 ? -1.102 26.219 7.91 1 95.12 91 PHE B C 1
ATOM 2548 O O . PHE B 1 91 ? 0.129 26.266 7.98 1 95.12 91 PHE B O 1
ATOM 2555 N N . GLY B 1 92 ? -1.821 27.016 8.547 1 87.75 92 GLY B N 1
ATOM 2556 C CA . GLY B 1 92 ? -1.257 28.094 9.344 1 87.75 92 GLY B CA 1
ATOM 2557 C C . GLY B 1 92 ? -0.679 29.219 8.508 1 87.75 92 GLY B C 1
ATOM 2558 O O . GLY B 1 92 ? -0.851 29.234 7.285 1 87.75 92 GLY B O 1
ATOM 2559 N N . GLU B 1 93 ? -0.008 30.141 9.156 1 84.06 93 GLU B N 1
ATOM 2560 C CA . GLU B 1 93 ? 0.612 31.281 8.484 1 84.06 93 GLU B CA 1
ATOM 2561 C C . GLU B 1 93 ? 1.922 30.875 7.812 1 84.06 93 GLU B C 1
ATOM 2563 O O . GLU B 1 93 ? 2.682 30.062 8.352 1 84.06 93 GLU B O 1
ATOM 2568 N N . GLN B 1 94 ? 1.956 31.266 6.562 1 80.06 94 GLN B N 1
ATOM 2569 C CA . GLN B 1 94 ? 3.166 30.938 5.816 1 80.06 94 GLN B CA 1
ATOM 2570 C C . GLN B 1 94 ? 4.086 32.156 5.684 1 80.06 94 GLN B C 1
ATOM 2572 O O . GLN B 1 94 ? 3.615 33.281 5.566 1 80.06 94 GLN B O 1
ATOM 2577 N N . LYS B 1 95 ? 5.336 31.828 5.805 1 75.44 95 LYS B N 1
ATOM 2578 C CA . LYS B 1 95 ? 6.316 32.875 5.574 1 75.44 95 LYS B CA 1
ATOM 2579 C C . LYS B 1 95 ? 6.457 33.188 4.086 1 75.44 95 LYS B C 1
ATOM 2581 O O . LYS B 1 95 ? 6.41 32.281 3.254 1 75.44 95 LYS B O 1
ATOM 2586 N N . GLN B 1 96 ? 6.391 34.438 3.795 1 77.88 96 GLN B N 1
ATOM 2587 C CA . GLN B 1 96 ? 6.508 34.844 2.402 1 77.88 96 GLN B CA 1
ATOM 2588 C C . GLN B 1 96 ? 7.961 34.781 1.937 1 77.88 96 GLN B C 1
ATOM 2590 O O . GLN B 1 96 ? 8.805 35.531 2.434 1 77.88 96 GLN B O 1
ATOM 2595 N N . GLN B 1 97 ? 8.359 33.75 1.356 1 84 97 GLN B N 1
ATOM 2596 C CA . GLN B 1 97 ? 9.641 33.625 0.664 1 84 97 GLN B CA 1
ATOM 2597 C C . GLN B 1 97 ? 9.438 33.5 -0.843 1 84 97 GLN B C 1
ATOM 2599 O O . GLN B 1 97 ? 8.352 33.125 -1.301 1 84 97 GLN B O 1
ATOM 2604 N N . PRO B 1 98 ? 10.555 33.906 -1.516 1 86.25 98 PRO B N 1
ATOM 2605 C CA . PRO B 1 98 ? 10.453 33.688 -2.959 1 86.25 98 PRO B CA 1
ATOM 2606 C C . PRO B 1 98 ? 10.211 32.219 -3.316 1 86.25 98 PRO B C 1
ATOM 2608 O O . PRO B 1 98 ? 10.75 31.344 -2.656 1 86.25 98 PRO B O 1
ATOM 2611 N N . ARG B 1 99 ? 9.453 32 -4.277 1 85.81 99 ARG B N 1
ATOM 2612 C CA . ARG B 1 99 ? 8.992 30.672 -4.68 1 85.81 99 ARG B CA 1
ATOM 2613 C C . ARG B 1 99 ? 10.172 29.734 -4.914 1 85.81 99 ARG B C 1
ATOM 2615 O O . ARG B 1 99 ? 10.102 28.547 -4.59 1 85.81 99 ARG B O 1
ATOM 2622 N N . HIS B 1 100 ? 11.242 30.312 -5.449 1 84.56 100 HIS B N 1
ATOM 2623 C CA . HIS B 1 100 ? 12.383 29.469 -5.836 1 84.56 100 HIS B CA 1
ATOM 2624 C C . HIS B 1 100 ? 13.117 28.953 -4.609 1 84.56 100 HIS B C 1
ATOM 2626 O O . HIS B 1 100 ? 13.945 28.047 -4.719 1 84.56 100 HIS B O 1
ATOM 2632 N N . GLU B 1 101 ? 12.758 29.453 -3.461 1 88.31 101 GLU B N 1
ATOM 2633 C CA . GLU B 1 101 ? 13.414 29.031 -2.23 1 88.31 101 GLU B CA 1
ATOM 2634 C C . GLU B 1 101 ? 12.742 27.797 -1.647 1 88.31 101 GLU B C 1
ATOM 2636 O O . GLU B 1 101 ? 13.305 27.109 -0.787 1 88.31 101 GLU B O 1
ATOM 2641 N N . TYR B 1 102 ? 11.602 27.547 -2.139 1 90.44 102 TYR B N 1
ATOM 2642 C CA . TYR B 1 102 ? 10.867 26.391 -1.621 1 90.44 102 TYR B CA 1
ATOM 2643 C C . TYR B 1 102 ? 11.25 25.125 -2.365 1 90.44 102 TYR B C 1
ATOM 2645 O O . TYR B 1 102 ? 11.625 25.172 -3.539 1 90.44 102 TYR B O 1
ATOM 2653 N N . GLN B 1 103 ? 11.18 24.016 -1.688 1 89.25 103 GLN B N 1
ATOM 2654 C CA . GLN B 1 103 ? 11.523 22.719 -2.25 1 89.25 103 GLN B CA 1
ATOM 2655 C C . GLN B 1 103 ? 10.273 21.984 -2.727 1 89.25 103 GLN B C 1
ATOM 2657 O O . GLN B 1 103 ? 10.344 21.172 -3.648 1 89.25 103 GLN B O 1
ATOM 2662 N N . LEU B 1 104 ? 9.211 22.25 -2.039 1 92.12 104 LEU B N 1
ATOM 2663 C CA . LEU B 1 104 ? 7.965 21.531 -2.299 1 92.12 104 LEU B CA 1
ATOM 2664 C C . LEU B 1 104 ? 6.77 22.484 -2.242 1 92.12 104 LEU B C 1
ATOM 2666 O O . LEU B 1 104 ? 6.68 23.328 -1.343 1 92.12 104 LEU B O 1
ATOM 2670 N N . GLY B 1 105 ? 5.996 22.406 -3.297 1 93.12 105 GLY B N 1
ATOM 2671 C CA . GLY B 1 105 ? 4.691 23.047 -3.244 1 93.12 105 GLY B CA 1
ATOM 2672 C C . GLY B 1 105 ? 3.588 22.109 -2.777 1 93.12 105 GLY B C 1
ATOM 2673 O O . GLY B 1 105 ? 3.521 20.953 -3.201 1 93.12 105 GLY B O 1
ATOM 2674 N N . PHE B 1 106 ? 2.756 22.547 -1.844 1 95.44 106 PHE B N 1
ATOM 2675 C CA . PHE B 1 106 ? 1.659 21.781 -1.274 1 95.44 106 PHE B CA 1
ATOM 2676 C C . PHE B 1 106 ? 0.369 22.594 -1.272 1 95.44 106 PHE B C 1
ATOM 2678 O O . PHE B 1 106 ? 0.216 23.516 -0.477 1 95.44 106 PHE B O 1
ATOM 2685 N N . THR B 1 107 ? -0.543 22.172 -2.18 1 96.12 107 THR B N 1
ATOM 2686 C CA . THR B 1 107 ? -1.785 22.922 -2.336 1 96.12 107 THR B CA 1
ATOM 2687 C C . THR B 1 107 ? -2.988 22.062 -1.966 1 96.12 107 THR B C 1
ATOM 2689 O O . THR B 1 107 ? -3.129 20.938 -2.459 1 96.12 107 THR B O 1
ATOM 2692 N N . LEU B 1 108 ? -3.781 22.547 -1.08 1 97.75 108 LEU B N 1
ATOM 2693 C CA . LEU B 1 108 ? -5.043 21.906 -0.724 1 97.75 108 LEU B CA 1
ATOM 2694 C C . LEU B 1 108 ? -6.223 22.656 -1.32 1 97.75 108 LEU B C 1
ATOM 2696 O O . LEU B 1 108 ? -6.332 23.875 -1.158 1 97.75 108 LEU B O 1
ATOM 2700 N N . ILE B 1 109 ? -7.008 21.969 -2.078 1 97.5 109 ILE B N 1
ATOM 2701 C CA . ILE B 1 109 ? -8.227 22.547 -2.637 1 97.5 109 ILE B CA 1
ATOM 2702 C C . ILE B 1 109 ? -9.445 21.844 -2.029 1 97.5 109 ILE B C 1
ATOM 2704 O O . ILE B 1 109 ? -9.656 20.656 -2.24 1 97.5 109 ILE B O 1
ATOM 2708 N N . TRP B 1 110 ? -10.242 22.625 -1.248 1 98.19 110 TRP B N 1
ATOM 2709 C CA . TRP B 1 110 ? -11.523 22.109 -0.772 1 98.19 110 TRP B CA 1
ATOM 2710 C C . TRP B 1 110 ? -12.531 22.016 -1.913 1 98.19 110 TRP B C 1
ATOM 2712 O O . TRP B 1 110 ? -12.867 23.031 -2.537 1 98.19 110 TRP B O 1
ATOM 2722 N N . LYS B 1 111 ? -12.883 20.844 -2.24 1 97.44 111 LYS B N 1
ATOM 2723 C CA . LYS B 1 111 ? -13.766 20.531 -3.355 1 97.44 111 LYS B CA 1
ATOM 2724 C C . LYS B 1 111 ? -14.734 19.406 -2.984 1 97.44 111 LYS B C 1
ATOM 2726 O O . LYS B 1 111 ? -14.414 18.547 -2.158 1 97.44 111 LYS B O 1
ATOM 2731 N N . ASP B 1 112 ? -16 19.422 -3.553 1 96.06 112 ASP B N 1
ATOM 2732 C CA . ASP B 1 112 ? -16.969 18.359 -3.301 1 96.06 112 ASP B CA 1
ATOM 2733 C C . ASP B 1 112 ? -16.625 17.109 -4.086 1 96.06 112 ASP B C 1
ATOM 2735 O O . ASP B 1 112 ? -17.219 16.828 -5.125 1 96.06 112 ASP B O 1
ATOM 2739 N N . VAL B 1 113 ? -15.641 16.359 -3.576 1 95.31 113 VAL B N 1
ATOM 2740 C CA . VAL B 1 113 ? -15.203 15.117 -4.191 1 95.31 113 VAL B CA 1
ATOM 2741 C C . VAL B 1 113 ? -15.57 13.938 -3.285 1 95.31 113 VAL B C 1
ATOM 2743 O O . VAL B 1 113 ? -15.484 14.039 -2.061 1 95.31 113 VAL B O 1
ATOM 2746 N N . PRO B 1 114 ? -15.984 12.867 -3.902 1 91.5 114 PRO B N 1
ATOM 2747 C CA . PRO B 1 114 ? -16.328 11.703 -3.082 1 91.5 114 PRO B CA 1
ATOM 2748 C C . PRO B 1 114 ? -15.117 11.062 -2.418 1 91.5 114 PRO B C 1
ATOM 2750 O O . PRO B 1 114 ? -15.234 10.492 -1.328 1 91.5 114 PRO B O 1
ATOM 2753 N N . LYS B 1 115 ? -13.953 11.141 -3.102 1 92.5 115 LYS B N 1
ATOM 2754 C CA . LYS B 1 115 ? -12.688 10.617 -2.586 1 92.5 115 LYS B CA 1
ATOM 2755 C C . LYS B 1 115 ? -11.586 11.672 -2.68 1 92.5 115 LYS B C 1
ATOM 2757 O O . LYS B 1 115 ? -11.531 12.438 -3.641 1 92.5 115 LYS B O 1
ATOM 2762 N N . THR B 1 116 ? -10.758 11.664 -1.623 1 96.81 116 THR B N 1
ATOM 2763 C CA . THR B 1 116 ? -9.586 12.531 -1.693 1 96.81 116 THR B CA 1
ATOM 2764 C C . THR B 1 116 ? -8.719 12.164 -2.891 1 96.81 116 THR B C 1
ATOM 2766 O O . THR B 1 116 ? -8.492 10.984 -3.166 1 96.81 116 THR B O 1
ATOM 2769 N N . GLN B 1 117 ? -8.195 13.219 -3.604 1 95.44 117 GLN B N 1
ATOM 2770 C CA . GLN B 1 117 ? -7.398 13.008 -4.809 1 95.44 117 GLN B CA 1
ATOM 2771 C C . GLN B 1 117 ? -6.113 13.828 -4.777 1 95.44 117 GLN B C 1
ATOM 2773 O O . GLN B 1 117 ? -6.082 14.922 -4.215 1 95.44 117 GLN B O 1
ATOM 2778 N N . MET B 1 118 ? -5.117 13.258 -5.438 1 95.62 118 MET B N 1
ATOM 2779 C CA . MET B 1 118 ? -3.84 13.961 -5.512 1 95.62 118 MET B CA 1
ATOM 2780 C C . MET B 1 118 ? -3.324 13.992 -6.949 1 95.62 118 MET B C 1
ATOM 2782 O O . MET B 1 118 ? -3.416 13 -7.672 1 95.62 118 MET B O 1
ATOM 2786 N N . LYS B 1 119 ? -2.807 15.133 -7.312 1 91.06 119 LYS B N 1
ATOM 2787 C CA . LYS B 1 119 ? -2.051 15.289 -8.555 1 91.06 119 LYS B CA 1
ATOM 2788 C C . LYS B 1 119 ? -0.63 15.773 -8.273 1 91.06 119 LYS B C 1
ATOM 2790 O O . LYS B 1 119 ? -0.419 16.641 -7.418 1 91.06 119 LYS B O 1
ATOM 2795 N N . PHE B 1 120 ? 0.302 15.086 -8.875 1 85.44 120 PHE B N 1
ATOM 2796 C CA . PHE B 1 120 ? 1.704 15.461 -8.742 1 85.44 120 PHE B CA 1
ATOM 2797 C C . PHE B 1 120 ? 2.268 15.938 -10.078 1 85.44 120 PHE B C 1
ATOM 2799 O O . PHE B 1 120 ? 2.156 15.234 -11.086 1 85.44 120 PHE B O 1
ATOM 2806 N N . SER B 1 121 ? 3.084 17.172 -10 1 67.5 121 SER B N 1
ATOM 2807 C CA . SER B 1 121 ? 3.824 17.922 -11.023 1 67.5 121 SER B CA 1
ATOM 2808 C C . SER B 1 121 ? 3.154 17.797 -12.383 1 67.5 121 SER B C 1
ATOM 2810 O O . SER B 1 121 ? 2.973 18.797 -13.078 1 67.5 121 SER B O 1
ATOM 2812 N N . VAL B 1 122 ? 2.967 16.469 -13.023 1 57.91 122 VAL B N 1
ATOM 2813 C CA . VAL B 1 122 ? 2.842 16.344 -14.477 1 57.91 122 VAL B CA 1
ATOM 2814 C C . VAL B 1 122 ? 1.374 16.469 -14.875 1 57.91 122 VAL B C 1
ATOM 2816 O O . VAL B 1 122 ? 0.486 16.016 -14.156 1 57.91 122 VAL B O 1
ATOM 2819 N N . GLN B 1 123 ? 1.158 17.594 -15.5 1 53.34 123 GLN B N 1
ATOM 2820 C CA . GLN B 1 123 ? -0.13 17.891 -16.109 1 53.34 123 GLN B CA 1
ATOM 2821 C C . GLN B 1 123 ? -0.774 16.641 -16.688 1 53.34 123 GLN B C 1
ATOM 2823 O O . GLN B 1 123 ? -1.997 16.562 -16.828 1 53.34 123 GLN B O 1
ATOM 2828 N N . THR B 1 124 ? 0.018 15.602 -16.875 1 54.41 124 THR B N 1
ATOM 2829 C CA . THR B 1 124 ? -0.601 14.539 -17.656 1 54.41 124 THR B CA 1
ATOM 2830 C C . THR B 1 124 ? -0.847 13.305 -16.781 1 54.41 124 THR B C 1
ATOM 2832 O O . THR B 1 124 ? -1.318 12.281 -17.281 1 54.41 124 THR B O 1
ATOM 2835 N N . MET B 1 125 ? -0.737 13.594 -15.414 1 60.94 125 MET B N 1
ATOM 2836 C CA . MET B 1 125 ?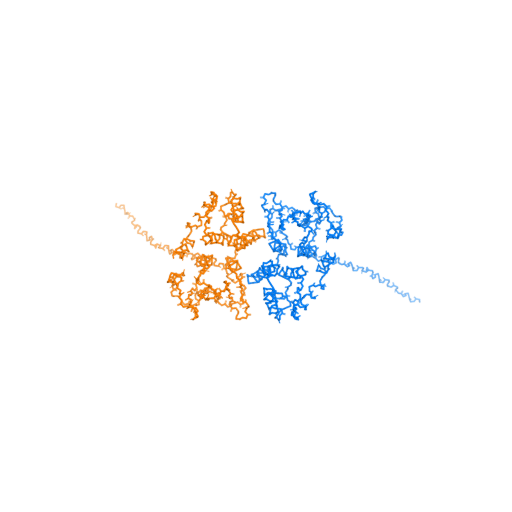 -0.873 12.359 -14.641 1 60.94 125 MET B CA 1
ATOM 2837 C C . MET B 1 125 ? -2.291 12.219 -14.102 1 60.94 125 MET B C 1
ATOM 2839 O O . MET B 1 125 ? -2.938 13.211 -13.766 1 60.94 125 MET B O 1
ATOM 2843 N N . CYS B 1 126 ? -2.799 11.047 -14.336 1 69.19 126 CYS B N 1
ATOM 2844 C CA . CYS B 1 126 ? -4.078 10.727 -13.711 1 69.19 126 CYS B CA 1
ATOM 2845 C C . CYS B 1 126 ? -3.998 10.883 -12.195 1 69.19 126 CYS B C 1
ATOM 2847 O O . CYS B 1 126 ? -2.979 10.555 -11.586 1 69.19 126 CYS B O 1
ATOM 2849 N N . PRO B 1 127 ? -5.047 11.453 -11.617 1 85.5 127 PRO B N 1
ATOM 2850 C CA . PRO B 1 127 ? -5.043 11.664 -10.164 1 85.5 127 PRO B CA 1
ATOM 2851 C C . PRO B 1 127 ? -4.965 10.352 -9.383 1 85.5 127 PRO B C 1
ATOM 2853 O O . PRO B 1 127 ? -5.535 9.344 -9.805 1 85.5 127 PRO B O 1
ATOM 2856 N N . ILE B 1 128 ? -4.156 10.367 -8.375 1 90.62 128 ILE B N 1
ATOM 2857 C CA . ILE B 1 128 ? -4.156 9.289 -7.395 1 90.62 128 ILE B CA 1
ATOM 2858 C C . ILE B 1 128 ? -5.293 9.5 -6.398 1 90.62 128 ILE B C 1
ATOM 2860 O O . ILE B 1 128 ? -5.457 10.586 -5.852 1 90.62 128 ILE B O 1
ATOM 2864 N N . GLU B 1 129 ? -6.039 8.438 -6.238 1 93.06 129 GLU B N 1
ATOM 2865 C CA . GLU B 1 129 ? -7.184 8.57 -5.344 1 93.06 129 GLU B CA 1
ATOM 2866 C C . GLU B 1 129 ? -6.965 7.793 -4.047 1 93.06 129 GLU B C 1
ATOM 2868 O O . GLU B 1 129 ? -6.273 6.77 -4.039 1 93.06 129 GLU B O 1
ATOM 2873 N N . GLY B 1 130 ? -7.66 8.305 -2.967 1 95.31 130 GLY B N 1
ATOM 2874 C CA . GLY B 1 130 ? -7.668 7.617 -1.686 1 95.31 130 GLY B CA 1
ATOM 2875 C C . GLY B 1 130 ? -6.656 8.172 -0.702 1 95.31 130 GLY B C 1
ATOM 2876 O O . GLY B 1 130 ? -5.465 8.266 -1.013 1 95.31 130 GLY B O 1
ATOM 2877 N N . GLU B 1 131 ? -7.137 8.438 0.443 1 97.06 131 GLU B N 1
ATOM 2878 C CA . GLU B 1 131 ? -6.309 9.047 1.479 1 97.06 131 GLU B CA 1
ATOM 2879 C C . GLU B 1 131 ? -5.121 8.156 1.836 1 97.06 131 GLU B C 1
ATOM 2881 O O . GLU B 1 131 ? -4.016 8.648 2.072 1 97.06 131 GLU B O 1
ATOM 2886 N N . GLY B 1 132 ? -5.332 6.828 1.868 1 97.5 132 GLY B N 1
ATOM 2887 C CA . GLY B 1 132 ? -4.25 5.902 2.17 1 97.5 132 GLY B CA 1
ATOM 2888 C C . GLY B 1 132 ? -3.111 5.973 1.172 1 97.5 132 GLY B C 1
ATOM 2889 O O . GLY B 1 132 ? -1.942 6.027 1.559 1 97.5 132 GLY B O 1
ATOM 2890 N N . ASN B 1 133 ? -3.398 5.969 -0.105 1 96.62 133 ASN B N 1
ATOM 2891 C CA . ASN B 1 133 ? -2.393 6.066 -1.158 1 96.62 133 ASN B CA 1
ATOM 2892 C C . ASN B 1 133 ? -1.639 7.391 -1.095 1 96.62 133 ASN B C 1
ATOM 2894 O O . ASN B 1 133 ? -0.417 7.422 -1.255 1 96.62 133 ASN B O 1
ATOM 2898 N N . ILE B 1 134 ? -2.377 8.422 -0.875 1 97.5 134 ILE B N 1
ATOM 2899 C CA . ILE B 1 134 ? -1.774 9.75 -0.816 1 97.5 134 ILE B CA 1
ATOM 2900 C C . ILE B 1 134 ? -0.85 9.844 0.395 1 97.5 134 ILE B C 1
ATOM 2902 O O . ILE B 1 134 ? 0.249 10.398 0.304 1 97.5 134 ILE B O 1
ATOM 2906 N N . ALA B 1 135 ? -1.293 9.25 1.493 1 98.5 135 ALA B N 1
ATOM 2907 C CA . ALA B 1 135 ? -0.466 9.242 2.697 1 98.5 135 ALA B CA 1
ATOM 2908 C C . ALA B 1 135 ? 0.835 8.484 2.465 1 98.5 135 ALA B C 1
ATOM 2910 O O . ALA B 1 135 ? 1.906 8.922 2.887 1 98.5 135 ALA B O 1
ATOM 2911 N N . ARG B 1 136 ? 0.752 7.324 1.811 1 97.31 136 ARG B N 1
ATOM 2912 C CA . ARG B 1 136 ? 1.947 6.555 1.478 1 97.31 136 ARG B CA 1
ATOM 2913 C C . ARG B 1 136 ? 2.914 7.383 0.639 1 97.31 136 ARG B C 1
ATOM 2915 O O . ARG B 1 136 ? 4.117 7.395 0.903 1 97.31 136 ARG B O 1
ATOM 2922 N N . PHE B 1 137 ? 2.436 8.117 -0.301 1 96.19 137 PHE B N 1
ATOM 2923 C CA . PHE B 1 137 ? 3.252 8.961 -1.164 1 96.19 137 PHE B CA 1
ATOM 2924 C C . PHE B 1 137 ? 3.957 10.039 -0.353 1 96.19 137 PHE B C 1
ATOM 2926 O O . PHE B 1 137 ? 5.18 10.18 -0.428 1 96.19 137 PHE B O 1
ATOM 2933 N N . LEU B 1 138 ? 3.164 10.773 0.411 1 97.19 138 LEU B N 1
ATOM 2934 C CA . LEU B 1 138 ? 3.725 11.875 1.181 1 97.19 138 LEU B CA 1
ATOM 2935 C C . LEU B 1 138 ? 4.797 11.375 2.145 1 97.19 138 LEU B C 1
ATOM 2937 O O . LEU B 1 138 ? 5.852 12 2.283 1 97.19 138 LEU B O 1
ATOM 2941 N N . PHE B 1 139 ? 4.551 10.25 2.775 1 97.38 139 PHE B N 1
ATOM 2942 C CA . PHE B 1 139 ? 5.523 9.727 3.725 1 97.38 139 PHE B CA 1
ATOM 2943 C C . PHE B 1 139 ? 6.793 9.281 3.008 1 97.38 139 PHE B C 1
ATOM 2945 O O . PHE B 1 139 ? 7.895 9.414 3.547 1 97.38 139 PHE B O 1
ATOM 2952 N N . SER B 1 140 ? 6.66 8.797 1.813 1 94.94 140 SER B N 1
ATOM 2953 C CA . SER B 1 140 ? 7.82 8.328 1.059 1 94.94 140 SER B CA 1
ATOM 2954 C C . SER B 1 140 ? 8.781 9.477 0.767 1 94.94 140 SER B C 1
ATOM 2956 O O . SER B 1 140 ? 9.961 9.25 0.49 1 94.94 140 SER B O 1
ATOM 2958 N N . LEU B 1 141 ? 8.328 10.68 0.823 1 94.19 141 LEU B N 1
ATOM 2959 C CA . LEU B 1 141 ? 9.148 11.836 0.496 1 94.19 141 LEU B CA 1
ATOM 2960 C C . LEU B 1 141 ? 10.234 12.047 1.549 1 94.19 141 LEU B C 1
ATOM 2962 O O . LEU B 1 141 ? 11.188 12.789 1.321 1 94.19 141 LEU B O 1
ATOM 2966 N N . PHE B 1 142 ? 10.102 11.414 2.703 1 94.5 142 PHE B N 1
ATOM 2967 C CA . PHE B 1 142 ? 11.133 11.539 3.73 1 94.5 142 PHE B CA 1
ATOM 2968 C C . PHE B 1 142 ? 12.383 10.758 3.344 1 94.5 142 PHE B C 1
ATOM 2970 O O . PHE B 1 142 ? 13.453 10.984 3.904 1 94.5 142 PHE B O 1
ATOM 2977 N N . GLY B 1 143 ? 12.297 9.836 2.424 1 89.12 143 GLY B N 1
ATOM 2978 C CA . GLY B 1 143 ? 13.438 9.18 1.799 1 89.12 143 GLY B CA 1
ATOM 2979 C C . GLY B 1 143 ? 14.117 8.172 2.703 1 89.12 143 GLY B C 1
ATOM 2980 O O . GLY B 1 143 ? 15.242 7.754 2.439 1 89.12 143 GLY B O 1
ATOM 2981 N N . ARG B 1 144 ? 13.5 7.797 3.725 1 85.88 144 ARG B N 1
ATOM 2982 C CA . ARG B 1 144 ? 14.117 6.816 4.617 1 85.88 144 ARG B CA 1
ATOM 2983 C C . ARG B 1 144 ? 14.078 5.422 4.004 1 85.88 144 ARG B C 1
ATOM 2985 O O . ARG B 1 144 ? 13.055 4.996 3.471 1 85.88 144 ARG B O 1
ATOM 2992 N N . LYS B 1 145 ? 15.211 4.879 4.059 1 83.38 145 LYS B N 1
ATOM 2993 C CA . LYS B 1 145 ? 15.273 3.502 3.568 1 83.38 145 LYS B CA 1
ATOM 2994 C C . LYS B 1 145 ? 14.562 2.547 4.523 1 83.38 145 LYS B C 1
ATOM 2996 O O . LYS B 1 145 ? 14.789 2.586 5.734 1 83.38 145 LYS B O 1
ATOM 3001 N N . GLN B 1 146 ? 13.625 1.843 4.012 1 86.75 146 GLN B N 1
ATOM 3002 C CA . GLN B 1 146 ? 12.891 0.83 4.766 1 86.75 146 GLN B CA 1
ATOM 3003 C C . GLN B 1 146 ? 13.078 -0.554 4.148 1 86.75 146 GLN B C 1
ATOM 3005 O O . GLN B 1 146 ? 13.164 -0.688 2.926 1 86.75 146 GLN B O 1
ATOM 3010 N N . ASP B 1 147 ? 13.281 -1.558 5.035 1 88.81 147 ASP B N 1
ATOM 3011 C CA . ASP B 1 147 ? 13.32 -2.918 4.504 1 88.81 147 ASP B CA 1
ATOM 3012 C C . ASP B 1 147 ? 11.938 -3.381 4.062 1 88.81 147 ASP B C 1
ATOM 3014 O O . ASP B 1 147 ? 10.93 -2.773 4.426 1 88.81 147 ASP B O 1
ATOM 3018 N N . ALA B 1 148 ? 11.859 -4.438 3.305 1 90.38 148 ALA B N 1
ATOM 3019 C CA . ALA B 1 148 ? 10.633 -4.926 2.684 1 90.38 148 ALA B CA 1
ATOM 3020 C C . ALA B 1 148 ? 9.602 -5.309 3.74 1 90.38 148 ALA B C 1
ATOM 3022 O O . ALA B 1 148 ? 8.406 -5.078 3.559 1 90.38 148 ALA B O 1
ATOM 3023 N N . VAL B 1 149 ? 10.023 -5.844 4.82 1 89.25 149 VAL B N 1
ATOM 3024 C CA . VAL B 1 149 ? 9.109 -6.277 5.875 1 89.25 149 VAL B CA 1
ATOM 3025 C C . VAL B 1 149 ? 8.445 -5.059 6.508 1 89.25 149 VAL B C 1
ATOM 3027 O O . VAL B 1 149 ? 7.219 -5.023 6.656 1 89.25 149 VAL B O 1
ATOM 3030 N N . SER B 1 150 ? 9.227 -4.082 6.809 1 91.88 150 SER B N 1
ATOM 3031 C CA . SER B 1 150 ? 8.695 -2.865 7.414 1 91.88 150 SER B CA 1
ATOM 3032 C C . SER B 1 150 ? 7.715 -2.164 6.48 1 91.88 150 SER B C 1
ATOM 3034 O O . SER B 1 150 ? 6.652 -1.71 6.91 1 91.88 150 SER B O 1
ATOM 3036 N N . LEU B 1 151 ? 8.078 -2.111 5.242 1 92.75 151 LEU B N 1
ATOM 3037 C CA . LEU B 1 151 ? 7.207 -1.48 4.254 1 92.75 151 LEU B CA 1
ATOM 3038 C C . LEU B 1 151 ? 5.871 -2.211 4.164 1 92.75 151 LEU B C 1
ATOM 3040 O O . LEU B 1 151 ? 4.816 -1.576 4.09 1 92.75 151 LEU B O 1
ATOM 3044 N N . THR B 1 152 ? 5.902 -3.439 4.223 1 93.69 152 THR B N 1
ATOM 3045 C CA . THR B 1 152 ? 4.691 -4.254 4.133 1 93.69 152 THR B CA 1
ATOM 3046 C C . THR B 1 152 ? 3.814 -4.051 5.363 1 93.69 152 THR B C 1
ATOM 3048 O O . THR B 1 152 ? 2.59 -3.953 5.25 1 93.69 152 THR B O 1
ATOM 3051 N N . LEU B 1 153 ? 4.465 -4.008 6.512 1 94.19 153 LEU B N 1
ATOM 3052 C CA . LEU B 1 153 ? 3.713 -3.771 7.738 1 94.19 153 LEU B CA 1
ATOM 3053 C C . LEU B 1 153 ? 3.037 -2.404 7.707 1 94.19 153 LEU B C 1
ATOM 3055 O O . LEU B 1 153 ? 1.868 -2.277 8.086 1 94.19 153 LEU B O 1
ATOM 3059 N N . MET B 1 154 ? 3.727 -1.44 7.2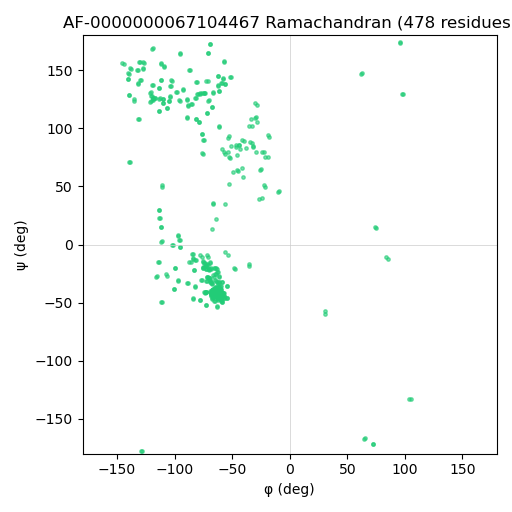3 1 96.5 154 MET B N 1
ATOM 3060 C CA . MET B 1 154 ? 3.145 -0.109 7.082 1 96.5 154 MET B CA 1
ATOM 3061 C C . MET B 1 154 ? 1.914 -0.15 6.184 1 96.5 154 MET B C 1
ATOM 3063 O O . MET B 1 154 ? 0.853 0.355 6.551 1 96.5 154 MET B O 1
ATOM 3067 N N . ASP B 1 155 ? 2.068 -0.771 5.055 1 95.44 155 ASP B N 1
ATOM 3068 C CA . ASP B 1 155 ? 0.973 -0.873 4.098 1 95.44 155 ASP B CA 1
ATOM 3069 C C . ASP B 1 155 ? -0.224 -1.6 4.707 1 95.44 155 ASP B C 1
ATOM 3071 O O . ASP B 1 155 ? -1.371 -1.203 4.496 1 95.44 155 ASP B O 1
ATOM 3075 N N . SER B 1 156 ? 0.057 -2.625 5.43 1 95.62 156 SER B N 1
ATOM 3076 C CA . SER B 1 156 ? -1.005 -3.408 6.051 1 95.62 156 SER B CA 1
ATOM 3077 C C . SER B 1 156 ? -1.793 -2.572 7.055 1 95.62 156 SER B C 1
ATOM 3079 O O . SER B 1 156 ? -3.023 -2.637 7.094 1 95.62 156 SER B O 1
ATOM 3081 N N . TRP B 1 157 ? -1.135 -1.795 7.852 1 97.5 157 TRP B N 1
ATOM 3082 C CA . TRP B 1 157 ? -1.804 -0.948 8.836 1 97.5 157 TRP B CA 1
ATOM 3083 C C . TRP B 1 157 ? -2.605 0.152 8.148 1 97.5 157 TRP B C 1
ATOM 3085 O O . TRP B 1 157 ? -3.703 0.499 8.594 1 97.5 157 TRP B O 1
ATOM 3095 N N . VAL B 1 158 ? -2.035 0.712 7.066 1 97.56 158 VAL B N 1
ATOM 3096 C CA . VAL B 1 158 ? -2.76 1.735 6.32 1 97.56 158 VAL B CA 1
ATOM 3097 C C . VAL B 1 158 ? -4.055 1.147 5.766 1 97.56 158 VAL B C 1
ATOM 3099 O O . VAL B 1 158 ? -5.121 1.755 5.883 1 97.56 158 VAL B O 1
ATOM 3102 N N . ASP B 1 159 ? -3.961 -0.048 5.219 1 95.06 159 ASP B N 1
ATOM 3103 C CA . ASP B 1 159 ? -5.152 -0.72 4.707 1 95.06 159 ASP B CA 1
ATOM 3104 C C . ASP B 1 159 ? -6.156 -0.99 5.824 1 95.06 159 ASP B C 1
ATOM 3106 O O . ASP B 1 159 ? -7.359 -0.792 5.645 1 95.06 159 ASP B O 1
ATOM 3110 N N . THR B 1 160 ? -5.68 -1.433 6.926 1 95.44 160 THR B N 1
ATOM 3111 C CA . THR B 1 160 ? -6.527 -1.708 8.086 1 95.44 160 THR B CA 1
ATOM 3112 C C . THR B 1 160 ? -7.273 -0.45 8.516 1 95.44 160 THR B C 1
ATOM 3114 O O . THR B 1 160 ? -8.477 -0.499 8.805 1 95.44 160 THR B O 1
ATOM 3117 N N . ALA B 1 161 ? -6.574 0.636 8.508 1 96.75 161 ALA B N 1
ATOM 3118 C CA . ALA B 1 161 ? -7.176 1.9 8.93 1 96.75 161 ALA B CA 1
ATOM 3119 C C . ALA B 1 161 ? -8.266 2.338 7.961 1 96.75 161 ALA B C 1
ATOM 3121 O O . ALA B 1 161 ? -9.375 2.684 8.375 1 96.75 161 ALA B O 1
ATOM 3122 N N . VAL B 1 162 ? -7.957 2.23 6.668 1 95.06 162 VAL B N 1
ATOM 3123 C CA . VAL B 1 162 ? -8.797 2.834 5.641 1 95.06 162 VAL B CA 1
ATOM 3124 C C . VAL B 1 162 ? -9.977 1.913 5.332 1 95.06 162 VAL B C 1
ATOM 3126 O O . VAL B 1 162 ? -11.109 2.373 5.195 1 95.06 162 VAL B O 1
ATOM 3129 N N . PHE B 1 163 ? -9.758 0.589 5.355 1 90.62 163 PHE B N 1
ATOM 3130 C CA . PHE B 1 163 ? -10.773 -0.292 4.781 1 90.62 163 PHE B CA 1
ATOM 3131 C C . PHE B 1 163 ? -11.414 -1.149 5.863 1 90.62 163 PHE B C 1
ATOM 3133 O O . PHE B 1 163 ? -12.461 -1.762 5.637 1 90.62 163 PHE B O 1
ATOM 3140 N N . GLN B 1 164 ? -10.82 -1.213 6.984 1 92.19 164 GLN B N 1
ATOM 3141 C CA . GLN B 1 164 ? -11.398 -2.031 8.047 1 92.19 164 GLN B CA 1
ATOM 3142 C C . GLN B 1 164 ? -11.922 -1.163 9.188 1 92.19 164 GLN B C 1
ATOM 3144 O O . GLN B 1 164 ? -13.078 -1.308 9.602 1 92.19 164 GLN B O 1
ATOM 3149 N N . LEU B 1 165 ? -11.18 -0.255 9.68 1 94.69 165 LEU B N 1
ATOM 3150 C CA . LEU B 1 165 ? -11.547 0.549 10.836 1 94.69 165 LEU B CA 1
ATOM 3151 C C . LEU B 1 165 ? -12.625 1.563 10.477 1 94.69 165 LEU B C 1
ATOM 3153 O O . LEU B 1 165 ? -13.68 1.599 11.109 1 94.69 165 LEU B O 1
ATOM 3157 N N . LYS B 1 166 ? -12.391 2.346 9.43 1 92.31 166 LYS B N 1
ATOM 3158 C CA . LYS B 1 166 ? -13.289 3.443 9.07 1 92.31 166 LYS B CA 1
ATOM 3159 C C . LYS B 1 166 ? -14.633 2.918 8.578 1 92.31 166 LYS B C 1
ATOM 3161 O O . LYS B 1 166 ? -15.672 3.516 8.852 1 92.31 166 LYS B O 1
ATOM 3166 N N . GLU B 1 167 ? -14.648 1.753 7.914 1 86.06 167 GLU B N 1
ATOM 3167 C CA . GLU B 1 167 ? -15.852 1.268 7.25 1 86.06 167 GLU B CA 1
ATOM 3168 C C . GLU B 1 167 ? -16.422 0.035 7.953 1 86.06 167 GLU B C 1
ATOM 3170 O O . GLU B 1 167 ? -17.453 -0.49 7.562 1 86.06 167 GLU B O 1
ATOM 3175 N N . GLY B 1 168 ? -15.773 -0.342 9.055 1 88.12 168 GLY B N 1
ATOM 3176 C CA . GLY B 1 168 ? -16.078 -1.662 9.578 1 88.12 168 GLY B CA 1
ATOM 3177 C C . GLY B 1 168 ? -17.125 -1.637 10.68 1 88.12 168 GLY B C 1
ATOM 3178 O O . GLY B 1 168 ? -17.469 -0.572 11.203 1 88.12 168 GLY B O 1
ATOM 3179 N N . SER B 1 169 ? -17.672 -2.822 10.953 1 90.88 169 SER B N 1
ATOM 3180 C CA . SER B 1 169 ? -18.594 -3.057 12.055 1 90.88 169 SER B CA 1
ATOM 3181 C C . SER B 1 169 ? -17.875 -2.953 13.406 1 90.88 169 SER B C 1
ATOM 3183 O O . SER B 1 169 ? -16.656 -2.824 13.453 1 90.88 169 SER B O 1
ATOM 3185 N N . SER B 1 170 ? -18.688 -3.002 14.438 1 90.69 170 SER B N 1
ATOM 3186 C CA . SER B 1 170 ? -18.125 -3.008 15.789 1 90.69 170 SER B CA 1
ATOM 3187 C C . SER B 1 170 ? -17.188 -4.191 15.992 1 90.69 170 SER B C 1
ATOM 3189 O O . SER B 1 170 ? -16.172 -4.074 16.688 1 90.69 170 SER B O 1
ATOM 3191 N N . LYS B 1 171 ? -17.531 -5.246 15.328 1 90.94 171 LYS B N 1
ATOM 3192 C CA . LYS B 1 171 ? -16.703 -6.438 15.43 1 90.94 171 LYS B CA 1
ATOM 3193 C C . LYS B 1 171 ? -15.352 -6.219 14.742 1 90.94 171 LYS B C 1
ATOM 3195 O O . LYS B 1 171 ? -14.312 -6.613 15.273 1 90.94 171 LYS B O 1
ATOM 3200 N N . GLU B 1 172 ? -15.352 -5.578 13.625 1 91.25 172 GLU B N 1
ATOM 3201 C CA . GLU B 1 172 ? -14.125 -5.27 12.883 1 91.25 172 GLU B CA 1
ATOM 3202 C C . GLU B 1 172 ? -13.25 -4.281 13.648 1 91.25 172 GLU B C 1
ATOM 3204 O O . GLU B 1 172 ? -12.031 -4.438 13.703 1 91.25 172 GLU B O 1
ATOM 3209 N N . LYS B 1 173 ? -13.922 -3.383 14.242 1 93.31 173 LYS B N 1
ATOM 3210 C CA . LYS B 1 173 ? -13.188 -2.391 15.031 1 93.31 173 LYS B CA 1
ATOM 3211 C C . LYS B 1 173 ? -12.516 -3.033 16.234 1 93.31 173 LYS B C 1
ATOM 3213 O O . LYS B 1 173 ? -11.367 -2.717 16.562 1 93.31 173 LYS B O 1
ATOM 3218 N N . ALA B 1 174 ? -13.195 -3.934 16.859 1 93.19 174 ALA B N 1
ATOM 3219 C CA . ALA B 1 174 ? -12.633 -4.66 18 1 93.19 174 ALA B CA 1
ATOM 3220 C C . ALA B 1 174 ? -11.414 -5.48 17.562 1 93.19 174 ALA B C 1
ATOM 3222 O O . ALA B 1 174 ? -10.43 -5.566 18.297 1 93.19 174 ALA B O 1
ATOM 3223 N N . ALA B 1 175 ? -11.5 -6.062 16.375 1 92.56 175 ALA B N 1
ATOM 3224 C CA . ALA B 1 175 ? -10.391 -6.848 15.852 1 92.56 175 ALA B CA 1
ATOM 3225 C C . ALA B 1 175 ? -9.172 -5.961 15.594 1 92.56 175 ALA B C 1
ATOM 3227 O O . ALA B 1 175 ? -8.031 -6.371 15.844 1 92.56 175 ALA B O 1
ATOM 3228 N N . VAL B 1 176 ? -9.398 -4.789 15.148 1 95.12 176 VAL B N 1
ATOM 3229 C CA . VAL B 1 176 ? -8.312 -3.846 14.906 1 95.12 176 VAL B CA 1
ATOM 3230 C C . VAL B 1 176 ? -7.648 -3.471 16.234 1 95.12 176 VAL B C 1
ATOM 3232 O O . VAL B 1 176 ? -6.418 -3.461 16.344 1 95.12 176 VAL B O 1
ATOM 3235 N N . PHE B 1 177 ? -8.453 -3.238 17.266 1 95.31 177 PHE B N 1
ATOM 3236 C CA . PHE B 1 177 ? -7.91 -2.885 18.562 1 95.31 177 PHE B CA 1
ATOM 3237 C C . PHE B 1 177 ? -7.062 -4.023 19.125 1 95.31 177 PHE B C 1
ATOM 3239 O O . PHE B 1 177 ? -6.012 -3.783 19.734 1 95.31 177 PHE B O 1
ATOM 3246 N N . ARG B 1 178 ? -7.465 -5.168 18.875 1 94.5 178 ARG B N 1
ATOM 3247 C CA . ARG B 1 178 ? -6.688 -6.312 19.344 1 94.5 178 ARG B CA 1
ATOM 3248 C C . ARG B 1 178 ? -5.34 -6.383 18.625 1 94.5 178 ARG B C 1
ATOM 3250 O O . ARG B 1 178 ? -4.305 -6.602 19.266 1 94.5 178 ARG B O 1
ATOM 3257 N N . SER B 1 179 ? -5.406 -6.203 17.359 1 94.75 179 SER B N 1
ATOM 3258 C CA . SER B 1 179 ? -4.172 -6.219 16.578 1 94.75 179 SER B CA 1
ATOM 3259 C C . SER B 1 179 ? -3.238 -5.09 17 1 94.75 179 SER B C 1
ATOM 3261 O O . SER B 1 179 ? -2.029 -5.293 17.125 1 94.75 179 SER B O 1
ATOM 3263 N N . MET B 1 180 ? -3.779 -3.947 17.234 1 96.69 180 MET B N 1
ATOM 3264 C CA . MET B 1 180 ? -2.986 -2.807 17.672 1 96.69 180 MET B CA 1
ATOM 3265 C C . MET B 1 180 ? -2.354 -3.086 19.031 1 96.69 180 MET B C 1
ATOM 3267 O O . MET B 1 180 ? -1.169 -2.818 19.25 1 96.69 180 MET B O 1
ATOM 3271 N N . ASN B 1 181 ? -3.205 -3.576 19.891 1 96.69 181 ASN B N 1
ATOM 3272 C CA . ASN B 1 181 ? -2.717 -3.869 21.234 1 96.69 181 ASN B CA 1
ATOM 3273 C C . ASN B 1 181 ? -1.55 -4.852 21.203 1 96.69 181 ASN B C 1
ATOM 3275 O O . ASN B 1 181 ? -0.578 -4.691 21.953 1 96.69 181 ASN B O 1
ATOM 3279 N N . SER B 1 182 ? -1.654 -5.84 20.391 1 94.56 182 SER B N 1
ATOM 3280 C CA . SER B 1 182 ? -0.587 -6.82 20.25 1 94.56 182 SER B CA 1
ATOM 3281 C C . SER B 1 182 ? 0.693 -6.172 19.734 1 94.56 182 SER B C 1
ATOM 3283 O O . SER B 1 182 ? 1.776 -6.41 20.266 1 94.56 182 SER B O 1
ATOM 3285 N N . ALA B 1 183 ? 0.623 -5.336 18.75 1 95.31 183 ALA B N 1
ATOM 3286 C CA . ALA B 1 183 ? 1.785 -4.676 18.156 1 95.31 183 ALA B CA 1
ATOM 3287 C C . ALA B 1 183 ? 2.398 -3.676 19.141 1 95.31 183 ALA B C 1
ATOM 3289 O O . ALA B 1 183 ? 3.617 -3.646 19.312 1 95.31 183 ALA B O 1
ATOM 3290 N N . LEU B 1 184 ? 1.558 -2.959 19.797 1 97.75 184 LEU B N 1
ATOM 3291 C CA . LEU B 1 184 ? 1.997 -1.863 20.656 1 97.75 184 LEU B CA 1
ATOM 3292 C C . LEU B 1 184 ? 2.436 -2.385 22.016 1 97.75 184 LEU B C 1
ATOM 3294 O O . LEU B 1 184 ? 3.029 -1.646 22.812 1 97.75 184 LEU B O 1
ATOM 3298 N N . GLY B 1 185 ? 2.115 -3.557 22.266 1 95.69 185 GLY B N 1
ATOM 3299 C CA . GLY B 1 185 ? 2.684 -4.215 23.422 1 95.69 185 GLY B CA 1
ATOM 3300 C C . GLY B 1 185 ? 4.16 -4.527 23.266 1 95.69 185 GLY B C 1
ATOM 3301 O O . GLY B 1 185 ? 4.871 -4.68 24.266 1 95.69 185 GLY B O 1
ATOM 3302 N N . LYS B 1 186 ? 4.641 -4.578 22.078 1 93.69 186 LYS B N 1
ATOM 3303 C CA . LYS B 1 186 ? 6.008 -5.004 21.781 1 93.69 186 LYS B CA 1
ATOM 3304 C C . LYS B 1 186 ? 6.879 -3.816 21.375 1 93.69 186 LYS B C 1
ATOM 3306 O O . LYS B 1 186 ? 8.102 -3.865 21.516 1 93.69 186 LYS B O 1
ATOM 3311 N N . SER B 1 187 ? 6.281 -2.773 20.859 1 96.12 187 SER B N 1
ATOM 3312 C CA . SER B 1 187 ? 7.023 -1.628 20.344 1 96.12 187 SER B CA 1
ATOM 3313 C C . SER B 1 187 ? 6.273 -0.325 20.594 1 96.12 187 SER B C 1
ATOM 3315 O O . SER B 1 187 ? 5.059 -0.332 20.797 1 96.12 187 SER B O 1
ATOM 3317 N N . PRO B 1 188 ? 6.965 0.781 20.641 1 97.81 188 PRO B N 1
ATOM 3318 C CA . PRO B 1 188 ? 6.305 2.055 20.938 1 97.81 188 PRO B CA 1
ATOM 3319 C C . PRO B 1 188 ? 5.41 2.529 19.797 1 97.81 188 PRO B C 1
ATOM 3321 O O . PRO B 1 188 ? 4.453 3.275 20.031 1 97.81 188 PRO B O 1
ATOM 3324 N N . TRP B 1 189 ? 5.766 2.139 18.562 1 98.44 189 TRP B N 1
ATOM 3325 C CA . TRP B 1 189 ? 4.973 2.496 17.391 1 98.44 189 TRP B CA 1
ATOM 3326 C C . TRP B 1 189 ? 4.453 1.249 16.672 1 98.44 189 TRP B C 1
ATOM 3328 O O . TRP B 1 189 ? 4.855 0.13 17 1 98.44 189 TRP B O 1
ATOM 3338 N N . LEU B 1 190 ? 3.562 1.431 15.766 1 97.69 190 LEU B N 1
ATOM 3339 C CA . LEU B 1 190 ? 2.865 0.307 15.148 1 97.69 190 LEU B CA 1
ATOM 3340 C C . LEU B 1 190 ? 3.844 -0.599 14.414 1 97.69 190 LEU B C 1
ATOM 3342 O O . LEU B 1 190 ? 3.66 -1.817 14.367 1 97.69 190 LEU B O 1
ATOM 3346 N N . VAL B 1 191 ? 4.844 0.15 13.727 1 95.81 191 VAL B N 1
ATOM 3347 C CA . VAL B 1 191 ? 5.828 -0.611 12.969 1 95.81 191 VAL B CA 1
ATOM 3348 C C . VAL B 1 191 ? 7.195 -0.509 13.648 1 95.81 191 VAL B C 1
ATOM 3350 O O . VAL B 1 191 ? 8.102 0.151 13.133 1 95.81 191 VAL B O 1
ATOM 3353 N N . GLY B 1 192 ? 7.305 -0.743 14.93 1 94.56 192 GLY B N 1
ATOM 3354 C CA . GLY B 1 192 ? 8.602 -0.803 15.586 1 94.56 192 GLY B CA 1
ATOM 3355 C C . GLY B 1 192 ? 8.906 0.43 16.422 1 94.56 192 GLY B C 1
ATOM 3356 O O . GLY B 1 192 ? 8.039 0.939 17.125 1 94.56 192 GLY B O 1
ATOM 3357 N N . ASN B 1 193 ? 10.18 0.939 16.188 1 96.25 193 ASN B N 1
ATOM 3358 C CA . ASN B 1 193 ? 10.68 1.926 17.141 1 96.25 193 ASN B CA 1
ATOM 3359 C C . ASN B 1 193 ? 10.57 3.344 16.594 1 96.25 193 ASN B C 1
ATOM 3361 O O . ASN B 1 193 ? 10.906 4.309 17.281 1 96.25 193 ASN B O 1
ATOM 3365 N N . GLU B 1 194 ? 10.086 3.471 15.422 1 96.44 194 GLU B N 1
ATOM 3366 C CA . GLU B 1 194 ? 9.977 4.797 14.828 1 96.44 194 GLU B CA 1
ATOM 3367 C C . GLU B 1 194 ? 8.555 5.059 14.328 1 96.44 194 GLU B C 1
ATOM 3369 O O . GLU B 1 194 ? 7.848 4.125 13.938 1 96.44 194 GLU B O 1
ATOM 3374 N N . LEU B 1 195 ? 8.211 6.324 14.344 1 97.88 195 LEU B N 1
ATOM 3375 C CA . LEU B 1 195 ? 6.941 6.754 13.773 1 97.88 195 LEU B CA 1
ATOM 3376 C C . LEU B 1 195 ? 6.918 6.547 12.266 1 97.88 195 LEU B C 1
ATOM 3378 O O . LEU B 1 195 ? 7.887 6.875 11.57 1 97.88 195 LEU B O 1
ATOM 3382 N N . THR B 1 196 ? 5.871 5.934 11.789 1 98.25 196 THR B N 1
ATOM 3383 C CA . THR B 1 196 ? 5.719 5.754 10.352 1 98.25 196 THR B CA 1
ATOM 3384 C C . THR B 1 196 ? 4.348 6.238 9.891 1 98.25 196 THR B C 1
ATOM 3386 O O . THR B 1 196 ? 3.566 6.766 10.688 1 98.25 196 THR B O 1
ATOM 3389 N N . VAL B 1 197 ? 4.062 6.09 8.594 1 98.56 197 VAL B N 1
ATOM 3390 C CA . VAL B 1 197 ? 2.777 6.465 8.008 1 98.56 197 VAL B CA 1
ATOM 3391 C C . VAL B 1 197 ? 1.659 5.641 8.648 1 98.56 197 VAL B C 1
ATOM 3393 O O . VAL B 1 197 ? 0.523 6.105 8.758 1 98.56 197 VAL B O 1
ATOM 3396 N N . ALA B 1 198 ? 1.974 4.441 9.125 1 98.56 198 ALA B N 1
ATOM 3397 C CA . ALA B 1 198 ? 0.993 3.6 9.805 1 98.56 198 ALA B CA 1
ATOM 3398 C C . ALA B 1 198 ? 0.396 4.32 11.008 1 98.56 198 ALA B C 1
ATOM 3400 O O . ALA B 1 198 ? -0.821 4.305 11.211 1 98.56 198 ALA B O 1
ATOM 3401 N N . ASP B 1 199 ? 1.234 4.945 11.766 1 98.81 199 ASP B N 1
ATOM 3402 C CA . ASP B 1 199 ? 0.789 5.652 12.969 1 98.81 199 ASP B CA 1
ATOM 3403 C C . ASP B 1 199 ? -0.081 6.852 12.602 1 98.81 199 ASP B C 1
ATOM 3405 O O . ASP B 1 199 ? -1.11 7.098 13.234 1 98.81 199 ASP B O 1
ATOM 3409 N N . VAL B 1 200 ? 0.297 7.555 11.602 1 98.75 200 VAL B N 1
ATOM 3410 C CA . VAL B 1 200 ? -0.4 8.766 11.188 1 98.75 200 VAL B CA 1
ATOM 3411 C C . VAL B 1 200 ? -1.809 8.422 10.719 1 98.75 200 VAL B C 1
ATOM 3413 O O . VAL B 1 200 ? -2.787 9.031 11.164 1 98.75 200 VAL B O 1
ATOM 3416 N N . VAL B 1 201 ? -1.913 7.438 9.867 1 98.62 201 VAL B N 1
ATOM 3417 C CA . VAL B 1 201 ? -3.188 7.105 9.234 1 98.62 201 VAL B CA 1
ATOM 3418 C C . VAL B 1 201 ? -4.105 6.434 10.25 1 98.62 201 VAL B C 1
ATOM 3420 O O . VAL B 1 201 ? -5.301 6.738 10.312 1 98.62 201 VAL B O 1
ATOM 3423 N N . LEU B 1 202 ? -3.539 5.547 11.062 1 98.19 202 LEU B N 1
ATOM 3424 C CA . LEU B 1 202 ? -4.375 4.852 12.039 1 98.19 202 LEU B CA 1
ATOM 3425 C C . LEU B 1 202 ? -4.875 5.812 13.109 1 98.19 202 LEU B C 1
ATOM 3427 O O . LEU B 1 202 ? -6.043 5.762 13.5 1 98.19 202 LEU B O 1
ATOM 3431 N N . TRP B 1 203 ? -4.012 6.668 13.617 1 97.5 203 TRP B N 1
ATOM 3432 C CA . TRP B 1 203 ? -4.422 7.676 14.586 1 97.5 203 TRP B CA 1
ATOM 3433 C C . TRP B 1 203 ? -5.547 8.547 14.031 1 97.5 203 TRP B C 1
ATOM 3435 O O . TRP B 1 203 ? -6.543 8.789 14.719 1 97.5 203 TRP B O 1
ATOM 3445 N N . SER B 1 204 ? -5.395 9 12.789 1 97.19 204 SER B N 1
ATOM 3446 C CA . SER B 1 204 ? -6.395 9.844 12.148 1 97.19 204 SER B CA 1
ATOM 3447 C C . SER B 1 204 ? -7.734 9.125 12.031 1 97.19 204 SER B C 1
ATOM 3449 O O . SER B 1 204 ? -8.781 9.703 12.312 1 97.19 204 SER B O 1
ATOM 3451 N N . ALA B 1 205 ? -7.664 7.863 11.609 1 96.31 205 ALA B N 1
ATOM 3452 C CA . ALA B 1 205 ? -8.891 7.078 11.477 1 96.31 205 ALA B CA 1
ATOM 3453 C C . ALA B 1 205 ? -9.594 6.93 12.82 1 96.31 205 ALA B C 1
ATOM 3455 O O . ALA B 1 205 ? -10.82 7.051 12.906 1 96.31 205 ALA B O 1
ATOM 3456 N N . LEU B 1 206 ? -8.828 6.691 13.859 1 95.19 206 LEU B N 1
ATOM 3457 C CA . LEU B 1 206 ? -9.406 6.52 15.188 1 95.19 206 LEU B CA 1
ATOM 3458 C C . LEU B 1 206 ? -10.07 7.805 15.656 1 95.19 206 LEU B C 1
ATOM 3460 O O . LEU B 1 206 ? -11.156 7.77 16.234 1 95.19 206 LEU B O 1
ATOM 3464 N N . ARG B 1 207 ? -9.477 8.898 15.391 1 94.38 207 ARG B N 1
ATOM 3465 C CA . ARG B 1 207 ? -10.023 10.18 15.828 1 94.38 207 ARG B CA 1
ATOM 3466 C C . ARG B 1 207 ? -11.289 10.531 15.047 1 94.38 207 ARG B C 1
ATOM 3468 O O . ARG B 1 207 ? -12.195 11.164 15.586 1 94.38 207 ARG B O 1
ATOM 3475 N N . GLN B 1 208 ? -11.391 10.078 13.859 1 92.19 208 GLN B N 1
ATOM 3476 C CA . GLN B 1 208 ? -12.516 10.43 13.008 1 92.19 208 GLN B CA 1
ATOM 3477 C C . GLN B 1 208 ? -13.688 9.469 13.203 1 92.19 208 GLN B C 1
ATOM 3479 O O . GLN B 1 208 ? -14.844 9.836 13 1 92.19 208 GLN B O 1
ATOM 3484 N N . THR B 1 209 ? -13.438 8.219 13.477 1 88.62 209 THR B N 1
ATOM 3485 C CA . THR B 1 209 ? -14.492 7.234 13.664 1 88.62 209 THR B CA 1
ATOM 3486 C C . THR B 1 209 ? -15.016 7.266 15.102 1 88.62 209 THR B C 1
ATOM 3488 O O . THR B 1 209 ? -16.156 6.855 15.359 1 88.62 209 THR B O 1
ATOM 3491 N N . GLY B 1 210 ? -14.414 7.953 15.906 1 77 210 GLY B N 1
ATOM 3492 C CA . GLY B 1 210 ? -14.82 7.969 17.297 1 77 210 GLY B CA 1
ATOM 3493 C C . GLY B 1 210 ? -14.711 6.613 17.969 1 77 210 GLY B C 1
ATOM 3494 O O . GLY B 1 210 ? -14.547 5.594 17.297 1 77 210 GLY B O 1
ATOM 3495 N N . ALA B 1 211 ? -14.406 6.547 19.234 1 63.81 211 ALA B N 1
ATOM 3496 C CA . ALA B 1 211 ? -14.328 5.281 19.969 1 63.81 211 ALA B CA 1
ATOM 3497 C C . ALA B 1 211 ? -15.695 4.629 20.078 1 63.81 211 ALA B C 1
ATOM 3499 O O . ALA B 1 211 ? -15.82 3.512 20.594 1 63.81 211 ALA B O 1
ATOM 3500 N N . CYS B 1 212 ? -16.484 4.734 19.156 1 57.12 212 CYS B N 1
ATOM 3501 C CA . CYS B 1 212 ? -17.859 4.254 19.156 1 57.12 212 CYS B CA 1
ATOM 3502 C C . CYS B 1 212 ? -18.141 3.395 20.375 1 57.12 212 CYS B C 1
ATOM 3504 O O . CYS B 1 212 ? -18.656 2.281 20.266 1 57.12 212 CYS B O 1
ATOM 3506 N N . GLY B 1 213 ? -17.719 3.863 21.578 1 64.25 213 GLY B N 1
ATOM 3507 C CA . GLY B 1 213 ? -18.078 3.145 22.781 1 64.25 213 GLY B CA 1
ATOM 3508 C C . GLY B 1 213 ? -17.156 1.986 23.094 1 64.25 213 GLY B C 1
ATOM 3509 O O . GLY B 1 213 ? -17.312 1.312 24.125 1 64.25 213 GLY B O 1
ATOM 3510 N N . ALA B 1 214 ? -16.297 1.633 22.141 1 70.19 214 ALA B N 1
ATOM 3511 C CA . ALA B 1 214 ? -15.43 0.489 22.391 1 70.19 214 ALA B CA 1
ATOM 3512 C C . ALA B 1 214 ? -14.352 0.836 23.406 1 70.19 214 ALA B C 1
ATOM 3514 O O . ALA B 1 214 ? -13.945 1.996 23.531 1 70.19 214 ALA B O 1
ATOM 3515 N N . VAL B 1 215 ? -14.109 -0.142 24.234 1 83.88 215 VAL B N 1
ATOM 3516 C CA . VAL B 1 215 ? -13.016 -0.014 25.188 1 83.88 215 VAL B CA 1
ATOM 3517 C C . VAL B 1 215 ? -11.68 -0.014 24.438 1 83.88 215 VAL B C 1
ATOM 3519 O O . VAL B 1 215 ? -11.359 -0.975 23.734 1 83.88 215 VAL B O 1
ATOM 3522 N N . VAL B 1 216 ? -10.961 1.032 24.547 1 92.38 216 VAL B N 1
ATOM 3523 C CA . VAL B 1 216 ? -9.648 1.144 23.922 1 92.38 216 VAL B CA 1
ATOM 3524 C C . VAL B 1 216 ? -8.586 0.536 24.844 1 92.38 216 VAL B C 1
ATOM 3526 O O . VAL B 1 216 ? -8.43 0.962 25.984 1 92.38 216 VAL B O 1
ATOM 3529 N N . PRO B 1 217 ? -7.879 -0.468 24.328 1 95.75 217 PRO B N 1
ATOM 3530 C CA . PRO B 1 217 ? -6.852 -1.103 25.156 1 95.75 217 PRO B CA 1
ATOM 3531 C C . PRO B 1 217 ? -5.801 -0.113 25.656 1 95.75 217 PRO B C 1
ATOM 3533 O O . PRO B 1 217 ? -5.574 0.922 25.031 1 95.75 217 PRO B O 1
ATOM 3536 N N . ALA B 1 218 ? -5.113 -0.461 26.75 1 96.25 218 ALA B N 1
ATOM 3537 C CA . ALA B 1 218 ? -4.176 0.425 27.438 1 96.25 218 ALA B CA 1
ATOM 3538 C C . ALA B 1 218 ? -3.012 0.802 26.516 1 96.25 218 ALA B C 1
ATOM 3540 O O . ALA B 1 218 ? -2.607 1.966 26.469 1 96.25 218 ALA B O 1
ATOM 3541 N N . SER B 1 219 ? -2.453 -0.177 25.812 1 97.94 219 SER B N 1
ATOM 3542 C CA . SER B 1 219 ? -1.32 0.102 24.938 1 97.94 219 SER B CA 1
ATOM 3543 C C . SER B 1 219 ? -1.711 1.062 23.812 1 97.94 219 SER B C 1
ATOM 3545 O O . SER B 1 219 ? -0.903 1.894 23.391 1 97.94 219 SER B O 1
ATOM 3547 N N . VAL B 1 220 ? -2.951 0.924 23.422 1 97.62 220 VAL B N 1
ATOM 3548 C CA . VAL B 1 220 ? -3.445 1.794 22.359 1 97.62 220 VAL B CA 1
ATOM 3549 C C . VAL B 1 220 ? -3.641 3.209 22.906 1 97.62 220 VAL B C 1
ATOM 3551 O O . VAL B 1 220 ? -3.301 4.188 22.234 1 97.62 220 VAL B O 1
ATOM 3554 N N . GLN B 1 221 ? -4.156 3.322 24.078 1 96.5 221 GLN B N 1
ATOM 3555 C CA . GLN B 1 221 ? -4.328 4.625 24.703 1 96.5 221 GLN B CA 1
ATOM 3556 C C . GLN B 1 221 ? -2.988 5.336 24.875 1 96.5 221 GLN B C 1
ATOM 3558 O O . GLN B 1 221 ? -2.871 6.527 24.594 1 96.5 221 GLN B O 1
ATOM 3563 N N . LYS B 1 222 ? -2.068 4.594 25.344 1 97.94 222 LYS B N 1
ATOM 3564 C CA . LYS B 1 222 ? -0.729 5.145 25.531 1 97.94 222 LYS B CA 1
ATOM 3565 C C . LYS B 1 222 ? -0.154 5.637 24.203 1 97.94 222 LYS B C 1
ATOM 3567 O O . LYS B 1 222 ? 0.427 6.723 24.141 1 97.94 222 LYS B O 1
ATOM 3572 N N . TRP B 1 223 ? -0.288 4.832 23.188 1 98.5 223 TRP B N 1
ATOM 3573 C CA . TRP B 1 223 ? 0.173 5.168 21.844 1 98.5 223 TRP B CA 1
ATOM 3574 C C . TRP B 1 223 ? -0.521 6.422 21.328 1 98.5 223 TRP B C 1
ATOM 3576 O O . TRP B 1 223 ? 0.123 7.305 20.75 1 98.5 223 TRP B O 1
ATOM 3586 N N . MET B 1 224 ? -1.797 6.535 21.562 1 97.19 224 MET B N 1
ATOM 3587 C CA . MET B 1 224 ? -2.539 7.723 21.156 1 97.19 224 MET B CA 1
ATOM 3588 C C . MET B 1 224 ? -2.004 8.969 21.844 1 97.19 224 MET B C 1
ATOM 3590 O O . MET B 1 224 ? -1.853 10.016 21.219 1 97.19 224 MET B O 1
ATOM 3594 N N . GLY B 1 225 ? -1.786 8.797 23.094 1 97.25 225 GLY B N 1
ATOM 3595 C CA . GLY B 1 225 ? -1.183 9.898 23.844 1 97.25 225 GLY B CA 1
ATOM 3596 C C . GLY B 1 225 ? 0.174 10.305 23.297 1 97.25 225 GLY B C 1
ATOM 3597 O O . GLY B 1 225 ? 0.476 11.5 23.203 1 97.25 225 GLY B O 1
ATOM 3598 N N . ALA B 1 226 ? 1.024 9.32 22.969 1 98.31 226 ALA B N 1
ATOM 3599 C CA . ALA B 1 226 ? 2.34 9.586 22.391 1 98.31 226 ALA B CA 1
ATOM 3600 C C . ALA B 1 226 ? 2.217 10.352 21.078 1 98.31 226 ALA B C 1
ATOM 3602 O O . ALA B 1 226 ? 2.971 11.297 20.828 1 98.31 226 ALA B O 1
ATOM 3603 N N . CYS B 1 227 ? 1.277 9.961 20.25 1 98.19 227 CYS B N 1
ATOM 3604 C CA . CYS B 1 227 ? 1.027 10.68 19.016 1 98.19 227 CYS B CA 1
ATOM 3605 C C . CYS B 1 227 ? 0.656 12.133 19.297 1 98.19 227 CYS B C 1
ATOM 3607 O O . CYS B 1 227 ? 1.27 13.055 18.75 1 98.19 227 CYS B O 1
ATOM 3609 N N . GLU B 1 228 ? -0.237 12.344 20.188 1 97.19 228 GLU B N 1
ATOM 3610 C CA . GLU B 1 228 ? -0.817 13.664 20.422 1 97.19 228 GLU B CA 1
ATOM 3611 C C . GLU B 1 228 ? 0.166 14.578 21.141 1 97.19 228 GLU B C 1
ATOM 3613 O O . GLU B 1 228 ? -0.014 15.797 21.172 1 97.19 228 GLU B O 1
ATOM 3618 N N . ASN B 1 229 ? 1.159 14 21.688 1 97.69 229 ASN B N 1
ATOM 3619 C CA . ASN B 1 229 ? 2.227 14.789 22.297 1 97.69 229 ASN B CA 1
ATOM 3620 C C . ASN B 1 229 ? 3.131 15.406 21.234 1 97.69 229 ASN B C 1
ATOM 3622 O O . ASN B 1 229 ? 3.912 16.312 21.531 1 97.69 229 ASN B O 1
ATOM 3626 N N . LEU B 1 230 ? 3.121 14.875 20.031 1 97.75 230 LEU B N 1
ATOM 3627 C CA . LEU B 1 230 ? 3.865 15.469 18.938 1 97.75 230 LEU B CA 1
ATOM 3628 C C . LEU B 1 230 ? 3.092 16.641 18.312 1 97.75 230 LEU B C 1
ATOM 3630 O O . LEU B 1 230 ? 1.88 16.531 18.109 1 97.75 230 LEU B O 1
ATOM 3634 N N . ALA B 1 231 ? 3.754 17.703 17.969 1 96.62 231 ALA B N 1
ATOM 3635 C CA . ALA B 1 231 ? 3.146 18.969 17.531 1 96.62 231 ALA B CA 1
ATOM 3636 C C . ALA B 1 231 ? 2.287 18.75 16.297 1 96.62 231 ALA B C 1
ATOM 3638 O O . ALA B 1 231 ? 1.159 19.25 16.219 1 96.62 231 ALA B O 1
ATOM 3639 N N . PRO B 1 232 ? 2.701 17.969 15.312 1 97.25 232 PRO B N 1
ATOM 3640 C CA . PRO B 1 232 ? 1.896 17.812 14.102 1 97.25 232 PRO B CA 1
ATOM 3641 C C . PRO B 1 232 ? 0.53 17.188 14.375 1 97.25 232 PRO B C 1
ATOM 3643 O O . PRO B 1 232 ? -0.474 17.609 13.797 1 97.25 232 PRO B O 1
ATOM 3646 N N . PHE B 1 233 ? 0.489 16.234 15.289 1 97.88 233 PHE B N 1
ATOM 3647 C CA . PHE B 1 233 ? -0.767 15.586 15.648 1 97.88 233 PHE B CA 1
ATOM 3648 C C . PHE B 1 233 ? -1.635 16.516 16.484 1 97.88 233 PHE B C 1
ATOM 3650 O O . PHE B 1 233 ? -2.844 16.609 16.266 1 97.88 233 PHE B O 1
ATOM 3657 N N . HIS B 1 234 ? -0.999 17.203 17.375 1 95.56 234 HIS B N 1
ATOM 3658 C CA . HIS B 1 234 ? -1.716 18.094 18.281 1 95.56 234 HIS B CA 1
ATOM 3659 C C . HIS B 1 234 ? -2.414 19.203 17.5 1 95.56 234 HIS B C 1
ATOM 3661 O O . HIS B 1 234 ? -3.574 19.531 17.781 1 95.56 234 HIS B O 1
ATOM 3667 N N . THR B 1 235 ? -1.702 19.766 16.609 1 93.62 235 THR B N 1
ATOM 3668 C CA . THR B 1 235 ? -2.264 20.844 15.797 1 93.62 235 THR B CA 1
ATOM 3669 C C . THR B 1 235 ? -3.449 20.328 14.977 1 93.62 235 THR B C 1
ATOM 3671 O O . THR B 1 235 ? -4.457 21.031 14.844 1 93.62 235 THR B O 1
ATOM 3674 N N . ALA B 1 236 ? -3.322 19.125 14.422 1 93.38 236 ALA B N 1
ATOM 3675 C CA . ALA B 1 236 ? -4.391 18.547 13.609 1 93.38 236 ALA B CA 1
ATOM 3676 C C . ALA B 1 236 ? -5.641 18.297 14.445 1 93.38 236 ALA B C 1
ATOM 3678 O O . ALA B 1 236 ? -6.762 18.375 13.938 1 93.38 236 ALA B O 1
ATOM 3679 N N . LEU B 1 237 ? -5.434 18 15.727 1 90.5 237 LEU B N 1
ATOM 3680 C CA . LEU B 1 237 ? -6.551 17.766 16.641 1 90.5 237 LEU B CA 1
ATOM 3681 C C . LEU B 1 237 ? -7.426 19.016 16.75 1 90.5 237 LEU B C 1
ATOM 3683 O O . LEU B 1 237 ? -8.648 18.906 16.875 1 90.5 237 LEU B O 1
ATOM 3687 N N . GLN B 1 238 ? -6.82 20.109 16.641 1 86.88 238 GLN B N 1
ATOM 3688 C CA . GLN B 1 238 ? -7.535 21.359 16.797 1 86.88 238 GLN B CA 1
ATOM 3689 C C . GLN B 1 238 ? -8.445 21.625 15.594 1 86.88 238 GLN B C 1
ATOM 3691 O O . GLN B 1 238 ? -9.367 22.438 15.688 1 86.88 238 GLN B O 1
ATOM 3696 N N . LEU B 1 239 ? -8.188 20.906 14.492 1 85.12 239 LEU B N 1
ATOM 3697 C CA . LEU B 1 239 ? -8.977 21.094 13.281 1 85.12 239 LEU B CA 1
ATOM 3698 C C . LEU B 1 239 ? -10.273 20.297 13.352 1 85.12 239 LEU B C 1
ATOM 3700 O O . LEU B 1 239 ? -11.188 20.531 12.555 1 85.12 239 LEU B O 1
ATOM 3704 N N . LEU B 1 240 ? -10.281 19.266 14.195 1 78.44 240 LEU B N 1
ATOM 3705 C CA . LEU B 1 240 ? -11.477 18.438 14.352 1 78.44 240 LEU B CA 1
ATOM 3706 C C . LEU B 1 240 ? -12.523 19.156 15.195 1 78.44 240 LEU B C 1
ATOM 3708 O O . LEU B 1 240 ? -13.68 18.719 15.242 1 78.44 240 LEU B O 1
ATOM 3712 N N . ARG B 1 241 ? -12.234 20.297 15.867 1 65.75 241 ARG B N 1
ATOM 3713 C CA . ARG B 1 241 ? -13.172 21 16.734 1 65.75 241 ARG B CA 1
ATOM 3714 C C . ARG B 1 241 ? -14.07 21.938 15.938 1 65.75 241 ARG B C 1
ATOM 3716 O O . ARG B 1 241 ? -13.68 22.422 14.875 1 65.75 241 ARG B O 1
#

pLDDT: mean 84.29, std 20.76, range [22.16, 98.81]

InterPro domains:
  IPR004046 Glutathione S-transferase, C-terminal [PF00043] (165-223)
  IPR036282 Glutathione S-transferase, C-terminal domain superfamily [SSF47616] (152-237)
  IPR041503 AIMP2, thioredoxin-like domain [PF18569] (40-129)
  IPR042360 Aminoacyl tRNA synthase complex-interacting multifunctional protein 2 [PTHR13438] (1-240)

Secondary structure (DSSP, 8-state):
-----------------------------HHHHH-STT-SSEEEEEEE-TTS--HHHHHHHHHHHTTS-EEEEEEE-TT-----HHHHTTT-PPP---GGG-SEEEEEEE---SS-EEEES-TTPPPEE-HHHHHHHHHHTT-----HHHHHHHHHHHHIIIIIITT--HHHHHHHHHHHHHHHTTSSBTTBTS--HHHHHHHHHHHHH--TTPPPPHHHHHHHHHHHTSHHHHHHHTT--/-----------------------------HHHHH-STT-SSEEEEEEE-TTS--HHHHHHHHHHHTTS-EEEEEEE-TT-----HHHHTTT-PPP---GGG-SEEEEEEE---SS-EEEES-TTPPPEE-HHHHHHHHHHTT-----HHHHHHHHHHHHIIIIIITT--HHHHHHHHHHHHHHHTTSSBTTBTS--HHHHHHHHHHHHH--TTPPPPHHHHHHHHHHHTSHHHHHHHGGG-

Nearest PDB structures (foldseek):
  5a1n-assembly1_B  TM=9.795E-01  e=1.696E-31  Homo sapiens
  5a5h-assembly1_B  TM=9.558E-01  e=2.980E-31  Homo sapiens
  5a5h-assembly4_F  TM=9.528E-01  e=1.721E-29  Homo sapiens
  5y6l-assembly1_D  TM=9.535E-01  e=1.721E-29  Homo sapiens
  5a5h-assembly2_H  TM=9.712E-01  e=2.741E-27  Homo sapiens

Solvent-accessible surface area (backbone atoms only — not comparable to full-atom values): 27717 Å² total; per-residue (Å²): 132,81,75,69,76,76,76,76,74,80,66,77,69,74,74,73,72,66,72,73,72,69,74,74,66,74,61,72,54,56,45,78,29,63,41,80,82,54,70,76,59,40,37,37,39,32,40,31,20,75,92,60,64,62,53,36,54,54,24,49,50,46,53,45,49,76,68,40,49,58,48,73,45,72,47,70,37,88,88,48,88,81,69,61,68,63,68,69,49,65,82,57,88,74,81,89,63,65,73,86,73,28,54,30,34,40,34,42,31,36,28,94,45,98,56,35,32,35,40,58,70,52,91,80,52,76,65,47,60,37,62,60,44,51,42,54,40,60,54,47,61,67,59,72,88,67,40,45,64,58,51,35,50,33,51,40,39,30,47,41,22,64,64,32,48,62,70,40,53,74,66,44,37,52,52,49,49,50,53,46,32,59,38,33,68,76,24,81,23,74,72,38,90,46,89,50,62,29,47,44,39,32,53,35,34,49,68,71,58,46,61,80,83,58,84,72,50,68,46,45,51,52,38,51,50,57,48,48,70,35,67,42,45,39,58,45,54,62,60,77,107,133,81,75,70,77,72,76,77,72,80,64,73,67,71,72,71,71,64,70,72,74,68,74,75,66,74,60,73,54,57,44,78,27,62,41,80,81,55,71,76,58,39,37,37,39,34,40,33,20,73,91,60,64,61,54,36,54,54,25,48,51,44,54,44,48,75,70,41,51,58,46,74,47,71,47,69,36,88,87,47,88,80,72,62,68,63,68,68,50,66,83,58,88,74,81,91,63,65,71,86,72,28,53,32,35,41,34,41,30,36,28,94,44,99,57,36,32,36,42,59,72,53,90,81,51,77,66,48,58,36,63,60,42,52,42,54,39,61,53,46,61,65,60,72,89,68,42,43,63,59,50,34,51,32,52,41,39,30,47,41,24,63,66,32,46,64,71,39,54,75,67,46,37,52,51,48,50,50,54,47,31,58,38,32,66,75,24,80,23,73,74,37,88,46,89,48,62,28,47,44,38,34,53,35,36,48,68,71,59,46,62,80,84,56,85,74,50,67,46,45,51,52,40,51,49,57,49,48,70,36,66,41,45,39,59,46,56,62,60,76,106

Radius of gyration: 28.81 Å; Cα contacts (8 Å, |Δi|>4): 662; chains: 2; bounding box: 86×84×95 Å